Protein AF-A0A841G2S1-F1 (afdb_monomer)

pLDDT: mean 84.19, std 19.17, range [29.38, 98.88]

Secondary structure (DSSP, 8-state):
--------------------------------------------BTTBEEEE--S-SBHHHHHHHHHHHHHT-BTTB--EEEEE-SEEEEE-S-SB---TTS-SSEEE--EEEESSTTTEEEEE--SSS-EEEEESSSEEES-EEEEEEEEEE-TT-EEEEEEE-STT---B-EEEEEEEEEEEEEEEEEEEE-TT------EEEEEEEE-TT-EEEEEEEEESSSSS---GGG---SEEEEEEEEEEESBEEEEE-TT-EEEEEEEEEEEES-SSS--EEEEEE----TT--S-EEEEEEEEEEE--STTEEEEEE--SSSEEEEES-B-GGGGGSGGGGG-EEEEEE-B-GGG---EEEEEEEES-EE-SEEEEESSPPSEEEEEEES-EE---SS---S-SSSSTT-SEEESSSPPPEEEES-BSS--EE---

Nearest PDB structures (foldseek):
  6k0v-assembly4_D  TM=4.096E-01  e=1.827E-03  Paenibacillus glycanilyticus
  1ib4-assembly2_B  TM=4.209E-01  e=2.391E-01  Aspergillus aculeatus
  1ee6-assembly1_A  TM=3.176E-01  e=1.547E+00  Bacillus sp. KSM-P15
  7xyc-assembly1_A  TM=3.461E-01  e=3.849E+00  Klebsiella phage Kp7

Sequence (436 aa):
MPTADSGRDGRLSRRSLALGALGAAGAATTATVVASTPAVAAETLAGETWEVVTEGFNDAAVAAAMARVLATRSGNAVRAKLILPPGNYALTKPLLAHDANFPTNSLEGLSIQGMGIRSTTINWNDTGTAPFITASRPRLRFLHMSGFTAASTNAANEFAYLVSDTSGGYNQGWLIQDVEFNGSWLRVFGLDGGATANLNSEFVLERVFTTTNSVFADAFFRCGGVRLGDHNQQNQFLNYWIKDCCLTLSKGTVFTFPRGGSIRVQNGSWSAANATDGPITWFHMPAANSNNHAAMQLTVRDVKFEPKAANHKIIDCAWSGGSVLFDNCNDHGSIQNTASKGYNLHRYVGANPWGFGGCMPSVRYQQCQLTGFHQYEGAAVKRGGVVYDGSYFYRGDNGNMANATTGTDAALRWTSGAPRYRFRECYNVVDETNWA

Organism: NCBI:txid714109

Structure (mmCIF, N/CA/C/O backbone):
data_AF-A0A841G2S1-F1
#
_entry.id   AF-A0A841G2S1-F1
#
loop_
_atom_site.group_PDB
_atom_site.id
_atom_site.type_symbol
_atom_site.label_atom_id
_atom_site.label_alt_id
_atom_site.label_comp_id
_atom_site.label_asym_id
_atom_site.label_entity_id
_atom_site.label_seq_id
_atom_site.pdbx_PDB_ins_code
_atom_site.Cartn_x
_atom_site.Cartn_y
_atom_site.Cartn_z
_atom_site.occupancy
_atom_site.B_iso_or_equiv
_atom_site.auth_seq_id
_atom_site.auth_comp_id
_atom_site.auth_asym_id
_atom_site.auth_atom_id
_atom_site.pdbx_PDB_model_num
ATOM 1 N N . MET A 1 1 ? 36.122 -15.995 50.095 1.00 31.62 1 MET A N 1
ATOM 2 C CA . MET A 1 1 ? 35.349 -14.886 50.690 1.00 31.62 1 MET A CA 1
ATOM 3 C C . MET A 1 1 ? 34.312 -14.435 49.672 1.00 31.62 1 MET A C 1
ATOM 5 O O . MET A 1 1 ? 34.726 -14.086 48.574 1.00 31.62 1 MET A O 1
ATOM 9 N N . PRO A 1 2 ? 33.012 -14.528 49.990 1.00 36.69 2 PRO A N 1
ATOM 10 C CA . PRO A 1 2 ? 31.908 -14.105 49.128 1.00 36.69 2 PRO A CA 1
ATOM 11 C C . PRO A 1 2 ? 31.325 -12.747 49.560 1.00 36.69 2 PRO A C 1
ATOM 13 O O . PRO A 1 2 ? 31.380 -12.427 50.741 1.00 36.69 2 PRO A O 1
ATOM 16 N N . THR A 1 3 ? 30.702 -12.027 48.624 1.00 31.59 3 THR A N 1
ATOM 17 C CA . THR A 1 3 ? 29.495 -11.175 48.766 1.00 31.59 3 THR A CA 1
ATOM 18 C C . THR A 1 3 ? 29.079 -10.735 47.353 1.00 31.59 3 THR A C 1
ATOM 20 O O . THR A 1 3 ? 29.937 -10.523 46.507 1.00 31.59 3 THR A O 1
ATOM 23 N N . ALA A 1 4 ? 27.822 -10.544 46.975 1.00 33.16 4 ALA A N 1
ATOM 24 C CA . ALA A 1 4 ? 26.534 -11.022 47.450 1.00 33.16 4 ALA A CA 1
ATOM 25 C C . ALA A 1 4 ? 25.585 -10.834 46.253 1.00 33.16 4 ALA A C 1
ATOM 27 O O . ALA A 1 4 ? 25.574 -9.778 45.620 1.00 33.16 4 ALA A O 1
ATOM 28 N N . ASP A 1 5 ? 24.838 -11.885 45.945 1.00 35.44 5 ASP A N 1
ATOM 29 C CA . ASP A 1 5 ? 23.751 -11.923 44.976 1.00 35.44 5 ASP A CA 1
ATOM 30 C C . ASP A 1 5 ? 22.497 -11.319 45.636 1.00 35.44 5 ASP A C 1
ATOM 32 O O . ASP A 1 5 ? 22.211 -11.616 46.799 1.00 35.44 5 ASP A O 1
ATOM 36 N N . SER A 1 6 ? 21.761 -10.453 44.935 1.00 35.91 6 SER A N 1
ATOM 37 C CA . SER A 1 6 ? 20.431 -10.010 45.379 1.00 35.91 6 SER A CA 1
ATOM 38 C C . SER A 1 6 ? 19.428 -10.242 44.260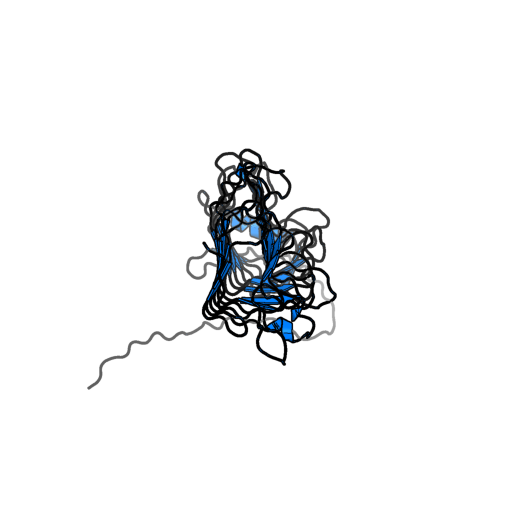 1.00 35.91 6 SER A C 1
ATOM 40 O O . SER A 1 6 ? 19.372 -9.526 43.261 1.00 35.91 6 SER A O 1
ATOM 42 N N . GLY A 1 7 ? 18.657 -11.310 44.453 1.00 31.33 7 GLY A N 1
ATOM 43 C CA . GLY A 1 7 ? 17.675 -11.800 43.513 1.00 31.33 7 GLY A CA 1
ATOM 44 C C . GLY A 1 7 ? 16.472 -10.878 43.341 1.00 31.33 7 GLY A C 1
ATOM 45 O O . GLY A 1 7 ? 16.053 -10.142 44.238 1.00 31.33 7 GLY A O 1
ATOM 46 N N . ARG A 1 8 ? 15.859 -11.001 42.167 1.00 32.41 8 ARG A N 1
ATOM 47 C CA . ARG A 1 8 ? 14.441 -10.717 41.954 1.00 32.41 8 ARG A CA 1
ATOM 48 C C . ARG A 1 8 ? 13.825 -11.933 41.280 1.00 32.41 8 ARG A C 1
ATOM 50 O O . ARG A 1 8 ? 13.878 -12.083 40.064 1.00 32.41 8 ARG A O 1
ATOM 57 N N . ASP A 1 9 ? 13.266 -12.797 42.117 1.00 34.38 9 ASP A N 1
ATOM 58 C CA . ASP A 1 9 ? 12.435 -13.924 41.720 1.00 34.38 9 ASP A CA 1
ATOM 59 C C . ASP A 1 9 ? 11.183 -13.427 40.986 1.00 34.38 9 ASP A C 1
ATOM 61 O O . ASP A 1 9 ? 10.278 -12.827 41.572 1.00 34.38 9 ASP A O 1
ATOM 65 N N . GLY A 1 10 ? 11.112 -13.727 39.690 1.00 35.81 10 GLY A N 1
ATOM 66 C CA . GLY A 1 10 ? 9.889 -13.656 38.903 1.00 35.81 10 GLY A CA 1
ATOM 67 C C . GLY A 1 10 ? 8.955 -14.802 39.282 1.00 35.81 10 GLY A C 1
ATOM 68 O O . GLY A 1 10 ? 9.029 -15.891 38.716 1.00 35.81 10 GLY A O 1
ATOM 69 N N . ARG A 1 11 ? 8.049 -14.563 40.234 1.00 30.92 11 ARG A N 1
ATOM 70 C CA . ARG A 1 11 ? 6.900 -15.442 40.484 1.00 30.92 11 ARG A CA 1
ATOM 71 C C . ARG A 1 11 ? 5.657 -14.868 39.810 1.00 30.92 11 ARG A C 1
ATOM 73 O O . ARG A 1 11 ? 5.035 -13.941 40.317 1.00 30.92 11 ARG A O 1
ATOM 80 N N . LEU A 1 12 ? 5.285 -15.462 38.678 1.00 31.38 12 LEU A N 1
ATOM 81 C CA . LEU A 1 12 ? 3.959 -15.316 38.080 1.00 31.38 12 LEU A CA 1
ATOM 82 C C . LEU A 1 12 ? 2.917 -15.920 39.035 1.00 31.38 12 LEU A C 1
ATOM 84 O O . LEU A 1 12 ? 2.965 -17.108 39.364 1.00 31.38 12 LEU A O 1
ATOM 88 N N . SER A 1 13 ? 1.988 -15.085 39.499 1.00 32.81 13 SER A N 1
ATOM 89 C CA . SER A 1 13 ? 0.869 -15.485 40.352 1.00 32.81 13 SER A CA 1
ATOM 90 C C . SER A 1 13 ? -0.106 -16.368 39.566 1.00 32.81 13 SER A C 1
ATOM 92 O O . SER A 1 13 ? -0.783 -15.915 38.647 1.00 32.81 13 SER A O 1
ATOM 94 N N . ARG A 1 14 ? -0.167 -17.650 39.940 1.00 40.69 14 ARG A N 1
ATOM 95 C CA . ARG A 1 14 ? -1.204 -18.609 39.540 1.00 40.69 14 ARG A CA 1
ATOM 96 C C . ARG A 1 14 ? -2.413 -18.448 40.463 1.00 40.69 14 ARG A C 1
ATOM 98 O O . ARG A 1 14 ? -2.337 -18.881 41.608 1.00 40.69 14 ARG A O 1
ATOM 105 N N . ARG A 1 15 ? -3.502 -17.861 39.962 1.00 35.97 15 ARG A N 1
ATOM 106 C CA . ARG A 1 15 ? -4.900 -17.867 40.465 1.00 35.97 15 ARG A CA 1
ATOM 107 C C . ARG A 1 15 ? -5.684 -17.082 39.397 1.00 35.97 15 ARG A C 1
ATOM 109 O O . ARG A 1 15 ? -5.293 -15.963 39.126 1.00 35.97 15 ARG A O 1
ATOM 116 N N . SER A 1 16 ? -6.698 -17.554 38.682 1.00 34.53 16 SER A N 1
ATOM 117 C CA . SER A 1 16 ? -7.640 -18.660 38.845 1.00 34.53 16 SER A CA 1
ATOM 118 C C . SER A 1 16 ? -8.192 -19.029 37.457 1.00 34.53 16 SER A C 1
ATOM 120 O O . SER A 1 16 ? -8.886 -18.230 36.838 1.00 34.53 16 SER A O 1
ATOM 122 N N . LEU A 1 17 ? -7.893 -20.237 36.980 1.00 35.66 17 LEU A N 1
ATOM 123 C CA . LEU A 1 17 ? -8.568 -20.881 35.851 1.00 35.66 17 LEU A CA 1
ATOM 124 C C . LEU A 1 17 ? -9.392 -22.012 36.464 1.00 35.66 17 LEU A C 1
ATOM 126 O O . LEU A 1 17 ? -8.846 -23.043 36.854 1.00 35.66 17 LEU A O 1
ATOM 130 N N . ALA A 1 18 ? -10.684 -21.769 36.649 1.00 31.89 18 ALA A N 1
ATOM 131 C CA . ALA A 1 18 ? -11.640 -22.770 37.092 1.00 31.89 18 ALA A CA 1
ATOM 132 C C . ALA A 1 18 ? -13.009 -22.471 36.474 1.00 31.89 18 ALA A C 1
ATOM 134 O O . ALA A 1 18 ? -13.395 -21.309 36.390 1.00 31.89 18 ALA A O 1
ATOM 135 N N . LEU A 1 19 ? -13.710 -23.560 36.137 1.00 35.50 19 LEU A N 1
ATOM 136 C CA . LEU A 1 19 ? -15.016 -23.703 35.474 1.00 35.50 19 LEU A CA 1
ATOM 137 C C . LEU A 1 19 ? -14.937 -23.701 33.938 1.00 35.50 19 LEU A C 1
ATOM 139 O O . LEU A 1 19 ? -14.584 -22.710 33.322 1.00 35.50 19 LEU A O 1
ATOM 143 N N . GLY A 1 20 ? -15.267 -24.783 33.236 1.00 31.69 20 GLY A N 1
ATOM 144 C CA . GLY A 1 20 ? -15.819 -26.067 33.661 1.00 31.69 20 GLY A CA 1
ATOM 145 C C . GLY A 1 20 ? -16.429 -26.749 32.440 1.00 31.69 20 GLY A C 1
ATOM 146 O O . GLY A 1 20 ? -17.390 -26.246 31.871 1.00 31.69 20 GLY A O 1
ATOM 147 N N . ALA A 1 21 ? -15.864 -27.881 32.032 1.00 32.50 21 ALA A N 1
ATOM 148 C CA . ALA A 1 21 ? -16.457 -28.773 31.049 1.00 32.50 21 ALA A CA 1
ATOM 149 C C . ALA A 1 21 ? -16.522 -30.158 31.687 1.00 32.50 21 ALA A C 1
ATOM 151 O O . ALA A 1 21 ? -15.472 -30.716 31.992 1.00 32.50 21 ALA A O 1
ATOM 152 N N . LEU A 1 22 ? -17.738 -30.656 31.932 1.00 34.06 22 LEU A N 1
ATOM 153 C CA . LEU A 1 22 ? -18.129 -32.071 31.914 1.00 34.06 22 LEU A CA 1
ATOM 154 C C . LEU A 1 22 ? -19.591 -32.218 32.364 1.00 34.06 22 LEU A C 1
ATOM 156 O O . LEU A 1 22 ? -19.986 -31.673 33.390 1.00 34.06 22 LEU A O 1
ATOM 160 N N . GLY A 1 23 ? -20.344 -33.041 31.629 1.00 29.83 23 GLY A N 1
ATOM 161 C CA . GLY A 1 23 ? -21.452 -33.816 32.191 1.00 29.83 23 GLY A CA 1
ATOM 162 C C . GLY A 1 23 ? -22.861 -33.359 31.830 1.00 29.83 23 GLY A C 1
ATOM 163 O O . GLY A 1 23 ? -23.541 -32.727 32.628 1.00 29.83 23 GLY A O 1
ATOM 164 N N . ALA A 1 24 ? -23.340 -33.777 30.659 1.00 36.03 24 ALA A N 1
ATOM 165 C CA . ALA A 1 24 ? -24.767 -33.898 30.398 1.00 36.03 24 ALA A CA 1
ATOM 166 C C . ALA A 1 24 ? -25.323 -35.129 31.138 1.00 36.03 24 ALA A C 1
ATOM 168 O O . ALA A 1 24 ? -24.899 -36.241 30.836 1.00 36.03 24 ALA A O 1
ATOM 169 N N . ALA A 1 25 ? -26.260 -34.929 32.071 1.00 32.38 25 ALA A N 1
ATOM 170 C CA . ALA A 1 25 ? -27.360 -35.850 32.386 1.00 32.38 25 ALA A CA 1
ATOM 171 C C . ALA A 1 25 ? -28.275 -35.262 33.481 1.00 32.38 25 ALA A C 1
ATOM 173 O O . ALA A 1 25 ? -27.888 -35.200 34.640 1.00 32.38 25 ALA A O 1
ATOM 174 N N . GLY A 1 26 ? -29.515 -34.936 33.105 1.00 29.89 26 GLY A N 1
ATOM 175 C CA . GLY A 1 26 ? -30.697 -35.215 33.927 1.00 29.89 26 GLY A CA 1
ATOM 176 C C . GLY A 1 26 ? -31.100 -34.243 35.048 1.00 29.89 26 GLY A C 1
ATOM 177 O O . GLY A 1 26 ? -30.344 -33.958 35.963 1.00 29.89 26 GLY A O 1
ATOM 178 N N . ALA A 1 27 ? -32.398 -33.928 35.018 1.00 31.80 27 ALA A N 1
ATOM 179 C CA . ALA A 1 27 ? -33.263 -33.415 36.085 1.00 31.80 27 ALA A CA 1
ATOM 180 C C . ALA A 1 27 ? -33.336 -31.890 36.290 1.00 31.80 27 ALA A C 1
ATOM 182 O O . ALA A 1 27 ? -32.396 -31.203 36.672 1.00 31.80 27 ALA A O 1
ATOM 183 N N . ALA A 1 28 ? -34.549 -31.398 36.038 1.00 38.75 28 ALA A N 1
ATOM 184 C CA . ALA A 1 28 ? -35.000 -30.032 36.187 1.00 38.75 28 ALA A CA 1
ATOM 185 C C . ALA A 1 28 ? -35.158 -29.632 37.658 1.00 38.75 28 ALA A C 1
ATOM 187 O O . ALA A 1 28 ? -35.824 -30.332 38.416 1.00 38.75 28 ALA A O 1
ATOM 188 N N . THR A 1 29 ? -34.678 -28.440 38.003 1.00 31.05 29 THR A N 1
ATOM 189 C CA . THR A 1 29 ? -35.233 -27.615 39.080 1.00 31.05 29 THR A CA 1
ATOM 190 C C . THR A 1 29 ? -35.088 -26.143 38.702 1.00 31.05 29 THR A C 1
ATOM 192 O O . THR A 1 29 ? -34.015 -25.641 38.379 1.00 31.05 29 THR A O 1
ATOM 195 N N . THR A 1 30 ? -36.223 -25.456 38.692 1.00 39.78 30 THR A N 1
ATOM 196 C CA . THR A 1 30 ? -36.375 -24.018 38.482 1.00 39.78 30 THR A CA 1
ATOM 197 C C . THR A 1 30 ? -35.713 -23.236 39.613 1.00 39.78 30 THR A C 1
ATOM 199 O O . THR A 1 30 ? -36.216 -23.237 40.735 1.00 39.78 30 THR A O 1
ATOM 202 N N . ALA A 1 31 ? -34.626 -22.527 39.308 1.00 32.06 31 ALA A N 1
ATOM 203 C CA . ALA A 1 31 ? -34.072 -21.480 40.157 1.00 32.06 31 ALA A CA 1
ATOM 204 C C . ALA A 1 31 ? -34.091 -20.159 39.380 1.00 32.06 31 ALA A C 1
ATOM 206 O O . ALA A 1 31 ? -33.374 -19.978 38.397 1.00 32.06 31 ALA A O 1
ATOM 207 N N . THR A 1 32 ? -34.947 -19.238 39.815 1.00 33.16 32 THR A N 1
ATOM 208 C CA . THR A 1 32 ? -34.914 -17.821 39.446 1.00 33.16 32 THR A CA 1
ATOM 209 C C . THR A 1 32 ? -33.564 -17.233 39.849 1.00 33.16 32 THR A C 1
ATOM 211 O O . THR A 1 32 ? -33.356 -16.863 41.003 1.00 33.16 32 THR A O 1
ATOM 214 N N . VAL A 1 33 ? -32.637 -17.158 38.895 1.00 29.38 33 VAL A N 1
ATOM 215 C CA . VAL A 1 33 ? -31.406 -16.380 39.034 1.00 29.38 33 VAL A CA 1
ATOM 216 C C . VAL A 1 33 ? -31.773 -14.927 38.771 1.00 29.38 33 VAL A C 1
ATOM 218 O O . VAL A 1 33 ? -32.031 -14.529 37.636 1.00 29.38 33 VAL A O 1
ATOM 221 N N . VAL A 1 34 ? -31.827 -14.134 39.838 1.00 31.56 34 VAL A N 1
ATOM 222 C CA . VAL A 1 34 ? -31.773 -12.676 39.733 1.00 31.56 34 VAL A CA 1
ATOM 223 C C . VAL A 1 34 ? -30.422 -12.359 39.101 1.00 31.56 34 VAL A C 1
ATOM 225 O O . VAL A 1 34 ? -29.384 -12.516 39.740 1.00 31.56 34 VAL A O 1
ATOM 228 N N . ALA A 1 35 ? -30.430 -12.006 37.816 1.00 29.38 35 ALA A N 1
ATOM 229 C CA . ALA A 1 35 ? -29.238 -11.606 37.089 1.00 29.38 35 ALA A CA 1
ATOM 230 C C . ALA A 1 35 ? -28.727 -10.287 37.679 1.00 29.38 35 ALA A C 1
ATOM 232 O O . ALA A 1 35 ? -29.144 -9.201 37.284 1.00 29.38 35 ALA A O 1
ATOM 233 N N . SER A 1 36 ? -27.838 -10.382 38.664 1.00 30.28 36 SER A N 1
ATOM 234 C CA . SER A 1 36 ? -26.983 -9.269 39.040 1.00 30.28 36 SER A CA 1
ATOM 235 C C . SER A 1 36 ? -26.059 -8.997 37.857 1.00 30.28 36 SER A C 1
ATOM 237 O O . SER A 1 36 ? -25.194 -9.816 37.544 1.00 30.28 36 SER A O 1
ATOM 239 N N . THR A 1 37 ? -26.256 -7.863 37.190 1.00 33.00 37 THR A N 1
ATOM 240 C CA . THR A 1 37 ? -25.270 -7.260 36.286 1.00 33.00 37 THR A CA 1
ATOM 241 C C . THR A 1 37 ? -23.897 -7.287 36.957 1.00 33.00 37 THR A C 1
ATOM 243 O O . THR A 1 37 ? -23.755 -6.669 38.018 1.00 33.00 37 THR A O 1
ATOM 246 N N . PRO A 1 38 ? -22.881 -7.973 36.403 1.00 34.06 38 PRO A N 1
ATOM 247 C CA . PRO A 1 38 ? -21.533 -7.800 36.901 1.00 34.06 38 PRO A CA 1
ATOM 248 C C . PRO A 1 38 ? -21.089 -6.393 36.501 1.00 34.06 38 PRO A C 1
ATOM 250 O O . PRO A 1 38 ? -20.955 -6.077 35.320 1.00 34.06 38 PRO A O 1
ATOM 253 N N . ALA A 1 39 ? -20.902 -5.525 37.492 1.00 34.06 39 ALA A N 1
ATOM 254 C CA . ALA A 1 39 ? -20.166 -4.288 37.302 1.00 34.06 39 ALA A CA 1
ATOM 255 C C . ALA A 1 39 ? -18.735 -4.667 36.899 1.00 34.06 39 ALA A C 1
ATOM 257 O O . ALA A 1 39 ? -17.998 -5.255 37.690 1.00 34.06 39 ALA A O 1
ATOM 258 N N . VAL A 1 40 ? -18.365 -4.397 35.649 1.00 40.12 40 VAL A N 1
ATOM 259 C CA . VAL A 1 40 ? -17.017 -4.670 35.148 1.00 40.12 40 VAL A CA 1
ATOM 260 C C . VAL A 1 40 ? -16.118 -3.540 35.632 1.00 40.12 40 VAL A C 1
ATOM 262 O O . VAL A 1 40 ? -16.296 -2.385 35.250 1.00 40.12 40 VAL A O 1
ATOM 265 N N . ALA A 1 41 ? -15.194 -3.874 36.527 1.00 39.50 41 ALA A N 1
ATOM 266 C CA . ALA A 1 41 ? -14.151 -2.966 36.967 1.00 39.50 41 ALA A CA 1
ATOM 267 C C . ALA A 1 41 ? -13.138 -2.785 35.831 1.00 39.50 41 ALA A C 1
ATOM 269 O O . ALA A 1 41 ? -12.661 -3.769 35.267 1.00 39.50 41 ALA A O 1
ATOM 270 N N . ALA A 1 42 ? -12.786 -1.536 35.525 1.00 47.19 42 ALA A N 1
ATOM 271 C CA . ALA A 1 42 ? -11.558 -1.241 34.805 1.00 47.19 42 ALA A CA 1
ATOM 272 C C . ALA A 1 42 ? -10.395 -1.876 35.586 1.00 47.19 42 ALA A C 1
ATOM 274 O O . ALA A 1 42 ? -10.118 -1.492 36.725 1.00 47.19 42 ALA A O 1
ATOM 275 N N . GLU A 1 43 ? -9.754 -2.894 35.019 1.00 50.41 43 GLU A N 1
ATOM 276 C CA . GLU A 1 43 ? -8.600 -3.524 35.653 1.00 50.41 43 GLU A CA 1
ATOM 277 C C . GLU A 1 43 ? -7.364 -2.684 35.348 1.00 50.41 43 GLU A C 1
ATOM 279 O O . GLU A 1 43 ? -6.956 -2.558 34.200 1.00 50.41 43 GLU A O 1
ATOM 284 N N . THR A 1 44 ? -6.755 -2.088 36.370 1.00 43.69 44 THR A N 1
ATOM 285 C CA . THR A 1 44 ? -5.489 -1.365 36.221 1.00 43.69 44 THR A CA 1
ATOM 286 C C . THR A 1 44 ? -4.335 -2.360 36.306 1.00 43.69 44 THR A C 1
ATOM 288 O O . THR A 1 44 ? -3.884 -2.699 37.400 1.00 43.69 44 THR A O 1
ATOM 291 N N . LEU A 1 45 ? -3.812 -2.816 35.168 1.00 42.97 45 LEU A N 1
ATOM 292 C CA . LEU A 1 45 ? -2.501 -3.469 35.121 1.00 42.97 45 LEU A CA 1
ATOM 293 C C . LEU A 1 45 ? -1.448 -2.451 34.672 1.00 42.97 45 LEU A C 1
ATOM 295 O O . LEU A 1 45 ? -1.594 -1.799 33.642 1.00 42.97 45 LEU A O 1
ATOM 299 N N . ALA A 1 46 ? -0.382 -2.317 35.465 1.00 50.44 46 ALA A N 1
ATOM 300 C CA . ALA A 1 46 ? 0.804 -1.506 35.160 1.00 50.44 46 ALA A CA 1
ATOM 301 C C . ALA A 1 46 ? 0.570 0.009 34.939 1.00 50.44 46 ALA A C 1
ATOM 303 O O . ALA A 1 46 ? 1.361 0.662 34.265 1.00 50.44 46 ALA A O 1
ATOM 304 N N . GLY A 1 47 ? -0.480 0.587 35.534 1.00 56.75 47 GLY A N 1
ATOM 305 C CA . GLY A 1 47 ? -0.774 2.025 35.421 1.00 56.75 47 GLY A CA 1
ATOM 306 C C . GLY A 1 47 ? -1.481 2.427 34.122 1.00 56.75 47 GLY A C 1
ATOM 307 O O . GLY A 1 47 ? -1.751 3.609 33.921 1.00 56.75 47 GLY A O 1
ATOM 308 N N . GLU A 1 48 ? -1.825 1.459 33.273 1.00 65.44 48 GLU A N 1
ATOM 309 C CA . GLU A 1 48 ? -2.697 1.655 32.118 1.00 65.44 48 GLU A CA 1
ATOM 310 C C . GLU A 1 48 ? -4.130 1.242 32.483 1.00 65.44 48 GLU A C 1
ATOM 312 O O . GLU A 1 48 ? -4.344 0.261 33.197 1.00 65.44 48 GLU A O 1
ATOM 317 N N . THR A 1 49 ? -5.116 2.028 32.041 1.00 81.75 49 THR A N 1
ATOM 318 C CA . THR A 1 49 ? -6.542 1.715 32.228 1.00 81.75 49 THR A CA 1
ATOM 319 C C . THR A 1 49 ? -7.041 0.937 31.014 1.00 81.75 49 THR A C 1
ATOM 321 O O . THR A 1 49 ? -6.729 1.292 29.876 1.00 81.75 49 THR A O 1
ATOM 324 N N . TRP A 1 50 ? -7.822 -0.115 31.239 1.00 84.19 50 TRP A N 1
ATOM 325 C CA . TRP A 1 50 ? -8.314 -0.989 30.176 1.00 84.19 50 TRP A CA 1
ATOM 326 C C . TRP A 1 50 ? -9.818 -1.192 30.310 1.00 84.19 50 TRP A C 1
ATOM 328 O O . TRP A 1 50 ? -10.333 -1.365 31.412 1.00 84.19 50 TRP A O 1
ATOM 338 N N . GLU A 1 51 ? -10.500 -1.219 29.172 1.00 88.81 51 GLU A N 1
ATOM 339 C CA . GLU A 1 51 ? -11.902 -1.606 29.057 1.00 88.81 51 GLU A CA 1
ATOM 340 C C . GLU A 1 51 ? -11.978 -2.867 28.208 1.00 88.81 51 GLU A C 1
ATOM 342 O O . GLU A 1 51 ? -11.655 -2.860 27.019 1.00 88.81 51 GLU A O 1
ATOM 347 N N . VAL A 1 52 ? -12.390 -3.967 28.829 1.00 88.75 52 VAL A N 1
ATOM 348 C CA . VAL A 1 52 ? -12.495 -5.269 28.170 1.00 88.75 52 VAL A CA 1
ATOM 349 C C . VAL A 1 52 ? -13.923 -5.469 27.675 1.00 88.75 52 VAL A C 1
ATOM 351 O O . VAL A 1 52 ? -14.885 -5.236 28.411 1.00 88.75 52 VAL A O 1
ATOM 354 N N . VAL A 1 53 ? -14.084 -5.936 26.436 1.00 88.00 53 VAL A N 1
ATOM 355 C CA . VAL A 1 53 ? -15.394 -6.386 25.948 1.00 88.00 53 VAL A CA 1
ATOM 356 C C . VAL A 1 53 ? -15.744 -7.720 26.607 1.00 88.00 53 VAL A C 1
ATOM 358 O O . VAL A 1 53 ? -15.158 -8.749 26.282 1.00 88.00 53 VAL A O 1
ATOM 361 N N . THR A 1 54 ? -16.705 -7.711 27.529 1.00 83.81 54 THR A N 1
ATOM 362 C CA . THR A 1 54 ? -17.120 -8.891 28.315 1.00 83.81 54 THR A CA 1
ATOM 363 C C . THR A 1 54 ? -18.550 -9.354 28.022 1.00 83.81 54 THR A C 1
ATOM 365 O O . THR A 1 54 ? -18.920 -10.472 28.366 1.00 83.81 54 THR A O 1
ATOM 368 N N . GLU A 1 55 ? -19.351 -8.527 27.350 1.00 80.19 55 GLU A N 1
ATOM 369 C CA . GLU A 1 55 ? -20.797 -8.723 27.150 1.00 80.19 55 GLU A CA 1
ATOM 370 C C . GLU A 1 55 ? -21.136 -9.445 25.823 1.00 80.19 55 GLU A C 1
ATOM 372 O O . GLU A 1 55 ? -22.257 -9.378 25.319 1.00 80.19 55 GLU A O 1
ATOM 377 N N . GLY A 1 56 ? -20.158 -10.150 25.244 1.00 84.38 56 GLY A N 1
ATOM 378 C CA . GLY A 1 56 ? -20.295 -10.926 24.008 1.00 84.38 56 GLY A CA 1
ATOM 379 C C . GLY A 1 56 ? -19.551 -10.344 22.800 1.00 84.38 56 GLY A C 1
ATOM 380 O O . GLY A 1 56 ? -18.841 -9.347 22.891 1.00 84.38 56 GLY A O 1
ATOM 381 N N . PHE A 1 57 ? -19.712 -10.997 21.646 1.00 91.06 57 PHE A N 1
ATOM 382 C CA . PHE A 1 57 ? -18.962 -10.727 20.408 1.00 91.06 57 PHE A CA 1
ATOM 383 C C . PHE A 1 57 ? -19.787 -9.963 19.350 1.00 91.06 57 PHE A C 1
ATOM 385 O O . PHE A 1 57 ? -19.712 -10.252 18.156 1.00 91.06 57 PHE A O 1
ATOM 392 N N . ASN A 1 58 ? -20.631 -9.026 19.788 1.00 92.81 58 ASN A N 1
ATOM 393 C CA . ASN A 1 58 ? -21.603 -8.323 18.942 1.00 92.81 58 ASN A CA 1
ATOM 394 C C . ASN A 1 58 ? -21.453 -6.792 19.023 1.00 92.81 58 ASN A C 1
ATOM 396 O O . ASN A 1 58 ? -20.743 -6.269 19.883 1.00 92.81 58 ASN A O 1
ATOM 400 N N . ASP A 1 59 ? -22.166 -6.083 18.141 1.00 92.31 59 ASP A N 1
ATOM 401 C CA . ASP A 1 59 ? -22.138 -4.617 18.051 1.00 92.31 59 ASP A CA 1
ATOM 402 C C . ASP A 1 59 ? -22.444 -3.916 19.383 1.00 92.31 59 ASP A C 1
ATOM 404 O O . ASP A 1 59 ? -21.789 -2.934 19.719 1.00 92.31 59 ASP A O 1
ATOM 408 N N . ALA A 1 60 ? -23.426 -4.400 20.153 1.00 92.81 60 ALA A N 1
ATOM 409 C CA . ALA A 1 60 ? -23.853 -3.739 21.386 1.00 92.81 60 ALA A CA 1
ATOM 410 C C . ALA A 1 60 ? -22.767 -3.800 22.469 1.00 92.81 60 ALA A C 1
ATOM 412 O O . ALA A 1 60 ? -22.455 -2.779 23.080 1.00 92.81 60 ALA A O 1
ATOM 413 N N . ALA A 1 61 ? -22.150 -4.970 22.650 1.00 93.56 61 ALA A N 1
ATOM 414 C CA . ALA A 1 61 ? -21.076 -5.168 23.619 1.00 93.56 61 ALA A CA 1
ATOM 415 C C . ALA A 1 61 ? -19.836 -4.326 23.276 1.00 93.56 61 ALA A C 1
ATOM 417 O O . ALA A 1 61 ? -19.256 -3.669 24.144 1.00 93.56 61 ALA A O 1
ATOM 418 N N . VAL A 1 62 ? -19.452 -4.304 21.994 1.00 94.06 62 VAL A N 1
ATOM 419 C CA . VAL A 1 62 ? -18.312 -3.511 21.516 1.00 94.06 62 VAL A CA 1
ATOM 420 C C . VAL A 1 62 ? -18.592 -2.012 21.645 1.00 94.06 62 VAL A C 1
ATOM 422 O O . VAL A 1 62 ? -17.738 -1.274 22.136 1.00 94.06 62 VAL A O 1
ATOM 425 N N . ALA A 1 63 ? -19.792 -1.555 21.275 1.00 92.25 63 ALA A N 1
ATOM 426 C CA . ALA A 1 63 ? -20.181 -0.153 21.403 1.00 92.25 63 ALA A CA 1
ATOM 427 C C . ALA A 1 63 ? -20.230 0.307 22.869 1.00 92.25 63 ALA A C 1
ATOM 429 O O . ALA A 1 63 ? -19.752 1.397 23.180 1.00 92.25 63 ALA A O 1
ATOM 430 N N . ALA A 1 64 ? -20.753 -0.522 23.779 1.00 91.88 64 ALA A N 1
ATOM 431 C CA . ALA A 1 64 ? -20.798 -0.212 25.207 1.00 91.88 64 ALA A CA 1
ATOM 432 C C . ALA A 1 64 ? -19.389 -0.068 25.805 1.00 91.88 64 ALA A C 1
ATOM 434 O O . ALA A 1 64 ? -19.113 0.904 26.511 1.00 91.88 64 ALA A O 1
ATOM 435 N N . ALA A 1 65 ? -18.473 -0.984 25.477 1.00 93.69 65 ALA A N 1
ATOM 436 C CA . ALA A 1 65 ? -17.082 -0.895 25.915 1.00 93.69 65 ALA A CA 1
ATOM 437 C C . ALA A 1 65 ? -16.364 0.324 25.313 1.00 93.69 65 ALA A C 1
ATOM 439 O O . ALA A 1 65 ? -15.686 1.055 26.034 1.00 93.69 65 ALA A O 1
ATOM 440 N N . MET A 1 66 ? -16.559 0.605 24.019 1.00 92.94 66 MET A N 1
ATOM 441 C CA . MET A 1 66 ? -15.995 1.799 23.382 1.00 92.94 66 MET A CA 1
ATOM 442 C C . MET A 1 66 ? -16.521 3.088 24.029 1.00 92.94 66 MET A C 1
ATOM 444 O O . MET A 1 66 ? -15.746 4.004 24.289 1.00 92.94 66 MET A O 1
ATOM 448 N N . ALA A 1 67 ? -17.811 3.162 24.368 1.00 91.44 67 ALA A N 1
ATOM 449 C CA . ALA A 1 67 ? -18.370 4.316 25.069 1.00 91.44 67 ALA A CA 1
ATOM 450 C C . ALA A 1 67 ? -17.689 4.552 26.430 1.00 91.44 67 ALA A C 1
ATOM 452 O O . ALA A 1 67 ? -17.371 5.696 26.762 1.00 91.44 67 ALA A O 1
ATOM 453 N N . ARG A 1 68 ? -17.391 3.484 27.185 1.00 92.56 68 ARG A N 1
ATOM 454 C CA . ARG A 1 68 ? -16.628 3.577 28.442 1.00 92.56 68 ARG A CA 1
ATOM 455 C C . ARG A 1 68 ? -15.195 4.054 28.210 1.00 92.56 68 ARG A C 1
ATOM 457 O O . ARG A 1 68 ? -14.749 4.963 28.906 1.00 92.56 68 ARG A O 1
ATOM 464 N N . VAL A 1 69 ? -14.514 3.549 27.177 1.00 92.62 69 VAL A N 1
ATOM 465 C CA . VAL A 1 69 ? -13.179 4.034 26.777 1.00 92.62 69 VAL A CA 1
ATOM 466 C C . VAL A 1 69 ? -13.205 5.533 26.497 1.00 92.62 69 VAL A C 1
ATOM 468 O O . VAL A 1 69 ? -12.402 6.282 27.053 1.00 92.62 69 VAL A O 1
ATOM 471 N N . LEU A 1 70 ? -14.151 5.993 25.679 1.00 90.44 70 LEU A N 1
ATOM 472 C CA . LEU A 1 70 ? -14.276 7.404 25.316 1.00 90.44 70 LEU A CA 1
ATOM 473 C C . LEU A 1 70 ? -14.625 8.291 26.521 1.00 90.44 70 LEU A C 1
ATOM 475 O O . LEU A 1 70 ? -14.180 9.438 26.575 1.00 90.44 70 LEU A O 1
ATOM 479 N N . ALA A 1 71 ? -15.352 7.768 27.511 1.00 90.62 71 ALA A N 1
ATOM 480 C CA . ALA A 1 71 ? -15.662 8.480 28.750 1.00 90.62 71 ALA A CA 1
ATOM 481 C C . ALA A 1 71 ? -14.430 8.712 29.649 1.00 90.62 71 ALA A C 1
ATOM 483 O O . ALA A 1 71 ? -14.441 9.628 30.467 1.00 90.62 71 ALA A O 1
ATOM 484 N N . THR A 1 72 ? -13.339 7.955 29.470 1.00 91.12 72 THR A N 1
ATOM 485 C CA . THR A 1 72 ? -12.079 8.149 30.228 1.00 91.12 72 THR A CA 1
ATOM 486 C C . THR A 1 72 ? -11.259 9.360 29.781 1.00 91.12 72 THR A C 1
ATOM 488 O O . THR A 1 72 ? -10.175 9.633 30.302 1.00 91.12 72 THR A O 1
ATOM 491 N N . ARG A 1 73 ? -11.739 10.075 28.765 1.00 89.94 73 ARG A N 1
ATOM 492 C CA . ARG A 1 73 ? -11.022 11.168 28.128 1.00 89.94 73 ARG A CA 1
ATOM 493 C C . ARG A 1 73 ? -10.734 12.316 29.102 1.00 89.94 73 ARG A C 1
ATOM 495 O O . ARG A 1 73 ? -11.603 12.787 29.826 1.00 89.94 73 ARG A O 1
ATOM 502 N N . SER A 1 74 ? -9.507 12.831 29.043 1.00 89.31 74 SER A N 1
ATOM 503 C CA . SER A 1 74 ? -9.068 14.040 29.746 1.00 89.31 74 SER A CA 1
ATOM 504 C C . SER A 1 74 ? -8.519 15.037 28.725 1.00 89.31 74 SER A C 1
ATOM 506 O O . SER A 1 74 ? -7.495 14.790 28.084 1.00 89.31 74 SER A O 1
ATOM 508 N N . GLY A 1 75 ? -9.227 16.152 28.517 1.00 88.94 75 GLY A N 1
ATOM 509 C CA . GLY A 1 75 ? -8.939 17.055 27.401 1.00 88.94 75 GLY A CA 1
ATOM 510 C C . GLY A 1 75 ? -9.222 16.359 26.071 1.00 88.94 75 GLY A C 1
ATOM 511 O O . GLY A 1 75 ? -10.362 15.990 25.824 1.00 88.94 75 GLY A O 1
ATOM 512 N N . ASN A 1 76 ? -8.208 16.151 25.226 1.00 89.06 76 ASN A N 1
ATOM 513 C CA . ASN A 1 76 ? -8.320 15.394 23.967 1.00 89.06 76 ASN A CA 1
ATOM 514 C C . ASN A 1 76 ? -7.854 13.938 24.072 1.00 89.06 76 ASN A C 1
ATOM 516 O O . ASN A 1 76 ? -8.184 13.133 23.206 1.00 89.06 76 ASN A O 1
ATOM 520 N N . ALA A 1 77 ? -7.131 13.600 25.137 1.00 91.25 77 ALA A N 1
ATOM 521 C CA . ALA A 1 77 ? -6.476 12.311 25.285 1.00 91.25 77 ALA A CA 1
ATOM 522 C C . ALA A 1 77 ? -7.411 11.273 25.912 1.00 91.25 77 ALA A C 1
ATOM 524 O O . ALA A 1 77 ? -7.934 11.486 27.010 1.00 91.25 77 ALA A O 1
ATOM 525 N N . VAL A 1 78 ? -7.579 10.139 25.238 1.00 91.88 78 VAL A N 1
ATOM 526 C CA . VAL A 1 78 ? -8.194 8.930 25.795 1.00 91.88 78 VAL A CA 1
ATOM 527 C C . VAL A 1 78 ? -7.216 8.299 26.789 1.00 91.88 78 VAL A C 1
ATOM 529 O O . VAL A 1 78 ? -6.014 8.246 26.527 1.00 91.88 78 VAL A O 1
ATOM 532 N N . ARG A 1 79 ? -7.705 7.869 27.958 1.00 90.31 79 ARG A N 1
ATOM 533 C CA . ARG A 1 79 ? -6.860 7.302 29.027 1.00 90.31 79 ARG A CA 1
ATOM 534 C C . ARG A 1 79 ? -6.966 5.786 29.144 1.00 90.31 79 ARG A C 1
ATOM 536 O O . ARG A 1 79 ? -6.056 5.174 29.696 1.00 90.31 79 ARG A O 1
ATOM 543 N N . ALA A 1 80 ? -8.038 5.201 28.617 1.00 91.12 80 ALA A N 1
ATOM 544 C CA . ALA A 1 80 ? -8.223 3.761 28.558 1.00 91.12 80 ALA A CA 1
ATOM 545 C C . ALA A 1 80 ? -7.992 3.177 27.160 1.00 91.12 80 ALA A C 1
ATOM 547 O O . ALA A 1 80 ? -8.155 3.849 26.141 1.00 91.12 80 ALA A O 1
ATOM 548 N N . LYS A 1 81 ? -7.646 1.893 27.12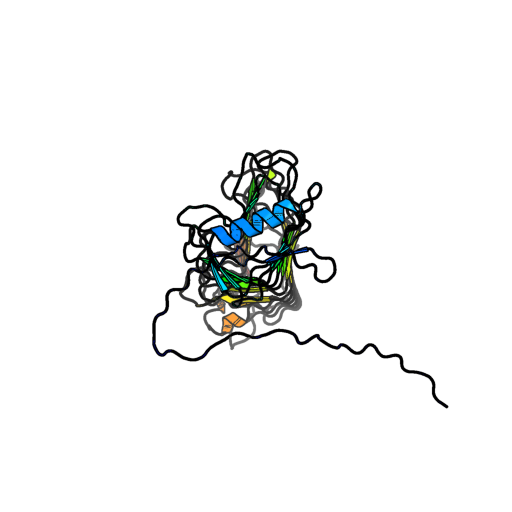1 1.00 94.56 81 LYS A N 1
ATOM 549 C CA . LYS A 1 81 ? -7.528 1.101 25.893 1.00 94.56 81 LYS A CA 1
ATOM 550 C C . LYS A 1 81 ? -8.710 0.140 25.782 1.00 94.56 81 LYS A C 1
ATOM 552 O O . LYS A 1 81 ? -9.130 -0.427 26.790 1.00 94.56 81 LYS A O 1
ATOM 557 N N . LEU A 1 82 ? -9.219 -0.072 24.571 1.00 96.12 82 LEU A N 1
ATOM 558 C CA . LEU A 1 82 ? -10.218 -1.106 24.306 1.00 96.12 82 LEU A CA 1
ATOM 559 C C . LEU A 1 82 ? -9.519 -2.454 24.110 1.00 96.12 82 LEU A C 1
ATOM 561 O O . LEU A 1 82 ? -8.694 -2.585 23.207 1.00 96.12 82 LEU A O 1
ATOM 565 N N . ILE A 1 83 ? -9.888 -3.456 24.905 1.00 97.19 83 ILE A N 1
ATOM 566 C CA . ILE A 1 83 ? -9.440 -4.840 24.741 1.00 97.19 83 ILE A CA 1
ATOM 567 C C . ILE A 1 83 ? -10.557 -5.688 24.143 1.00 97.19 83 ILE A C 1
ATOM 569 O O . ILE A 1 83 ? -11.671 -5.744 24.670 1.00 97.19 83 ILE A O 1
ATOM 573 N N . LEU A 1 84 ? -10.220 -6.392 23.066 1.00 96.69 84 LEU A N 1
ATOM 574 C CA . LEU A 1 84 ? -11.043 -7.400 22.412 1.00 96.69 84 LEU A CA 1
ATOM 575 C C . LEU A 1 84 ? -10.482 -8.795 22.748 1.00 96.69 84 LEU A C 1
ATOM 577 O O . LEU A 1 8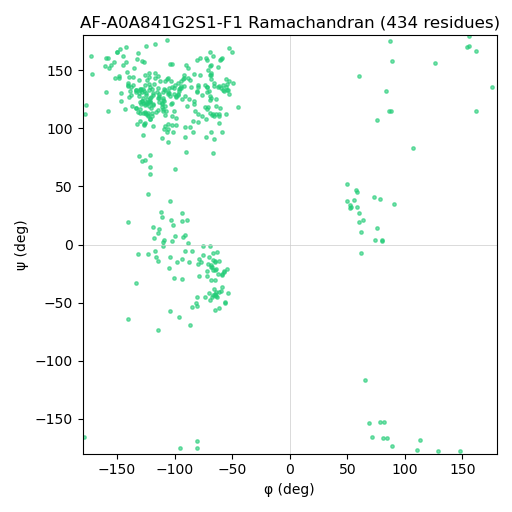4 ? -9.492 -9.212 22.139 1.00 96.69 84 LEU A O 1
ATOM 581 N N . PRO A 1 85 ? -11.067 -9.527 23.718 1.00 96.81 85 PRO A N 1
ATOM 582 C CA . PRO A 1 85 ? -10.677 -10.905 24.015 1.00 96.81 85 PRO A CA 1
ATOM 583 C C . PRO A 1 85 ? -10.682 -11.841 22.792 1.00 96.81 85 PRO A C 1
ATOM 585 O O . PRO A 1 85 ? -11.188 -11.485 21.723 1.00 96.81 85 PRO A O 1
ATOM 588 N N . PRO A 1 86 ? -10.132 -13.064 22.919 1.00 97.50 86 PRO A N 1
ATOM 589 C CA . PRO A 1 86 ? -10.189 -14.041 21.842 1.00 97.50 86 PRO A CA 1
ATOM 590 C C . PRO A 1 86 ? -11.644 -14.355 21.488 1.00 97.50 86 PRO A C 1
ATOM 592 O O . PRO A 1 86 ? -12.475 -14.573 22.371 1.00 97.50 86 PRO A O 1
ATOM 595 N N . GLY A 1 87 ? -11.947 -14.387 20.196 1.00 96.69 87 GLY A N 1
ATOM 596 C CA . GLY A 1 87 ? -13.306 -14.590 19.717 1.00 96.69 87 GLY A CA 1
ATOM 597 C C . GLY A 1 87 ? -13.549 -14.040 18.321 1.00 96.69 87 GLY A C 1
ATOM 598 O O . GLY A 1 87 ? -12.717 -13.339 17.741 1.00 96.69 87 GLY A O 1
ATOM 599 N N . ASN A 1 88 ? -14.723 -14.377 17.790 1.00 96.69 88 ASN A N 1
ATOM 600 C CA . ASN A 1 88 ? -15.173 -13.977 16.463 1.00 96.69 88 ASN A CA 1
ATOM 601 C C . ASN A 1 88 ? -16.282 -12.936 16.601 1.00 96.69 88 ASN A C 1
ATOM 603 O O . ASN A 1 88 ? -17.431 -13.275 16.877 1.00 96.69 88 ASN A O 1
ATOM 607 N N . TYR A 1 89 ? -15.926 -11.674 16.401 1.00 96.62 89 TYR A N 1
ATOM 608 C CA . TYR A 1 89 ? -16.828 -10.536 16.453 1.00 96.62 89 TYR A CA 1
ATOM 609 C C . TYR A 1 89 ? -17.538 -10.397 15.113 1.00 96.62 89 TYR A C 1
ATOM 611 O O . TYR A 1 89 ? -16.882 -10.247 14.086 1.00 96.62 89 TYR A O 1
ATOM 619 N N . ALA A 1 90 ? -18.865 -10.467 15.106 1.00 93.88 90 ALA A N 1
ATOM 620 C CA . ALA A 1 90 ? -19.672 -10.201 13.919 1.00 93.88 90 ALA A CA 1
ATOM 621 C C . ALA A 1 90 ? -20.239 -8.789 14.047 1.00 93.88 90 ALA A C 1
ATOM 623 O O . ALA A 1 90 ? -21.219 -8.580 14.763 1.00 93.88 90 ALA A O 1
ATOM 624 N N . LEU A 1 91 ? -19.567 -7.824 13.417 1.00 93.75 91 LEU A N 1
ATOM 625 C CA . LEU A 1 91 ? -19.889 -6.408 13.557 1.00 93.75 91 LEU A CA 1
ATOM 626 C C . LEU A 1 91 ? -20.532 -5.884 12.277 1.00 93.75 91 LEU A C 1
ATOM 628 O O . LEU A 1 91 ? -20.051 -6.132 11.168 1.00 93.75 91 LEU A O 1
ATOM 632 N N . THR A 1 92 ? -21.625 -5.156 12.460 1.00 92.50 92 THR A N 1
ATOM 633 C CA . THR A 1 92 ? -22.404 -4.516 11.392 1.00 92.50 92 THR A CA 1
ATOM 634 C C . THR A 1 92 ? -22.523 -3.011 11.597 1.00 92.50 92 THR A C 1
ATOM 636 O O . THR A 1 92 ? -22.987 -2.302 10.710 1.00 92.50 92 THR A O 1
ATOM 639 N N . LYS A 1 93 ? -22.087 -2.496 12.754 1.00 90.75 93 LYS A N 1
ATOM 640 C CA . LYS A 1 93 ? -22.068 -1.065 13.058 1.00 90.75 93 LYS A CA 1
ATOM 641 C C . LYS A 1 93 ? -20.637 -0.545 13.169 1.00 90.75 93 LYS A C 1
ATOM 643 O O . LYS A 1 93 ? -19.792 -1.232 13.747 1.00 90.75 93 LYS A O 1
ATOM 648 N N . PRO A 1 94 ? -20.354 0.669 12.664 1.00 90.81 94 PRO A N 1
ATOM 649 C CA . PRO A 1 94 ? -19.037 1.268 12.815 1.00 90.81 94 PRO A CA 1
ATOM 650 C C . PRO A 1 94 ? -18.625 1.329 14.284 1.00 90.81 94 PRO A C 1
ATOM 652 O O . PRO A 1 94 ? -19.425 1.703 15.143 1.00 90.81 94 PRO A O 1
ATOM 655 N N . LEU A 1 95 ? -17.362 1.016 14.563 1.00 90.12 95 LEU A N 1
ATOM 656 C CA . LEU A 1 95 ? -16.772 1.220 15.882 1.00 90.12 95 LEU A CA 1
ATOM 657 C C . LEU A 1 95 ? -16.686 2.706 16.220 1.00 90.12 95 LEU A C 1
ATOM 659 O O . LEU A 1 95 ? -16.908 3.110 17.358 1.00 90.12 95 LEU A O 1
ATOM 663 N N . LEU A 1 96 ? -16.359 3.507 15.207 1.00 87.81 96 LEU A N 1
ATOM 664 C CA . LEU A 1 96 ? -16.395 4.959 15.254 1.00 87.81 96 LEU A CA 1
ATOM 665 C C . LEU A 1 96 ? -17.099 5.450 13.996 1.00 87.81 96 LEU A C 1
ATOM 667 O O . LEU A 1 96 ? -16.532 5.420 12.904 1.00 87.81 96 LEU A O 1
ATOM 671 N N . ALA A 1 97 ? -18.351 5.868 14.144 1.00 81.94 97 ALA A N 1
ATOM 672 C CA . ALA A 1 97 ? -19.114 6.459 13.056 1.00 81.94 97 ALA A CA 1
ATOM 673 C C . ALA A 1 97 ? -18.744 7.937 12.864 1.00 81.94 97 ALA A C 1
ATOM 675 O O . ALA A 1 97 ? -18.285 8.608 13.788 1.00 81.94 97 ALA A O 1
ATOM 676 N N . HIS A 1 98 ? -19.017 8.460 11.668 1.00 74.81 98 HIS A N 1
ATOM 677 C CA . HIS A 1 98 ? -19.083 9.901 11.455 1.00 74.81 98 HIS A CA 1
ATOM 678 C C . HIS A 1 98 ? -20.187 10.485 12.347 1.00 74.81 98 HIS A C 1
ATOM 680 O O . HIS A 1 98 ? -21.363 10.202 12.120 1.00 74.81 98 HIS A O 1
ATOM 686 N N . ASP A 1 99 ? -19.844 11.368 13.282 1.00 70.50 99 ASP A N 1
ATOM 687 C CA . ASP A 1 99 ? -20.828 12.105 14.074 1.00 70.50 99 ASP A CA 1
ATOM 688 C C . ASP A 1 99 ? -20.602 13.614 13.921 1.00 70.50 99 ASP A C 1
ATOM 690 O O . ASP A 1 99 ? -19.619 14.182 14.395 1.00 70.50 99 ASP A O 1
ATOM 694 N N . ALA A 1 100 ? -21.534 14.281 13.234 1.00 63.12 100 ALA A N 1
ATOM 695 C CA . ALA A 1 100 ? -21.476 15.727 13.019 1.00 63.12 100 ALA A CA 1
ATOM 696 C C . ALA A 1 100 ? -21.597 16.526 14.329 1.00 63.12 100 ALA A C 1
ATOM 698 O O . ALA A 1 100 ? -21.162 17.679 14.378 1.00 63.12 100 ALA A O 1
ATOM 699 N N . ASN A 1 101 ? -22.170 15.915 15.371 1.00 63.12 101 ASN A N 1
ATOM 700 C CA . ASN A 1 101 ? -22.329 16.502 16.697 1.00 63.12 101 ASN A CA 1
ATOM 701 C C . ASN A 1 101 ? -21.144 16.197 17.615 1.00 63.12 101 ASN A C 1
ATOM 703 O O . ASN A 1 101 ? -21.085 16.731 18.726 1.00 63.12 101 ASN A O 1
ATOM 707 N N . PHE A 1 102 ? -20.191 15.367 17.175 1.00 67.00 102 PHE A N 1
ATOM 708 C CA . PHE A 1 102 ? -18.995 15.121 17.958 1.00 67.00 102 PHE A CA 1
ATOM 709 C C . PHE A 1 102 ? -18.225 16.438 18.125 1.00 67.00 102 PHE A C 1
ATOM 711 O O . PHE A 1 102 ? -18.068 17.186 17.150 1.00 67.00 102 PHE A O 1
ATOM 718 N N . PRO A 1 103 ? -17.724 16.749 19.336 1.00 66.06 103 PRO A N 1
ATOM 719 C CA . PRO A 1 103 ? -16.944 17.954 19.560 1.00 66.06 103 PRO A CA 1
ATOM 720 C C . PRO A 1 103 ? -15.831 18.122 18.517 1.00 66.06 103 PRO A C 1
ATOM 722 O O . PRO A 1 103 ? -15.138 17.173 18.156 1.00 66.06 103 PRO A O 1
ATOM 725 N N . THR A 1 104 ? -15.627 19.353 18.045 1.00 68.56 104 THR A N 1
ATOM 726 C CA . THR A 1 104 ? -14.640 19.678 16.995 1.00 68.56 104 THR A CA 1
ATOM 727 C C . THR A 1 104 ? -13.186 19.478 17.435 1.00 68.56 104 THR A C 1
ATOM 729 O O . THR A 1 104 ? -12.252 19.595 16.631 1.00 68.56 104 THR A O 1
ATOM 732 N N . ASN A 1 105 ? -12.964 19.196 18.717 1.00 75.62 105 ASN A N 1
ATOM 733 C CA . ASN A 1 105 ? -11.656 18.886 19.263 1.00 75.62 105 ASN A CA 1
ATOM 734 C C . ASN A 1 105 ? -11.180 17.487 18.814 1.00 75.62 105 ASN A C 1
ATOM 736 O O . ASN A 1 105 ? -11.955 16.653 18.348 1.00 75.62 105 ASN A O 1
ATOM 740 N N . SER A 1 106 ? -9.870 17.254 18.857 1.00 85.56 106 SER A N 1
ATOM 741 C CA . SER A 1 106 ? -9.299 15.966 18.459 1.00 85.56 106 SER A CA 1
ATOM 742 C C . SER A 1 106 ? -9.634 14.872 19.475 1.00 85.56 106 SER A C 1
ATOM 744 O O . SER A 1 106 ? -9.778 15.142 20.667 1.00 85.56 106 SER A O 1
ATOM 746 N N . LEU A 1 107 ? -9.735 13.635 18.993 1.00 88.25 107 LEU A N 1
ATOM 747 C CA . LEU A 1 107 ? -9.682 12.426 19.806 1.00 88.25 107 LEU A CA 1
ATOM 748 C C . LEU A 1 107 ? -8.268 11.859 19.671 1.00 88.25 107 LEU A C 1
ATOM 750 O O . LEU A 1 107 ? -7.849 11.501 18.571 1.00 88.25 107 LEU A O 1
ATOM 754 N N . GLU A 1 108 ? -7.517 11.844 20.767 1.00 91.12 108 GLU A N 1
ATOM 755 C CA . GLU A 1 108 ? -6.087 11.536 20.763 1.00 91.12 108 GLU A CA 1
ATOM 756 C C . GLU A 1 108 ? -5.780 10.283 21.581 1.00 91.12 108 GLU A C 1
ATOM 758 O O . GLU A 1 108 ? -6.313 10.104 22.676 1.00 91.12 108 GLU A O 1
ATOM 763 N N . GLY A 1 109 ? -4.894 9.428 21.070 1.00 92.31 109 GLY A N 1
ATOM 764 C CA . GLY A 1 109 ? -4.352 8.296 21.829 1.00 92.31 109 GLY A CA 1
ATOM 765 C C . GLY A 1 109 ? -5.300 7.106 21.984 1.00 92.31 109 GLY A C 1
ATOM 766 O O . GLY A 1 109 ? -5.050 6.239 22.821 1.00 92.31 109 GLY A O 1
ATOM 767 N N . LEU A 1 110 ? -6.387 7.041 21.204 1.00 93.50 110 LEU A N 1
ATOM 768 C CA . LEU A 1 110 ? -7.263 5.870 21.211 1.00 93.50 110 LEU A CA 1
ATOM 769 C C . LEU A 1 110 ? -6.448 4.616 20.865 1.00 93.50 110 LEU A C 1
ATOM 771 O O . LEU A 1 110 ? -5.688 4.612 19.900 1.00 93.50 110 LEU A O 1
ATOM 775 N N . SER A 1 111 ? -6.616 3.553 21.648 1.00 96.12 111 SER A N 1
ATOM 776 C CA . SER A 1 111 ? -5.943 2.276 21.413 1.00 96.12 111 SER A CA 1
ATOM 777 C C . SER A 1 111 ? -6.943 1.128 21.441 1.00 96.12 111 SER A C 1
ATOM 779 O O . SER A 1 111 ? -7.767 1.054 22.354 1.00 96.12 111 SER A O 1
ATOM 781 N N . ILE A 1 112 ? -6.859 0.238 20.455 1.00 96.94 112 ILE A N 1
ATOM 782 C CA . ILE A 1 112 ? -7.711 -0.947 20.316 1.00 96.94 112 ILE A CA 1
ATOM 783 C C . ILE A 1 112 ? -6.806 -2.162 20.141 1.00 96.94 112 ILE A C 1
ATOM 785 O O . ILE A 1 112 ? -6.013 -2.212 19.204 1.00 96.94 112 ILE A O 1
ATOM 789 N N . GLN A 1 113 ? -6.926 -3.140 21.030 1.00 97.94 113 GLN A N 1
ATOM 790 C CA . GLN A 1 113 ? -6.031 -4.288 21.068 1.00 97.94 113 GLN A CA 1
ATOM 791 C C . GLN A 1 113 ? -6.815 -5.598 21.147 1.00 97.94 113 GLN A C 1
ATOM 793 O O . GLN A 1 113 ? -7.663 -5.778 22.018 1.00 97.94 113 GLN A O 1
ATOM 798 N N . GLY A 1 114 ? -6.512 -6.522 20.240 1.00 98.00 114 GLY A N 1
ATOM 799 C CA . GLY A 1 114 ? -6.917 -7.920 20.331 1.00 98.00 114 GLY A CA 1
ATOM 800 C C . GLY A 1 114 ? -5.835 -8.804 20.959 1.00 98.00 114 GLY A C 1
ATOM 801 O O . GLY A 1 114 ? -4.782 -8.333 21.392 1.00 98.00 114 GLY A O 1
ATOM 802 N N . MET A 1 115 ? -6.084 -10.113 20.984 1.00 97.38 115 MET A N 1
ATOM 803 C CA . MET A 1 115 ? -5.208 -11.115 21.610 1.00 97.38 115 MET A CA 1
ATOM 804 C C . MET A 1 115 ? -4.340 -11.898 20.612 1.00 97.38 115 MET A C 1
ATOM 806 O O . MET A 1 115 ? -3.809 -12.961 20.934 1.00 97.38 115 MET A O 1
ATOM 810 N N . GLY A 1 116 ? -4.197 -11.382 19.395 1.00 97.25 116 GLY A N 1
ATOM 811 C CA . GLY A 1 116 ? -3.372 -11.925 18.321 1.00 97.25 116 GLY A CA 1
ATOM 812 C C . GLY A 1 116 ? -4.148 -12.147 17.024 1.00 97.25 116 GLY A C 1
ATOM 813 O O . GLY A 1 116 ? -5.367 -12.345 17.021 1.00 97.25 116 GLY A O 1
ATOM 814 N N . ILE A 1 117 ? -3.409 -12.153 15.912 1.00 97.50 117 ILE A N 1
ATOM 815 C CA . ILE A 1 117 ? -3.913 -12.519 14.582 1.00 97.50 117 ILE A CA 1
ATOM 816 C C . ILE A 1 117 ? -4.601 -13.885 14.664 1.00 97.50 117 ILE A C 1
ATOM 818 O O . ILE A 1 117 ? -4.039 -14.832 15.215 1.00 97.50 117 ILE A O 1
ATOM 822 N N . ARG A 1 118 ? -5.826 -13.974 14.136 1.00 96.12 118 ARG A N 1
ATOM 823 C CA . ARG A 1 118 ? -6.719 -15.151 14.151 1.00 96.12 118 ARG A CA 1
ATOM 824 C C . ARG A 1 118 ? -7.165 -15.654 15.533 1.00 96.12 118 ARG A C 1
ATOM 826 O O . ARG A 1 118 ? -8.049 -16.504 15.586 1.00 96.12 118 ARG A O 1
ATOM 833 N N . SER A 1 119 ? -6.633 -15.123 16.635 1.00 97.62 119 SER A N 1
ATOM 834 C CA . SER A 1 119 ? -7.173 -15.334 17.989 1.00 97.62 119 SER A CA 1
ATOM 835 C C . SER A 1 119 ? -8.363 -14.413 18.252 1.00 97.62 119 SER A C 1
ATOM 837 O O . SER A 1 119 ? -9.399 -14.844 18.756 1.00 97.62 119 SER A O 1
ATOM 839 N N . THR A 1 120 ? -8.220 -13.142 17.876 1.00 98.44 120 THR A N 1
ATOM 840 C CA . THR A 1 120 ? -9.294 -12.148 17.866 1.00 98.44 120 THR A CA 1
ATOM 841 C C . THR A 1 120 ? -9.607 -11.821 16.413 1.00 98.44 120 THR A C 1
ATOM 843 O O . THR A 1 120 ? -8.742 -11.319 15.696 1.00 98.44 120 THR A O 1
ATOM 846 N N . THR A 1 121 ? -10.834 -12.091 15.970 1.00 98.06 121 THR A N 1
ATOM 847 C CA . THR A 1 121 ? -11.266 -11.834 14.591 1.00 98.06 121 THR A CA 1
ATOM 848 C C . THR A 1 121 ? -12.458 -10.892 14.575 1.00 98.06 121 THR A C 1
ATOM 850 O O . THR A 1 121 ? -13.499 -11.194 15.150 1.00 98.06 121 THR A O 1
ATOM 853 N N . ILE A 1 122 ? -12.325 -9.770 13.877 1.00 97.69 122 ILE A N 1
ATOM 854 C CA . ILE A 1 122 ? -13.395 -8.823 13.583 1.00 97.69 122 ILE A CA 1
ATOM 855 C C . ILE A 1 122 ? -13.900 -9.109 12.172 1.00 97.69 122 ILE A C 1
ATOM 857 O O . ILE A 1 122 ? -13.216 -8.823 11.194 1.00 97.69 122 ILE A O 1
ATOM 861 N N . ASN A 1 123 ? -15.101 -9.662 12.060 1.00 96.19 123 ASN A N 1
ATOM 862 C CA . ASN A 1 123 ? -15.801 -9.845 10.794 1.00 96.19 123 ASN A CA 1
ATOM 863 C C . ASN A 1 123 ? -16.673 -8.614 10.546 1.00 96.19 123 ASN A C 1
ATOM 865 O O . ASN A 1 123 ? -17.738 -8.466 11.150 1.00 96.19 123 ASN A O 1
ATOM 869 N N . TRP A 1 124 ? -16.189 -7.726 9.684 1.00 94.50 124 TRP A N 1
ATOM 870 C CA . TRP A 1 124 ? -16.877 -6.516 9.273 1.00 94.50 124 TRP A CA 1
ATOM 871 C C . TRP A 1 124 ? -17.806 -6.814 8.099 1.00 94.50 124 TRP A C 1
ATOM 873 O O . TRP A 1 124 ? -17.371 -6.921 6.951 1.00 94.50 124 TRP A O 1
ATOM 883 N N . ASN A 1 125 ? -19.092 -6.947 8.409 1.00 83.25 125 ASN A N 1
ATOM 884 C CA . ASN A 1 125 ? -20.140 -7.322 7.465 1.00 83.25 125 ASN A CA 1
ATOM 885 C C . ASN A 1 125 ? -21.242 -6.260 7.423 1.00 83.25 125 ASN A C 1
ATOM 887 O O . ASN A 1 125 ? -22.426 -6.596 7.432 1.00 83.25 125 ASN A O 1
ATOM 891 N N . ASP A 1 126 ? -20.868 -4.978 7.394 1.00 80.62 126 ASP A N 1
ATOM 892 C CA . ASP A 1 126 ? -21.853 -3.941 7.098 1.00 80.62 126 ASP A CA 1
ATOM 893 C C . ASP A 1 126 ? -22.489 -4.208 5.725 1.00 80.62 126 ASP A C 1
ATOM 895 O O . ASP A 1 126 ? -21.817 -4.552 4.745 1.00 80.62 126 ASP A O 1
ATOM 899 N N . THR A 1 127 ? -23.817 -4.120 5.690 1.00 73.44 127 THR A N 1
ATOM 900 C CA . THR A 1 127 ? -24.610 -4.149 4.457 1.00 73.44 127 THR A CA 1
ATOM 901 C C . THR A 1 127 ? -24.757 -2.749 3.861 1.00 73.44 127 THR A C 1
ATOM 903 O O . THR A 1 127 ? -25.180 -2.609 2.716 1.00 73.44 127 THR A O 1
ATOM 906 N N . GLY A 1 128 ? -24.445 -1.714 4.645 1.00 65.50 128 GLY A N 1
ATOM 907 C CA . GLY A 1 128 ? -24.243 -0.349 4.188 1.00 65.50 128 GLY A CA 1
ATOM 908 C C . GLY A 1 128 ? -22.853 -0.127 3.585 1.00 65.50 128 GLY A C 1
ATOM 909 O O . GLY A 1 128 ? -22.063 -1.044 3.385 1.00 65.50 128 GLY A O 1
ATOM 910 N N . THR A 1 129 ? -22.569 1.129 3.244 1.00 72.75 129 THR A N 1
ATOM 911 C CA . THR A 1 129 ? -21.263 1.569 2.723 1.00 72.75 129 THR A CA 1
ATOM 912 C C . THR A 1 129 ? -20.443 2.294 3.795 1.00 72.75 129 THR A C 1
ATOM 914 O O . THR A 1 129 ? -19.601 3.139 3.464 1.00 72.75 129 THR A O 1
ATOM 917 N N . ALA A 1 130 ? -20.748 2.071 5.078 1.00 84.50 130 ALA A N 1
ATOM 918 C CA . ALA A 1 130 ? -20.075 2.768 6.159 1.00 84.50 130 ALA A CA 1
ATOM 919 C C . ALA A 1 130 ? -18.706 2.113 6.431 1.00 84.50 130 ALA A C 1
ATOM 921 O O . ALA A 1 130 ? -18.584 0.889 6.447 1.00 84.50 130 ALA A O 1
ATOM 922 N N . PRO A 1 131 ? -17.646 2.902 6.648 1.00 91.06 131 PRO A N 1
ATOM 923 C CA . PRO A 1 131 ? -16.376 2.384 7.147 1.00 91.06 131 PRO A CA 1
ATOM 924 C C . PRO A 1 131 ? -16.509 1.906 8.598 1.00 91.06 131 PRO A C 1
ATOM 926 O O . PRO A 1 131 ? -17.224 2.533 9.382 1.00 91.06 131 PRO A O 1
ATOM 929 N N . PHE A 1 132 ? -15.760 0.871 8.993 1.00 92.50 132 PHE A N 1
ATOM 930 C CA . PHE A 1 132 ? -15.693 0.441 10.399 1.00 92.50 132 PHE A CA 1
ATOM 931 C C . PHE A 1 132 ? -15.194 1.569 11.324 1.00 92.50 132 PHE A C 1
ATOM 933 O O . PHE A 1 132 ? -15.699 1.743 12.434 1.00 92.50 132 PHE A O 1
ATOM 940 N N . ILE A 1 133 ? -14.247 2.381 10.848 1.00 91.62 133 ILE A N 1
ATOM 941 C CA . ILE A 1 133 ? -13.789 3.616 11.490 1.00 91.62 133 ILE A CA 1
ATOM 942 C C . ILE A 1 133 ? -13.915 4.771 10.499 1.00 91.62 133 ILE A C 1
ATOM 944 O O . ILE A 1 133 ? -13.291 4.767 9.440 1.00 91.62 133 ILE A O 1
ATOM 948 N N . THR A 1 134 ? -14.662 5.806 10.867 1.00 86.62 134 THR A N 1
ATOM 949 C CA . THR A 1 134 ? -14.691 7.080 10.145 1.00 86.62 134 THR A CA 1
ATOM 950 C C . THR A 1 134 ? -14.099 8.183 11.012 1.00 86.62 134 THR A C 1
ATOM 952 O O . THR A 1 134 ? -14.519 8.375 12.149 1.00 86.62 134 THR A O 1
ATOM 955 N N . ALA A 1 135 ? -13.135 8.927 10.471 1.00 74.44 135 ALA A N 1
ATOM 956 C CA . ALA A 1 135 ? -12.475 10.030 11.170 1.00 74.44 135 ALA A CA 1
ATOM 957 C C . ALA A 1 135 ? -12.640 11.347 10.397 1.00 74.44 135 ALA A C 1
ATOM 959 O O . ALA A 1 135 ? -11.719 11.785 9.705 1.00 74.44 135 ALA A O 1
ATOM 960 N N . SER A 1 136 ? -13.829 11.951 10.491 1.00 70.44 136 SER A N 1
ATOM 961 C CA . SER A 1 136 ? -14.120 13.319 10.023 1.00 70.44 136 SER A CA 1
ATOM 962 C C . SER A 1 136 ? -14.200 14.298 11.202 1.00 70.44 136 SER A C 1
ATOM 964 O O . SER A 1 136 ? -13.431 15.257 11.292 1.00 70.44 136 SER A O 1
ATOM 966 N N . ARG A 1 137 ? -15.093 14.005 12.157 1.00 69.62 137 ARG A N 1
ATOM 967 C CA . ARG A 1 137 ? -15.276 14.642 13.464 1.00 69.62 137 ARG A CA 1
ATOM 968 C C . ARG A 1 137 ? -15.642 13.530 14.467 1.00 69.62 137 ARG A C 1
ATOM 970 O O . ARG A 1 137 ? -16.658 12.873 14.257 1.00 69.62 137 ARG A O 1
ATOM 977 N N . PRO A 1 138 ? -14.813 13.262 15.498 1.00 59.72 138 PRO A N 1
ATOM 978 C CA . PRO A 1 138 ? -13.595 13.982 15.865 1.00 59.72 138 PRO A CA 1
ATOM 979 C C . PRO A 1 138 ? -12.440 13.712 14.895 1.00 59.72 138 PRO A C 1
ATOM 981 O O . PRO A 1 138 ? -12.397 12.700 14.198 1.00 59.72 138 PRO A O 1
ATOM 984 N N . ARG A 1 139 ? -11.449 14.609 14.913 1.00 80.81 139 ARG A N 1
ATOM 985 C CA . ARG A 1 139 ? -10.152 14.375 14.263 1.00 80.81 139 ARG A CA 1
ATOM 986 C C . ARG A 1 139 ? -9.398 13.318 15.055 1.00 80.81 139 ARG A C 1
ATOM 988 O O . ARG A 1 139 ? -9.093 13.559 16.224 1.00 80.81 139 ARG A O 1
ATOM 995 N N . LEU A 1 140 ? -9.095 12.184 14.440 1.00 87.25 140 LEU A N 1
ATOM 996 C CA . LEU A 1 140 ? -8.425 11.082 15.114 1.00 87.25 140 LEU A CA 1
ATOM 997 C C . LEU A 1 140 ? -6.910 11.231 14.993 1.00 87.25 140 LEU A C 1
ATOM 999 O O . LEU A 1 140 ? -6.351 11.246 13.888 1.00 87.25 140 LEU A O 1
ATOM 1003 N N . ARG A 1 141 ? -6.239 11.348 16.141 1.00 88.94 141 ARG A N 1
ATOM 1004 C CA . ARG A 1 141 ? -4.780 11.443 16.211 1.00 88.94 141 ARG A CA 1
ATOM 1005 C C . ARG A 1 141 ? -4.209 10.379 17.131 1.00 88.94 141 ARG A C 1
ATOM 1007 O O . ARG A 1 141 ? -4.811 10.041 18.145 1.00 88.94 141 ARG A O 1
ATOM 1014 N N . PHE A 1 142 ? -3.025 9.889 16.796 1.00 91.88 142 PHE A N 1
ATOM 1015 C CA . PHE A 1 142 ? -2.302 8.912 17.605 1.00 91.88 142 PHE A CA 1
ATOM 1016 C C . PHE A 1 142 ? -3.132 7.643 17.877 1.00 91.88 142 PHE A C 1
ATOM 1018 O O . PHE A 1 142 ? -3.119 7.126 18.991 1.00 91.88 142 PHE A O 1
ATOM 1025 N N . LEU A 1 143 ? -3.901 7.178 16.878 1.00 93.19 143 LEU A N 1
ATOM 1026 C CA . LEU A 1 143 ? -4.632 5.910 16.963 1.00 93.19 143 LEU A CA 1
ATOM 1027 C C . LEU A 1 143 ? -3.637 4.752 16.920 1.00 93.19 143 LEU A C 1
ATOM 1029 O O . LEU A 1 143 ? -2.814 4.689 16.007 1.00 93.19 143 LEU A O 1
ATOM 1033 N N . HIS A 1 144 ? -3.792 3.801 17.834 1.00 96.50 144 HIS A N 1
ATOM 1034 C CA . HIS A 1 144 ? -3.095 2.524 17.788 1.00 96.50 144 HIS A CA 1
ATOM 1035 C C . HIS A 1 144 ? -4.095 1.368 17.675 1.00 96.50 144 HIS A C 1
ATOM 1037 O O . HIS A 1 144 ? -5.037 1.268 18.461 1.00 96.50 144 HIS A O 1
ATOM 1043 N N . MET A 1 145 ? -3.895 0.477 16.707 1.00 97.69 145 MET A N 1
ATOM 1044 C CA . MET A 1 145 ? -4.657 -0.765 16.593 1.00 97.69 145 MET A CA 1
ATOM 1045 C C . MET A 1 145 ? -3.720 -1.958 16.473 1.00 97.69 145 MET A C 1
ATOM 1047 O O . MET A 1 145 ? -2.808 -1.921 15.643 1.00 97.69 145 MET A O 1
ATOM 1051 N N . SER A 1 146 ? -3.950 -3.011 17.260 1.00 98.50 146 SER A N 1
ATOM 1052 C CA . SER A 1 146 ? -3.083 -4.185 17.203 1.00 98.50 146 SER A CA 1
ATOM 1053 C C . SER A 1 146 ? -3.701 -5.522 17.584 1.00 98.50 146 SER A C 1
ATOM 1055 O O . SER A 1 146 ? -4.685 -5.591 18.316 1.00 98.50 146 SER A O 1
ATOM 1057 N N . GLY A 1 147 ? -3.090 -6.604 17.098 1.00 98.38 147 GLY A N 1
ATOM 1058 C CA . GLY A 1 147 ? -3.320 -7.958 17.600 1.00 98.38 147 GLY A CA 1
ATOM 1059 C C . GLY A 1 147 ? -4.664 -8.571 17.211 1.00 98.38 147 GLY A C 1
ATOM 1060 O O . GLY A 1 147 ? -5.287 -9.223 18.041 1.00 98.38 147 GLY A O 1
ATOM 1061 N N . PHE A 1 148 ? -5.140 -8.387 15.982 1.00 98.62 148 PHE A N 1
ATOM 1062 C CA . PHE A 1 148 ? -6.379 -9.025 15.517 1.00 98.62 148 PHE A CA 1
ATOM 1063 C C . PHE A 1 148 ? -6.366 -9.294 14.009 1.00 98.62 148 PHE A C 1
ATOM 1065 O O . PHE A 1 148 ? -5.562 -8.742 13.262 1.00 98.62 148 PHE A O 1
ATOM 1072 N N . THR A 1 149 ? -7.295 -10.128 13.551 1.00 98.62 149 THR A N 1
ATOM 1073 C CA . THR A 1 149 ? -7.659 -10.237 12.133 1.00 98.62 149 THR A CA 1
ATOM 1074 C C . THR A 1 149 ? -8.902 -9.389 11.870 1.00 98.62 149 THR A C 1
ATOM 1076 O O . THR A 1 149 ? -9.902 -9.540 12.563 1.00 98.62 149 THR A O 1
ATOM 1079 N N . ALA A 1 150 ? -8.871 -8.519 10.865 1.00 98.06 150 ALA A N 1
ATOM 1080 C CA . ALA A 1 150 ? -10.049 -7.869 10.303 1.00 98.06 150 ALA A CA 1
ATOM 1081 C C . ALA A 1 150 ? -10.420 -8.564 8.987 1.00 98.06 150 ALA A C 1
ATOM 1083 O O . ALA A 1 150 ? -9.617 -8.636 8.056 1.00 98.06 150 ALA A O 1
ATOM 1084 N N . ALA A 1 151 ? -11.639 -9.082 8.897 1.00 96.81 151 ALA A N 1
ATOM 1085 C CA . ALA A 1 151 ? -12.139 -9.808 7.739 1.00 96.81 151 ALA A CA 1
ATOM 1086 C C . ALA A 1 151 ? -13.401 -9.147 7.181 1.00 96.81 151 ALA A C 1
ATOM 1088 O O . ALA A 1 151 ? -14.233 -8.657 7.937 1.00 96.81 151 ALA A O 1
ATOM 1089 N N . SER A 1 152 ? -13.553 -9.168 5.861 1.00 95.81 152 SER A N 1
ATOM 1090 C CA . SER A 1 152 ? -14.777 -8.763 5.167 1.00 95.81 152 SER A CA 1
ATOM 1091 C C . SER A 1 152 ? -15.016 -9.696 3.984 1.00 95.81 152 SER A C 1
ATOM 1093 O O . SER A 1 152 ? -14.075 -10.195 3.364 1.00 95.81 152 SER A O 1
ATOM 1095 N N . THR A 1 153 ? -16.279 -9.936 3.647 1.00 93.44 153 THR A N 1
ATOM 1096 C CA . THR A 1 153 ? -16.675 -10.627 2.407 1.00 93.44 153 THR A CA 1
ATOM 1097 C C . THR A 1 153 ? -17.344 -9.689 1.404 1.00 93.44 153 THR A C 1
ATOM 1099 O O . THR A 1 153 ? -17.766 -10.135 0.340 1.00 93.44 153 THR A O 1
ATOM 1102 N N . ASN A 1 154 ? -17.451 -8.398 1.722 1.00 92.75 154 ASN A N 1
ATOM 1103 C CA . ASN A 1 154 ? -18.141 -7.405 0.910 1.00 92.75 154 ASN A CA 1
ATOM 1104 C C . ASN A 1 154 ? -17.137 -6.433 0.270 1.00 92.75 154 ASN A C 1
ATOM 1106 O O . ASN A 1 154 ? -16.464 -5.664 0.953 1.00 92.75 154 ASN A O 1
ATOM 1110 N N . ALA A 1 155 ? -17.074 -6.426 -1.063 1.00 93.19 155 ALA A N 1
ATOM 1111 C CA . ALA A 1 155 ? -16.196 -5.542 -1.832 1.00 93.19 155 ALA A CA 1
ATOM 1112 C C . ALA A 1 155 ? -16.595 -4.051 -1.783 1.00 93.19 155 ALA A C 1
ATOM 1114 O O . ALA A 1 155 ? -15.905 -3.232 -2.380 1.00 93.19 155 ALA A O 1
ATOM 1115 N N . ALA A 1 156 ? -17.688 -3.696 -1.098 1.00 92.81 156 ALA A N 1
ATOM 1116 C CA . ALA A 1 156 ? -18.058 -2.317 -0.783 1.00 92.81 156 ALA A CA 1
ATOM 1117 C C . ALA A 1 156 ? -17.553 -1.852 0.598 1.00 92.81 156 ALA A C 1
ATOM 1119 O O . ALA A 1 156 ? -17.583 -0.654 0.879 1.00 92.81 156 ALA A O 1
ATOM 1120 N N . ASN A 1 157 ? -17.078 -2.770 1.447 1.00 94.31 157 ASN A N 1
ATOM 1121 C CA . ASN A 1 157 ? -16.697 -2.449 2.819 1.00 94.31 157 ASN A CA 1
ATOM 1122 C C . ASN A 1 157 ? -15.335 -1.765 2.900 1.00 94.31 157 ASN A C 1
ATOM 1124 O O . ASN A 1 157 ? -14.399 -2.088 2.163 1.00 94.31 157 ASN A O 1
ATOM 1128 N N . GLU A 1 158 ? -15.221 -0.862 3.870 1.00 94.38 158 GLU A N 1
ATOM 1129 C CA . GLU A 1 158 ? -13.983 -0.179 4.220 1.00 94.38 158 GLU A CA 1
ATOM 1130 C C . GLU A 1 158 ? -13.655 -0.389 5.694 1.00 94.38 158 GLU A C 1
ATOM 1132 O O . GLU A 1 158 ? -14.551 -0.378 6.540 1.00 94.38 158 GLU A O 1
ATOM 1137 N N . PHE A 1 159 ? -12.374 -0.561 6.022 1.00 95.50 159 PHE A N 1
ATOM 1138 C CA . PHE A 1 159 ? -11.969 -0.654 7.423 1.00 95.50 159 PHE A CA 1
ATOM 1139 C C . PHE A 1 159 ? -11.860 0.735 8.054 1.00 95.50 159 PHE A C 1
ATOM 1141 O O . PHE A 1 159 ? -12.496 1.011 9.066 1.00 95.50 159 PHE A O 1
ATOM 1148 N N . ALA A 1 160 ? -11.108 1.644 7.442 1.00 93.75 160 ALA A N 1
ATOM 1149 C CA . ALA A 1 160 ? -10.974 3.004 7.931 1.00 93.75 160 ALA A CA 1
ATOM 1150 C C . ALA A 1 160 ? -11.007 4.030 6.798 1.00 93.75 160 ALA A C 1
ATOM 1152 O O . ALA A 1 160 ? -10.278 3.921 5.811 1.00 93.75 160 ALA A O 1
ATOM 1153 N N . TYR A 1 161 ? -11.814 5.070 6.991 1.00 90.94 161 TYR A N 1
ATOM 1154 C CA . TYR A 1 161 ? -11.899 6.215 6.097 1.00 90.94 161 TYR A CA 1
ATOM 1155 C C . TYR A 1 161 ? -11.714 7.514 6.876 1.00 90.94 161 TYR A C 1
ATOM 1157 O O . TYR A 1 161 ? -12.516 7.896 7.731 1.00 90.94 161 TYR A O 1
ATOM 1165 N N . LEU A 1 162 ? -10.614 8.191 6.591 1.00 87.44 162 LEU A N 1
ATOM 1166 C CA . LEU A 1 162 ? -10.200 9.416 7.241 1.00 87.44 162 LEU A CA 1
ATOM 1167 C C . LEU A 1 162 ? -10.514 10.574 6.310 1.00 87.44 162 LEU A C 1
ATOM 1169 O O . LEU A 1 162 ? -9.993 10.636 5.197 1.00 87.44 162 LEU A O 1
ATOM 1173 N N . VAL A 1 163 ? -11.338 11.503 6.780 1.00 84.12 163 VAL A N 1
ATOM 1174 C CA . VAL A 1 163 ? -11.772 12.644 5.980 1.00 84.12 163 VAL A CA 1
ATOM 1175 C C . VAL A 1 163 ? -11.354 13.937 6.659 1.00 84.12 163 VAL A C 1
ATOM 1177 O O . VAL A 1 163 ? -11.669 14.156 7.821 1.00 84.12 163 VAL A O 1
ATOM 1180 N N . SER A 1 164 ? -10.663 14.820 5.940 1.00 79.81 164 SER A N 1
ATOM 1181 C CA . SER A 1 164 ? -10.496 16.217 6.359 1.00 79.81 164 SER A CA 1
ATOM 1182 C C . SER A 1 164 ? -11.452 17.096 5.553 1.00 79.81 164 SER A C 1
ATOM 1184 O O . SER A 1 164 ? -11.228 17.378 4.377 1.00 79.81 164 SER A O 1
ATOM 1186 N N . ASP A 1 165 ? -12.550 17.510 6.179 1.00 74.56 165 ASP A N 1
ATOM 1187 C CA . ASP A 1 165 ? -13.578 18.387 5.595 1.00 74.56 165 ASP A CA 1
ATOM 1188 C C . ASP A 1 165 ? -13.598 19.793 6.226 1.00 74.56 165 ASP A C 1
ATOM 1190 O O . ASP A 1 165 ? -14.387 20.656 5.841 1.00 74.56 165 ASP A O 1
ATOM 1194 N N . THR A 1 166 ? -12.724 20.031 7.207 1.00 70.75 166 THR A N 1
ATOM 1195 C CA . THR A 1 166 ? -12.707 21.241 8.027 1.00 70.75 166 THR A CA 1
ATOM 1196 C C . THR A 1 166 ? -11.334 21.903 7.958 1.00 70.75 166 THR A C 1
ATOM 1198 O O . THR A 1 166 ? -10.309 21.268 8.213 1.00 70.75 166 THR A O 1
ATOM 1201 N N . SER A 1 167 ? -11.317 23.206 7.662 1.00 70.69 167 SER A N 1
ATOM 1202 C CA . SER A 1 167 ? -10.084 24.000 7.586 1.00 70.69 167 SER A CA 1
ATOM 1203 C C . SER A 1 167 ? -9.263 23.908 8.880 1.00 70.69 167 SER A C 1
ATOM 1205 O O . SER A 1 167 ? -9.808 23.984 9.983 1.00 70.69 167 SER A O 1
ATOM 1207 N N . GLY A 1 168 ? -7.944 23.732 8.751 1.00 66.06 168 GLY A N 1
ATOM 1208 C CA . GLY A 1 168 ? -7.009 23.649 9.882 1.00 66.06 168 GLY A CA 1
ATOM 1209 C C . GLY A 1 168 ? -7.051 22.332 10.675 1.00 66.06 168 GLY A C 1
ATOM 1210 O O . GLY A 1 168 ? -6.350 22.198 11.679 1.00 66.06 168 GLY A O 1
ATOM 1211 N N . GLY A 1 169 ? -7.855 21.353 10.249 1.00 68.38 169 GLY A N 1
ATOM 1212 C CA . GLY A 1 169 ? -7.972 20.039 10.873 1.00 68.38 169 GLY A CA 1
ATOM 1213 C C . GLY A 1 169 ? -7.228 18.932 10.129 1.00 68.38 169 GLY A C 1
ATOM 1214 O O . GLY A 1 169 ? -7.354 18.821 8.915 1.00 68.38 169 GLY A O 1
ATOM 1215 N N . TYR A 1 170 ? -6.499 18.081 10.856 1.00 78.88 170 TYR A N 1
ATOM 1216 C CA . TYR A 1 170 ? -5.802 16.925 10.287 1.00 78.88 170 TYR A CA 1
ATOM 1217 C C . TYR A 1 170 ? -5.922 15.693 11.196 1.00 78.88 170 TYR A C 1
ATOM 1219 O O . TYR A 1 170 ? -5.922 15.802 12.425 1.00 78.88 170 TYR A O 1
ATOM 1227 N N . ASN A 1 171 ? -6.028 14.521 10.570 1.00 84.62 171 ASN A N 1
ATOM 1228 C CA . ASN A 1 171 ? -5.837 13.221 11.213 1.00 84.62 171 ASN A CA 1
ATOM 1229 C C . ASN A 1 171 ? -4.336 12.886 11.172 1.00 84.62 171 ASN A C 1
ATOM 1231 O O . ASN A 1 171 ? -3.694 13.200 10.174 1.00 84.62 171 ASN A O 1
ATOM 1235 N N . GLN A 1 172 ? -3.742 12.287 12.209 1.00 87.31 172 GLN A N 1
ATOM 1236 C CA . GLN A 1 172 ? -2.281 12.063 12.232 1.00 87.31 172 GLN A CA 1
ATOM 1237 C C . GLN A 1 172 ? -1.852 10.924 13.157 1.00 87.31 172 GLN A C 1
ATOM 1239 O O . GLN A 1 172 ? -2.482 10.693 14.179 1.00 87.31 172 GLN A O 1
ATOM 1244 N N . GLY A 1 173 ? -0.729 10.270 12.854 1.00 88.31 173 GLY A N 1
ATOM 1245 C CA . GLY A 1 173 ? -0.005 9.433 13.811 1.00 88.31 173 GLY A CA 1
ATOM 1246 C C . GLY A 1 173 ? -0.647 8.068 14.010 1.00 88.31 173 GLY A C 1
ATOM 1247 O O . GLY A 1 173 ? -0.749 7.599 15.134 1.00 88.31 173 GLY A O 1
ATOM 1248 N N . TRP A 1 174 ? -1.139 7.458 12.938 1.00 93.12 174 TRP A N 1
ATOM 1249 C CA . TRP A 1 174 ? -1.784 6.153 13.009 1.00 93.12 174 TRP A CA 1
ATOM 1250 C C . TRP A 1 174 ? -0.737 5.046 13.052 1.00 93.12 174 TRP A C 1
ATOM 1252 O O . TRP A 1 174 ? 0.167 5.026 12.220 1.00 93.12 174 TRP A O 1
ATOM 1262 N N . LEU A 1 175 ? -0.886 4.115 13.991 1.00 96.62 175 LEU A N 1
ATOM 1263 C CA . LEU A 1 175 ? -0.086 2.900 14.100 1.00 96.62 175 LEU A CA 1
ATOM 1264 C C . LEU A 1 175 ? -1.004 1.681 14.010 1.00 96.62 175 LEU A C 1
ATOM 1266 O O . LEU A 1 175 ? -1.862 1.472 14.866 1.00 96.62 175 LEU A O 1
ATOM 1270 N N . ILE A 1 176 ? -0.798 0.867 12.981 1.00 98.12 176 ILE A N 1
ATOM 1271 C CA . ILE A 1 176 ? -1.459 -0.424 12.806 1.00 98.12 176 ILE A CA 1
ATOM 1272 C C . ILE A 1 176 ? -0.381 -1.494 12.902 1.00 98.12 176 ILE A C 1
ATOM 1274 O O . ILE A 1 176 ? 0.534 -1.520 12.075 1.00 98.12 176 ILE A O 1
ATOM 1278 N N . GLN A 1 177 ? -0.477 -2.346 13.920 1.00 98.56 177 GLN A N 1
ATOM 1279 C CA . GLN A 1 177 ? 0.590 -3.274 14.271 1.00 98.56 177 GLN A CA 1
ATOM 1280 C C . GLN A 1 177 ? 0.067 -4.687 14.529 1.00 98.56 177 GLN A C 1
ATOM 1282 O O . GLN A 1 177 ? -0.874 -4.847 15.292 1.00 98.56 177 GLN A O 1
ATOM 1287 N N . ASP A 1 178 ? 0.686 -5.728 13.972 1.00 98.62 178 ASP A N 1
ATOM 1288 C CA . ASP A 1 178 ? 0.266 -7.121 14.220 1.00 98.62 178 ASP A CA 1
ATOM 1289 C C . ASP A 1 178 ? -1.209 -7.368 13.843 1.00 98.62 178 ASP A C 1
ATOM 1291 O O . ASP A 1 178 ? -1.989 -7.932 14.617 1.00 98.62 178 ASP A O 1
ATOM 1295 N N . VAL A 1 179 ? -1.607 -6.898 12.656 1.00 98.75 179 VAL A N 1
ATOM 1296 C CA . VAL A 1 179 ? -2.982 -7.015 12.143 1.00 98.75 179 VAL A CA 1
ATOM 1297 C C . VAL A 1 179 ? -2.998 -7.760 10.815 1.00 98.75 179 VAL A C 1
ATOM 1299 O O . VAL A 1 179 ? -2.199 -7.477 9.924 1.00 98.75 179 VAL A O 1
ATOM 1302 N N . GLU A 1 180 ? -3.940 -8.686 10.655 1.00 98.69 180 GLU A N 1
ATOM 1303 C CA . GLU A 1 180 ? -4.215 -9.356 9.380 1.00 98.69 180 GLU A CA 1
ATOM 1304 C C . GLU A 1 180 ? -5.498 -8.806 8.747 1.00 98.69 180 GLU A C 1
ATOM 1306 O O . GLU A 1 180 ? -6.536 -8.764 9.400 1.00 98.69 180 GLU A O 1
ATOM 1311 N N . PHE A 1 181 ? -5.453 -8.432 7.467 1.00 98.19 181 PHE A N 1
ATOM 1312 C CA . PHE A 1 181 ? -6.622 -8.050 6.676 1.00 98.19 181 PHE A CA 1
ATOM 1313 C C . PHE A 1 181 ? -6.969 -9.144 5.666 1.00 98.19 181 PHE A C 1
ATOM 1315 O O . PHE A 1 181 ? -6.213 -9.430 4.733 1.00 98.19 181 PHE A O 1
ATOM 1322 N N . ASN A 1 182 ? -8.138 -9.750 5.847 1.00 96.00 182 ASN A N 1
ATOM 1323 C CA . ASN A 1 182 ? -8.565 -10.951 5.139 1.00 96.00 182 ASN A CA 1
ATOM 1324 C C . ASN A 1 182 ? -9.816 -10.697 4.280 1.00 96.00 182 ASN A C 1
ATOM 1326 O O . ASN A 1 182 ? -10.693 -9.921 4.669 1.00 96.00 182 ASN A O 1
ATOM 1330 N N . GLY A 1 183 ? -9.929 -11.386 3.143 1.00 95.88 183 GLY A N 1
ATOM 1331 C CA . GLY A 1 183 ? -11.121 -11.356 2.293 1.00 95.88 183 GLY A CA 1
ATOM 1332 C C . GLY A 1 183 ? -11.273 -10.115 1.403 1.00 95.88 183 GLY A C 1
ATOM 1333 O O . GLY A 1 183 ? -10.298 -9.506 0.968 1.00 95.88 183 GLY A O 1
ATOM 1334 N N . SER A 1 184 ? -12.517 -9.780 1.066 1.00 95.69 184 SER A N 1
ATOM 1335 C CA . SER A 1 184 ? -12.859 -8.752 0.076 1.00 95.69 184 SER A CA 1
ATOM 1336 C C . SER A 1 184 ? -13.169 -7.407 0.720 1.00 95.69 184 SER A C 1
ATOM 1338 O O . SER A 1 184 ? -14.025 -7.318 1.598 1.00 95.69 184 SER A O 1
ATOM 1340 N N . TRP A 1 185 ? -12.521 -6.359 0.218 1.00 96.50 185 TRP A N 1
ATOM 1341 C CA . TRP A 1 185 ? -12.698 -4.977 0.654 1.00 96.50 185 TRP A CA 1
ATOM 1342 C C . TRP A 1 185 ? -12.806 -4.050 -0.556 1.00 96.50 185 TRP A C 1
ATOM 1344 O O . TRP A 1 185 ? -12.199 -4.306 -1.600 1.00 96.50 185 TRP A O 1
ATOM 1354 N N . LEU A 1 186 ? -13.512 -2.930 -0.401 1.00 95.50 186 LEU A N 1
ATOM 1355 C CA . LEU A 1 186 ? -13.339 -1.801 -1.313 1.00 95.50 186 LEU A CA 1
ATOM 1356 C C . LEU A 1 186 ? -11.920 -1.262 -1.146 1.00 95.50 186 LEU A C 1
ATOM 1358 O O . LEU A 1 186 ? -11.129 -1.226 -2.089 1.00 95.50 186 LEU A O 1
ATOM 1362 N N . ARG A 1 187 ? -11.603 -0.913 0.100 1.00 95.06 187 ARG A N 1
ATOM 1363 C CA . ARG A 1 187 ? -10.289 -0.480 0.561 1.00 95.06 187 ARG A CA 1
ATOM 1364 C C . ARG A 1 187 ? -10.125 -0.751 2.047 1.00 95.06 187 ARG A C 1
ATOM 1366 O O . ARG A 1 187 ? -11.116 -0.783 2.767 1.00 95.06 187 ARG A O 1
ATOM 1373 N N . VAL A 1 188 ? -8.898 -0.923 2.529 1.00 96.94 188 VAL A N 1
ATOM 1374 C CA . VAL A 1 188 ? -8.670 -1.024 3.981 1.00 96.94 188 VAL A CA 1
ATOM 1375 C C . VAL A 1 188 ? -8.553 0.377 4.572 1.00 96.94 188 VAL A C 1
ATOM 1377 O O . VAL A 1 188 ? -9.330 0.736 5.449 1.00 96.94 188 VAL A O 1
ATOM 1380 N N . PHE A 1 189 ? -7.661 1.204 4.035 1.00 95.31 189 PHE A N 1
ATOM 1381 C CA . PHE A 1 189 ? -7.461 2.585 4.462 1.00 95.31 189 PHE A CA 1
ATOM 1382 C C . PHE A 1 189 ? -7.745 3.555 3.315 1.00 95.31 189 PHE A C 1
ATOM 1384 O O . PHE A 1 189 ? -7.216 3.413 2.211 1.00 95.31 189 PHE A O 1
ATOM 1391 N N . GLY A 1 190 ? -8.554 4.574 3.587 1.00 92.31 190 GLY A N 1
ATOM 1392 C CA . GLY A 1 190 ? -8.743 5.716 2.702 1.00 92.31 190 GLY A CA 1
ATOM 1393 C C . GLY A 1 190 ? -8.467 7.017 3.441 1.00 92.31 190 GLY A C 1
ATOM 1394 O O . GLY A 1 190 ? -9.010 7.233 4.519 1.00 92.31 190 GLY A O 1
ATOM 1395 N N . LEU A 1 191 ? -7.646 7.885 2.857 1.00 89.94 191 LEU A N 1
ATOM 1396 C CA . LEU A 1 191 ? -7.471 9.265 3.305 1.00 89.94 191 LEU A CA 1
ATOM 1397 C C . LEU A 1 191 ? -7.989 10.207 2.220 1.00 89.94 191 LEU A C 1
ATOM 1399 O O . LEU A 1 191 ? -7.561 10.103 1.072 1.00 89.94 191 LEU A O 1
ATOM 1403 N N . ASP A 1 192 ? -8.896 11.114 2.572 1.00 87.88 192 ASP A N 1
ATOM 1404 C CA . ASP A 1 192 ? -9.536 12.016 1.614 1.00 87.88 192 ASP A CA 1
ATOM 1405 C C . ASP A 1 192 ? -9.928 13.361 2.227 1.00 87.88 192 ASP A C 1
ATOM 1407 O O . ASP A 1 192 ? -9.973 13.516 3.445 1.00 87.88 192 ASP A O 1
ATOM 1411 N N . GLY A 1 193 ? -10.239 14.354 1.396 1.00 84.75 193 GLY A N 1
ATOM 1412 C CA . GLY A 1 193 ? -10.665 15.659 1.897 1.00 84.75 193 GLY A CA 1
ATOM 1413 C C . GLY A 1 193 ? -11.156 16.627 0.827 1.00 84.75 193 GLY A C 1
ATOM 1414 O O . GLY A 1 193 ? -10.885 16.455 -0.355 1.00 84.75 193 GLY A O 1
ATOM 1415 N N . GLY A 1 194 ? -11.887 17.661 1.238 1.00 84.12 194 GLY A N 1
ATOM 1416 C CA . GLY A 1 194 ? -12.412 18.686 0.328 1.00 84.12 194 GLY A CA 1
ATOM 1417 C C . GLY A 1 194 ? -11.394 19.765 -0.077 1.00 84.12 194 GLY A C 1
ATOM 1418 O O . GLY A 1 194 ? -10.206 19.699 0.236 1.00 84.12 194 GLY A O 1
ATOM 1419 N N . ALA A 1 195 ? -11.879 20.830 -0.722 1.00 84.56 195 ALA A N 1
ATOM 1420 C CA . ALA A 1 195 ? -11.078 21.977 -1.177 1.00 84.56 195 ALA A CA 1
ATOM 1421 C C . ALA A 1 195 ? -10.396 22.795 -0.056 1.00 84.56 195 ALA A C 1
ATOM 1423 O O . ALA A 1 195 ? -9.626 23.711 -0.335 1.00 84.56 195 ALA A O 1
ATOM 1424 N N . THR A 1 196 ? -10.680 22.492 1.209 1.00 80.06 196 THR A N 1
ATOM 1425 C CA . THR A 1 196 ? -10.096 23.128 2.402 1.00 80.06 196 THR A CA 1
ATOM 1426 C C . THR A 1 196 ? -9.320 22.138 3.271 1.00 80.06 196 THR A C 1
ATOM 1428 O O . THR A 1 196 ? -8.887 22.493 4.369 1.00 80.06 196 THR A O 1
ATOM 1431 N N . ALA A 1 197 ? -9.166 20.899 2.796 1.00 77.00 197 ALA A N 1
ATOM 1432 C CA . ALA A 1 197 ? -8.574 19.814 3.553 1.00 77.00 197 ALA A CA 1
ATOM 1433 C C . ALA A 1 197 ? -7.116 20.078 3.925 1.00 77.00 197 ALA A C 1
ATOM 1435 O O . ALA A 1 197 ? -6.364 20.742 3.215 1.00 77.00 197 ALA A O 1
ATOM 1436 N N . ASN A 1 198 ? -6.700 19.465 5.024 1.00 77.31 198 ASN A N 1
ATOM 1437 C CA . ASN A 1 198 ? -5.298 19.215 5.288 1.00 77.31 198 ASN A CA 1
ATOM 1438 C C . ASN A 1 198 ? -5.132 17.728 5.587 1.00 77.31 198 ASN A C 1
ATOM 1440 O O . ASN A 1 198 ? -5.482 17.249 6.666 1.00 77.31 198 ASN A O 1
ATOM 1444 N N . LEU A 1 199 ? -4.616 17.000 4.600 1.00 78.62 199 LEU A N 1
ATOM 1445 C CA . LEU A 1 199 ? -4.407 15.558 4.676 1.00 78.62 199 LEU A CA 1
ATOM 1446 C C . LEU A 1 199 ? -2.998 15.190 5.132 1.00 78.62 199 LEU A C 1
ATOM 1448 O O . LEU A 1 199 ? -2.507 14.126 4.781 1.00 78.62 199 LEU A O 1
ATOM 1452 N N . ASN A 1 200 ? -2.345 16.055 5.905 1.00 76.19 200 ASN A N 1
ATOM 1453 C CA . ASN A 1 200 ? -1.079 15.753 6.556 1.00 76.19 200 ASN A CA 1
ATOM 1454 C C . ASN A 1 200 ? -1.276 14.667 7.624 1.00 76.19 200 ASN A C 1
ATOM 1456 O O . ASN A 1 200 ? -1.340 14.945 8.822 1.00 76.19 200 ASN A O 1
ATOM 1460 N N . SER A 1 201 ? -1.354 13.420 7.168 1.00 80.25 201 SER A N 1
ATOM 1461 C CA . SER A 1 201 ? -1.500 12.234 7.996 1.00 80.25 201 SER A CA 1
ATOM 1462 C C . SER A 1 201 ? -0.259 11.365 7.895 1.00 80.25 201 SER A C 1
ATOM 1464 O O . SER A 1 201 ? 0.206 11.024 6.812 1.00 80.25 201 SER A O 1
ATOM 1466 N N . GLU A 1 202 ? 0.263 10.999 9.057 1.00 90.06 202 GLU A N 1
ATOM 1467 C CA . GLU A 1 202 ? 1.323 10.007 9.201 1.00 90.06 202 GLU A CA 1
ATOM 1468 C C . GLU A 1 202 ? 0.713 8.647 9.513 1.00 90.06 202 GLU A C 1
ATOM 1470 O O . GLU A 1 202 ? -0.156 8.547 10.386 1.00 90.06 202 GLU A O 1
ATOM 1475 N N . PHE A 1 203 ? 1.192 7.620 8.818 1.00 92.75 203 PHE A N 1
ATOM 1476 C CA . PHE A 1 203 ? 0.758 6.237 8.988 1.00 92.75 203 PHE A CA 1
ATOM 1477 C C . PHE A 1 203 ? 1.958 5.316 9.152 1.00 92.75 203 PHE A C 1
ATOM 1479 O O . PHE A 1 203 ? 2.910 5.375 8.373 1.00 92.75 203 PHE A O 1
ATOM 1486 N N . VAL A 1 204 ? 1.872 4.427 10.132 1.00 97.25 204 VAL A N 1
ATOM 1487 C CA . VAL A 1 204 ? 2.796 3.324 10.357 1.00 97.25 204 VAL A CA 1
ATOM 1488 C C . VAL A 1 204 ? 2.012 2.021 10.247 1.00 97.25 204 VAL A C 1
ATOM 1490 O O . VAL A 1 204 ? 1.055 1.797 10.985 1.00 97.25 204 VAL A O 1
ATOM 1493 N N . LEU A 1 205 ? 2.428 1.171 9.316 1.00 98.38 205 LEU A N 1
ATOM 1494 C CA . LEU A 1 205 ? 1.986 -0.208 9.172 1.00 98.38 205 LEU A CA 1
ATOM 1495 C C . LEU A 1 205 ? 3.168 -1.098 9.549 1.00 98.38 205 LEU A C 1
ATOM 1497 O O . LEU A 1 205 ? 4.197 -1.062 8.876 1.00 98.38 205 LEU A O 1
ATOM 1501 N N . GLU A 1 206 ? 3.049 -1.869 10.621 1.00 98.56 206 GLU A N 1
ATOM 1502 C CA . GLU A 1 206 ? 4.134 -2.709 11.126 1.00 98.56 206 GLU A CA 1
ATOM 1503 C C . GLU A 1 206 ? 3.636 -4.134 11.353 1.00 98.56 206 GLU A C 1
ATOM 1505 O O . GLU A 1 206 ? 2.670 -4.347 12.078 1.00 98.56 206 GLU A O 1
ATOM 1510 N N . ARG A 1 207 ? 4.271 -5.125 10.716 1.00 98.62 207 ARG A N 1
ATOM 1511 C CA . ARG A 1 207 ? 3.796 -6.521 10.759 1.00 98.62 207 ARG A CA 1
ATOM 1512 C C . ARG A 1 207 ? 2.303 -6.606 10.416 1.00 98.62 207 ARG A C 1
ATOM 1514 O O . ARG A 1 207 ? 1.486 -7.132 11.169 1.00 98.62 207 ARG A O 1
ATOM 1521 N N . VAL A 1 208 ? 1.943 -6.013 9.279 1.00 98.75 208 VAL A N 1
ATOM 1522 C CA . VAL A 1 208 ? 0.602 -6.125 8.699 1.00 98.75 208 VAL A CA 1
ATOM 1523 C C . VAL A 1 208 ? 0.593 -7.250 7.673 1.00 98.75 208 VAL A C 1
ATOM 1525 O O . VAL A 1 208 ? 1.523 -7.388 6.871 1.00 98.75 208 VAL A O 1
ATOM 1528 N N . PHE A 1 209 ? -0.465 -8.053 7.712 1.00 98.56 209 PHE A N 1
ATOM 1529 C CA . PHE A 1 209 ? -0.603 -9.270 6.925 1.00 98.56 209 PHE A CA 1
ATOM 1530 C C . PHE A 1 209 ? -1.846 -9.225 6.038 1.00 98.56 209 PHE A C 1
ATOM 1532 O O . PHE A 1 209 ? -2.876 -8.674 6.418 1.00 98.56 209 PHE A O 1
ATOM 1539 N N . THR A 1 210 ? -1.773 -9.855 4.872 1.00 98.38 210 THR A N 1
ATOM 1540 C CA . THR A 1 210 ? -2.944 -10.213 4.055 1.00 98.38 210 THR A CA 1
ATOM 1541 C C . THR A 1 210 ? -2.831 -11.672 3.619 1.00 98.38 210 THR A C 1
ATOM 1543 O O . THR A 1 210 ? -1.760 -12.275 3.729 1.00 98.38 210 THR A O 1
ATOM 1546 N N . THR A 1 211 ? -3.922 -12.271 3.141 1.00 95.50 211 THR A N 1
ATOM 1547 C CA . THR A 1 211 ? -3.975 -13.706 2.830 1.00 95.50 211 THR A CA 1
ATOM 1548 C C . THR A 1 211 ? -4.226 -13.962 1.342 1.00 95.50 211 THR A C 1
ATOM 1550 O O . THR A 1 211 ? -4.520 -13.061 0.560 1.00 95.50 211 THR A O 1
ATOM 1553 N N . THR A 1 212 ? -4.141 -15.224 0.924 1.00 96.00 212 THR A N 1
ATOM 1554 C CA . THR A 1 212 ? -4.351 -15.630 -0.474 1.00 96.00 212 THR A CA 1
ATOM 1555 C C . THR A 1 212 ? -5.740 -15.326 -1.028 1.00 96.00 212 THR A C 1
ATOM 1557 O O . THR A 1 212 ? -5.902 -15.368 -2.241 1.00 96.00 212 THR A O 1
ATOM 1560 N N . ASN A 1 213 ? -6.732 -15.008 -0.193 1.00 95.38 213 ASN A N 1
ATOM 1561 C CA . ASN A 1 213 ? -8.066 -14.615 -0.648 1.00 95.38 213 ASN A CA 1
ATOM 1562 C C . ASN A 1 213 ? -8.308 -13.095 -0.569 1.00 95.38 213 ASN A C 1
ATOM 1564 O O . ASN A 1 213 ? -9.427 -12.654 -0.834 1.00 95.38 213 ASN A O 1
ATOM 1568 N N . SER A 1 214 ? -7.301 -12.303 -0.177 1.00 97.38 214 SER A N 1
ATOM 1569 C CA . SER A 1 214 ? -7.461 -10.861 -0.018 1.00 97.38 214 SER A CA 1
ATOM 1570 C C . SER A 1 214 ? -7.665 -10.194 -1.380 1.00 97.38 214 SER A C 1
ATOM 1572 O O . SER A 1 214 ? -6.872 -10.378 -2.309 1.00 97.38 214 SER A O 1
ATOM 1574 N N . VAL A 1 215 ? -8.745 -9.421 -1.494 1.00 97.25 215 VAL A N 1
ATOM 1575 C CA . VAL A 1 215 ? -9.176 -8.732 -2.716 1.00 97.25 215 VAL A CA 1
ATOM 1576 C C . VAL A 1 215 ? -9.465 -7.271 -2.397 1.00 97.25 215 VAL A C 1
ATOM 1578 O O . VAL A 1 215 ? -10.243 -6.986 -1.486 1.00 97.25 215 VAL A O 1
ATOM 1581 N N . PHE A 1 216 ? -8.904 -6.357 -3.190 1.00 97.62 216 PHE A N 1
ATOM 1582 C CA . PHE A 1 216 ? -9.141 -4.915 -3.055 1.00 97.62 216 PHE A CA 1
ATOM 1583 C C . PHE A 1 216 ? -9.765 -4.350 -4.329 1.00 97.62 216 PHE A C 1
ATOM 1585 O O . PHE A 1 216 ? -9.121 -4.339 -5.378 1.00 97.62 216 PHE A O 1
ATOM 1592 N N . ALA A 1 217 ? -11.020 -3.897 -4.250 1.00 96.50 217 ALA A N 1
ATOM 1593 C CA . ALA A 1 217 ? -11.722 -3.341 -5.409 1.00 96.50 217 ALA A CA 1
ATOM 1594 C C . ALA A 1 217 ? -11.185 -1.958 -5.828 1.00 96.50 21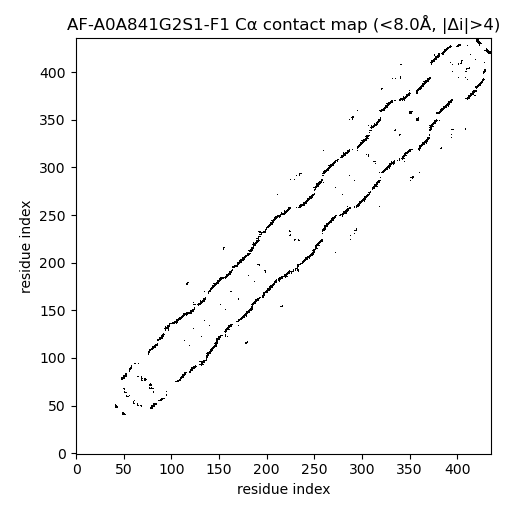7 ALA A C 1
ATOM 1596 O O . ALA A 1 217 ? -11.245 -1.619 -7.006 1.00 96.50 217 ALA A O 1
ATOM 1597 N N . ASP A 1 218 ? -10.626 -1.190 -4.888 1.00 96.44 218 ASP A N 1
ATOM 1598 C CA . ASP A 1 218 ? -9.857 0.032 -5.147 1.00 96.44 218 ASP A CA 1
ATOM 1599 C C . ASP A 1 218 ? -8.390 -0.146 -4.728 1.00 96.44 218 ASP A C 1
ATOM 1601 O O . ASP A 1 218 ? -7.525 -0.317 -5.588 1.00 96.44 218 ASP A O 1
ATOM 1605 N N . ALA A 1 219 ? -8.095 -0.152 -3.422 1.00 97.56 219 ALA A N 1
ATOM 1606 C CA . ALA A 1 219 ? -6.732 -0.340 -2.919 1.00 97.56 219 ALA A CA 1
ATOM 1607 C C . ALA A 1 219 ? -6.700 -0.787 -1.450 1.00 97.56 219 ALA A C 1
ATOM 1609 O O . ALA A 1 219 ? -7.574 -0.402 -0.686 1.00 97.56 219 ALA A O 1
ATOM 1610 N N . PHE A 1 220 ? -5.664 -1.498 -0.998 1.00 98.12 220 PHE A N 1
ATOM 1611 C CA . PHE A 1 220 ? -5.433 -1.686 0.442 1.00 98.12 220 PHE A CA 1
ATOM 1612 C C . PHE A 1 220 ? -5.336 -0.328 1.153 1.00 98.12 220 PHE A C 1
ATOM 1614 O O . PHE A 1 220 ? -6.048 -0.083 2.120 1.00 98.12 220 PHE A O 1
ATOM 1621 N N . PHE A 1 221 ? -4.519 0.586 0.635 1.00 97.00 221 PHE A N 1
ATOM 1622 C CA . PHE A 1 221 ? -4.407 1.953 1.123 1.00 97.00 221 PHE A CA 1
ATOM 1623 C C . PHE A 1 221 ? -4.425 2.928 -0.054 1.00 97.00 221 PHE A C 1
ATOM 1625 O O . PHE A 1 221 ? -3.522 2.932 -0.894 1.00 97.00 221 PHE A O 1
ATOM 1632 N N . ARG A 1 222 ? -5.447 3.786 -0.089 1.00 93.88 222 ARG A N 1
ATOM 1633 C CA . ARG A 1 222 ? -5.525 4.944 -0.974 1.00 93.88 222 ARG A CA 1
ATOM 1634 C C . ARG A 1 222 ? -5.379 6.264 -0.221 1.00 93.88 222 ARG A C 1
ATOM 1636 O O . ARG A 1 222 ? -6.069 6.502 0.769 1.00 93.88 222 ARG A O 1
ATOM 1643 N N . CYS A 1 223 ? -4.547 7.153 -0.752 1.00 89.94 223 CYS A N 1
ATOM 1644 C CA . CYS A 1 223 ? -4.389 8.509 -0.248 1.00 89.94 223 CYS A CA 1
ATOM 1645 C C . CYS A 1 223 ? -4.713 9.560 -1.323 1.00 89.94 223 CYS A C 1
ATOM 1647 O O . CYS A 1 223 ? -3.950 9.766 -2.272 1.00 89.94 223 CYS A O 1
ATOM 1649 N N . GLY A 1 224 ? -5.850 10.233 -1.148 1.00 85.88 224 GLY A N 1
ATOM 1650 C CA . GLY A 1 224 ? -6.382 11.264 -2.032 1.00 85.88 224 GLY A CA 1
ATOM 1651 C C . GLY A 1 224 ? -7.273 10.741 -3.166 1.00 85.88 224 GLY A C 1
ATOM 1652 O O . GLY A 1 224 ? -7.208 9.579 -3.582 1.00 85.88 224 GLY A O 1
ATOM 1653 N N . GLY A 1 225 ? -8.112 11.642 -3.680 1.00 78.50 225 GLY A N 1
ATOM 1654 C CA . GLY A 1 225 ? -9.005 11.456 -4.819 1.00 78.50 225 GLY A CA 1
ATOM 1655 C C . GLY A 1 225 ? -9.975 10.308 -4.596 1.00 78.50 225 GLY A C 1
ATOM 1656 O O . GLY A 1 225 ? -10.069 9.436 -5.461 1.00 78.50 225 GLY A O 1
ATOM 1657 N N . VAL A 1 226 ? -10.581 10.227 -3.405 1.00 80.69 226 VAL A N 1
ATOM 1658 C CA . VAL A 1 226 ? -11.373 9.058 -2.996 1.00 80.69 226 VAL A CA 1
ATOM 1659 C C . VAL A 1 226 ? -12.868 9.262 -3.249 1.00 80.69 226 VAL A C 1
ATOM 1661 O O . VAL A 1 226 ? -13.451 8.522 -4.038 1.00 80.69 226 VAL A O 1
ATOM 1664 N N . ARG A 1 227 ? -13.500 10.247 -2.599 1.00 81.06 227 ARG A N 1
ATOM 1665 C CA . ARG A 1 227 ? -14.933 10.582 -2.741 1.00 81.06 227 ARG A CA 1
ATOM 1666 C C . ARG A 1 227 ? -15.182 12.080 -2.913 1.00 81.06 227 ARG A C 1
ATOM 1668 O O . ARG A 1 227 ? -16.118 12.454 -3.608 1.00 81.06 227 ARG A O 1
ATOM 1675 N N . LEU A 1 228 ? -14.367 12.939 -2.302 1.00 74.69 228 LEU A N 1
ATOM 1676 C CA . LEU A 1 228 ? -14.573 14.391 -2.259 1.00 74.69 228 LEU A CA 1
ATOM 1677 C C . LEU A 1 228 ? -13.939 15.139 -3.439 1.00 74.69 228 LEU A C 1
ATOM 1679 O O . LEU A 1 228 ? -13.731 16.343 -3.363 1.00 74.69 228 LEU A O 1
ATOM 1683 N N . GLY A 1 229 ? -13.669 14.438 -4.540 1.00 75.50 229 GLY A N 1
ATOM 1684 C CA . GLY A 1 229 ? -13.147 15.020 -5.771 1.00 75.50 229 GLY A CA 1
ATOM 1685 C C . GLY A 1 229 ? -11.639 15.260 -5.757 1.00 75.50 229 GLY A C 1
ATOM 1686 O O . GLY A 1 229 ? -10.898 14.737 -4.923 1.00 75.50 229 GLY A O 1
ATOM 1687 N N . ASP A 1 230 ? -11.191 16.039 -6.737 1.00 78.56 230 ASP A N 1
ATOM 1688 C CA . ASP A 1 230 ? -9.783 16.259 -7.041 1.00 78.56 230 ASP A CA 1
ATOM 1689 C C . ASP A 1 230 ? -9.332 17.657 -6.612 1.00 78.56 230 ASP A C 1
ATOM 1691 O O . ASP A 1 230 ? -9.492 18.644 -7.333 1.00 78.56 230 ASP A O 1
ATOM 1695 N N . HIS A 1 231 ? -8.727 17.738 -5.424 1.00 83.06 231 HIS A N 1
ATOM 1696 C CA . HIS A 1 231 ? -8.286 18.999 -4.829 1.00 83.06 231 HIS A CA 1
ATOM 1697 C C . HIS A 1 231 ? -6.784 19.006 -4.525 1.00 83.06 231 HIS A C 1
ATOM 1699 O O . HIS A 1 231 ? -6.237 18.045 -3.989 1.00 83.06 231 HIS A O 1
ATOM 1705 N N . ASN A 1 232 ? -6.111 20.128 -4.808 1.00 81.06 232 ASN A N 1
ATOM 1706 C CA . ASN A 1 232 ? -4.688 20.320 -4.483 1.00 81.06 232 ASN A CA 1
ATOM 1707 C C . ASN A 1 232 ? -4.407 20.259 -2.977 1.00 81.06 232 ASN A C 1
ATOM 1709 O O . ASN A 1 232 ? -3.304 19.925 -2.563 1.00 81.06 232 ASN A O 1
ATOM 1713 N N . GLN A 1 233 ? -5.404 20.564 -2.154 1.00 82.50 233 GLN A N 1
ATOM 1714 C CA . GLN A 1 233 ? -5.352 20.493 -0.696 1.00 82.50 233 GLN A CA 1
ATOM 1715 C C . GLN A 1 233 ? -5.163 19.065 -0.169 1.00 82.50 233 GLN A C 1
ATOM 1717 O O . GLN A 1 233 ? -4.780 18.866 0.980 1.00 82.50 233 GLN A O 1
ATOM 1722 N N . GLN A 1 234 ? -5.380 18.065 -1.023 1.00 83.31 234 GLN A N 1
ATOM 1723 C CA . GLN A 1 234 ? -5.105 16.669 -0.711 1.00 83.31 234 GLN A CA 1
ATOM 1724 C C . GLN A 1 234 ? -3.644 16.264 -0.966 1.00 83.31 234 GLN A C 1
ATOM 1726 O O . GLN A 1 234 ? -3.281 15.125 -0.665 1.00 83.31 234 GLN A O 1
ATOM 1731 N N . ASN A 1 235 ? -2.816 17.155 -1.536 1.00 82.19 235 ASN A N 1
ATOM 1732 C CA . ASN A 1 235 ? -1.394 16.903 -1.775 1.00 82.19 235 ASN A CA 1
ATOM 1733 C C . ASN A 1 235 ? -0.694 16.492 -0.477 1.00 82.19 235 ASN A C 1
ATOM 1735 O O . ASN A 1 235 ? -0.855 17.125 0.565 1.00 82.19 235 ASN A O 1
ATOM 1739 N N . GLN A 1 236 ? 0.095 15.428 -0.564 1.00 82.69 236 GLN A N 1
ATOM 1740 C CA . GLN A 1 236 ? 0.722 14.792 0.581 1.00 82.69 236 GLN A CA 1
ATOM 1741 C C . GLN A 1 236 ? 2.163 15.233 0.753 1.00 82.69 236 GLN A C 1
ATOM 1743 O O . GLN A 1 236 ? 2.986 15.101 -0.150 1.00 82.69 236 GLN A O 1
ATOM 1748 N N . PHE A 1 237 ? 2.487 15.688 1.956 1.00 77.44 237 PHE A N 1
ATOM 1749 C CA . PHE A 1 237 ? 3.840 16.117 2.309 1.00 77.44 237 PHE A CA 1
ATOM 1750 C C . PHE A 1 237 ? 4.468 15.259 3.410 1.00 77.44 237 PHE A C 1
ATOM 1752 O O . PHE A 1 237 ? 5.636 15.454 3.739 1.00 77.44 237 PHE A O 1
ATOM 1759 N N . LEU A 1 238 ? 3.702 14.324 3.981 1.00 85.69 238 LEU A N 1
ATOM 1760 C CA . LEU A 1 238 ? 4.100 13.552 5.154 1.00 85.69 238 LEU A CA 1
ATOM 1761 C C . LEU A 1 238 ? 4.465 12.099 4.838 1.00 85.69 238 LEU A C 1
ATOM 1763 O O . LEU A 1 238 ? 4.435 11.639 3.691 1.00 85.69 238 LEU A O 1
ATOM 1767 N N . ASN A 1 239 ? 4.901 11.417 5.896 1.00 89.44 239 ASN A N 1
ATOM 1768 C CA . ASN A 1 239 ? 5.535 10.115 5.849 1.00 89.44 239 ASN A CA 1
ATOM 1769 C C . ASN A 1 239 ? 4.546 8.964 6.057 1.00 89.44 239 ASN A C 1
ATOM 1771 O O . ASN A 1 239 ? 3.689 8.996 6.940 1.00 89.44 239 ASN A O 1
ATOM 1775 N N . TYR A 1 240 ? 4.767 7.907 5.285 1.00 95.75 240 TYR A N 1
ATOM 1776 C CA . TYR A 1 240 ? 4.107 6.616 5.393 1.00 95.75 240 TYR A CA 1
ATOM 1777 C C . TYR A 1 240 ? 5.192 5.564 5.606 1.00 95.75 240 TYR A C 1
ATOM 1779 O O . TYR A 1 240 ? 6.076 5.415 4.761 1.00 95.75 240 TYR A O 1
ATOM 1787 N N . TRP A 1 241 ? 5.151 4.850 6.727 1.00 98.00 241 TRP A N 1
ATOM 1788 C CA . TRP A 1 241 ? 6.115 3.804 7.059 1.00 98.00 241 TRP A CA 1
ATOM 1789 C C . TRP A 1 241 ? 5.448 2.439 7.002 1.00 98.00 241 TRP A C 1
ATOM 1791 O O . TRP A 1 241 ? 4.465 2.199 7.692 1.00 98.00 241 TRP A O 1
ATOM 1801 N N . ILE A 1 242 ? 6.002 1.541 6.200 1.00 98.56 242 ILE A N 1
ATOM 1802 C CA . ILE A 1 242 ? 5.523 0.173 6.029 1.00 98.56 242 ILE A CA 1
ATOM 1803 C C . ILE A 1 242 ? 6.689 -0.751 6.367 1.00 98.56 242 ILE A C 1
ATOM 1805 O O . ILE A 1 242 ? 7.712 -0.723 5.686 1.00 98.56 242 ILE A O 1
ATOM 1809 N N . LYS A 1 243 ? 6.568 -1.516 7.450 1.00 98.56 243 LYS A N 1
ATOM 1810 C CA . LYS A 1 243 ? 7.666 -2.294 8.030 1.00 98.56 243 LYS A CA 1
ATOM 1811 C C . LYS A 1 243 ? 7.261 -3.737 8.257 1.00 98.56 243 LYS A C 1
ATOM 1813 O O . LYS A 1 243 ? 6.185 -3.996 8.795 1.00 98.56 243 LYS A O 1
ATOM 1818 N N . ASP A 1 244 ? 8.123 -4.665 7.859 1.00 98.56 244 ASP A N 1
ATOM 1819 C CA . ASP A 1 244 ? 7.990 -6.095 8.167 1.00 98.56 244 ASP A CA 1
ATOM 1820 C C . ASP A 1 244 ? 6.620 -6.681 7.763 1.00 98.56 244 ASP A C 1
ATOM 1822 O O . ASP A 1 244 ? 6.071 -7.560 8.425 1.00 98.56 244 ASP A O 1
ATOM 1826 N N . CYS A 1 245 ? 6.027 -6.158 6.686 1.00 98.69 245 CYS A N 1
ATOM 1827 C CA . CYS A 1 245 ? 4.692 -6.552 6.235 1.00 98.69 245 CYS A CA 1
ATOM 1828 C C . CYS A 1 245 ? 4.754 -7.753 5.281 1.00 98.69 245 CYS A C 1
ATOM 1830 O O . CYS A 1 245 ? 5.639 -7.841 4.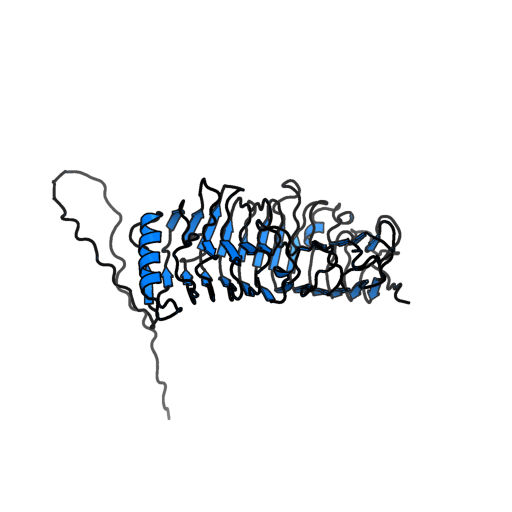423 1.00 98.69 245 CYS A O 1
ATOM 1832 N N . CYS A 1 246 ? 3.767 -8.645 5.373 1.00 98.44 246 CYS A N 1
ATOM 1833 C CA . CYS A 1 246 ? 3.616 -9.794 4.479 1.00 98.44 246 CYS A CA 1
ATOM 1834 C C . CYS A 1 246 ? 2.288 -9.695 3.729 1.00 98.44 246 CYS A C 1
ATOM 1836 O O . CYS A 1 246 ? 1.220 -9.957 4.282 1.00 98.44 246 CYS A O 1
ATOM 1838 N N . LEU A 1 247 ? 2.352 -9.280 2.466 1.00 98.12 247 LEU A N 1
ATOM 1839 C CA . LEU A 1 247 ? 1.172 -8.910 1.694 1.00 98.12 247 LEU A CA 1
ATOM 1840 C C . LEU A 1 247 ? 0.927 -9.931 0.586 1.00 98.12 247 LEU A C 1
ATOM 1842 O O . LEU A 1 247 ? 1.479 -9.816 -0.510 1.00 98.12 247 LEU A O 1
ATOM 1846 N N . THR A 1 248 ? 0.113 -10.943 0.888 1.00 96.88 248 THR A N 1
ATOM 1847 C CA . THR A 1 248 ? -0.376 -11.911 -0.103 1.00 96.88 248 THR A CA 1
ATOM 1848 C C . THR A 1 248 ? -1.752 -11.499 -0.626 1.00 96.88 248 THR A C 1
ATOM 1850 O O . THR A 1 248 ? -2.592 -11.073 0.160 1.00 96.88 248 THR A O 1
ATOM 1853 N N . LEU A 1 249 ? -1.979 -11.549 -1.940 1.00 95.62 249 LEU A N 1
ATOM 1854 C CA . LEU A 1 249 ? -3.149 -10.927 -2.579 1.00 95.62 249 LEU A CA 1
ATOM 1855 C C . LEU A 1 249 ? -3.695 -11.820 -3.691 1.00 95.62 249 LEU A C 1
ATOM 1857 O O . LEU A 1 249 ? -2.914 -12.337 -4.485 1.00 95.62 249 LEU A O 1
ATOM 1861 N N . SER A 1 250 ? -5.014 -11.934 -3.811 1.00 97.25 250 SER A N 1
ATOM 1862 C CA . SER A 1 250 ? -5.653 -12.576 -4.966 1.00 97.25 250 SER A CA 1
ATOM 1863 C C . SER A 1 250 ? -5.741 -11.610 -6.153 1.00 97.25 250 SER A C 1
ATOM 1865 O O . SER A 1 250 ? -5.287 -11.932 -7.247 1.00 97.25 250 SER A O 1
ATOM 1867 N N . LYS A 1 251 ? -6.250 -10.388 -5.938 1.00 97.62 251 LYS A N 1
ATOM 1868 C CA . LYS A 1 251 ? -6.303 -9.322 -6.958 1.00 97.62 251 LYS A CA 1
ATOM 1869 C C . LYS A 1 251 ? -6.449 -7.932 -6.338 1.00 97.62 251 LYS A C 1
ATOM 1871 O O . LYS A 1 251 ? -6.948 -7.797 -5.218 1.00 97.62 251 LYS A O 1
ATOM 1876 N N . GLY A 1 252 ? -6.104 -6.902 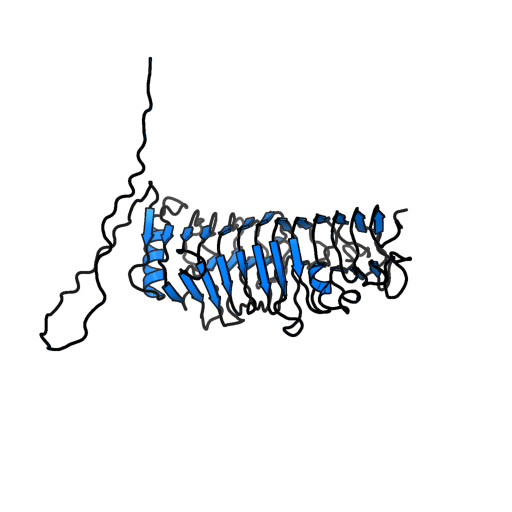-7.106 1.00 97.94 252 GLY A N 1
ATOM 1877 C CA . GLY A 1 252 ? -6.309 -5.498 -6.744 1.00 97.94 252 GLY A CA 1
ATOM 1878 C C . GLY A 1 252 ? -5.014 -4.724 -6.518 1.00 97.94 252 GLY A C 1
ATOM 1879 O O . GLY A 1 252 ? -3.917 -5.184 -6.839 1.00 97.94 252 GLY A O 1
ATOM 1880 N N . THR A 1 253 ? -5.146 -3.523 -5.963 1.00 98.44 253 THR A N 1
ATOM 1881 C CA . THR A 1 253 ? -4.007 -2.635 -5.703 1.00 98.44 253 THR A CA 1
ATOM 1882 C C . THR A 1 253 ? -3.678 -2.608 -4.217 1.00 98.44 253 THR A C 1
ATOM 1884 O O . THR A 1 253 ? -4.582 -2.625 -3.386 1.00 98.44 253 THR A O 1
ATOM 1887 N N . VAL A 1 254 ? -2.400 -2.539 -3.845 1.00 98.31 254 VAL A N 1
ATOM 1888 C CA . VAL A 1 254 ? -2.027 -2.339 -2.438 1.00 98.31 254 VAL A CA 1
ATOM 1889 C C . VAL A 1 254 ? -1.989 -0.850 -2.121 1.00 98.31 254 VAL A C 1
ATOM 1891 O O . VAL A 1 254 ? -2.867 -0.349 -1.429 1.00 98.31 254 VAL A O 1
ATOM 1894 N N . PHE A 1 255 ? -1.027 -0.115 -2.666 1.00 98.19 255 PHE A N 1
ATOM 1895 C CA . PHE A 1 255 ? -0.830 1.298 -2.355 1.00 98.19 255 PHE A CA 1
ATOM 1896 C C . PHE A 1 255 ? -1.201 2.180 -3.543 1.00 98.19 255 PHE A C 1
ATOM 1898 O O . PHE A 1 255 ? -0.665 1.991 -4.632 1.00 98.19 255 PHE A O 1
ATOM 1905 N N . THR A 1 256 ? -2.081 3.161 -3.329 1.00 96.44 256 THR A N 1
ATOM 1906 C CA . THR A 1 256 ? -2.470 4.157 -4.338 1.00 96.44 256 THR A CA 1
ATOM 1907 C C . THR A 1 256 ? -2.249 5.580 -3.828 1.00 96.44 256 THR A C 1
ATOM 1909 O O . THR A 1 256 ? -2.960 6.030 -2.929 1.00 96.44 256 THR A O 1
ATOM 1912 N N . PHE A 1 257 ? -1.296 6.307 -4.425 1.00 94.06 257 PHE A N 1
ATOM 1913 C CA . PHE A 1 257 ? -0.932 7.680 -4.025 1.00 94.06 257 PHE A CA 1
ATOM 1914 C C . PHE A 1 257 ? -0.986 8.677 -5.205 1.00 94.06 257 PHE A C 1
ATOM 1916 O O . PHE A 1 257 ? 0.050 9.152 -5.685 1.00 94.06 257 PHE A O 1
ATOM 1923 N N . PRO A 1 258 ? -2.196 9.045 -5.679 1.00 89.88 258 PRO A N 1
ATOM 1924 C CA . PRO A 1 258 ? -2.408 10.062 -6.720 1.00 89.88 258 PRO A CA 1
ATOM 1925 C C . PRO A 1 258 ? -1.857 11.445 -6.369 1.00 89.88 258 PRO A C 1
ATOM 1927 O O . PRO A 1 258 ? -1.567 12.263 -7.246 1.00 89.88 258 PRO A O 1
ATOM 1930 N N . ARG A 1 259 ? -1.762 11.720 -5.067 1.00 87.06 259 ARG A N 1
ATOM 1931 C CA . ARG A 1 259 ? -1.437 13.025 -4.493 1.00 87.06 259 ARG A CA 1
ATOM 1932 C C . ARG A 1 259 ? -0.062 13.040 -3.831 1.00 87.06 259 ARG A C 1
ATOM 1934 O O . ARG A 1 259 ? 0.185 13.892 -2.990 1.00 87.06 259 ARG A O 1
ATOM 1941 N N . GLY A 1 260 ? 0.827 12.136 -4.245 1.00 89.62 260 GLY A N 1
ATOM 1942 C CA . GLY A 1 260 ? 2.176 12.011 -3.696 1.00 89.62 260 GLY A CA 1
ATOM 1943 C C . GLY A 1 260 ? 2.202 11.440 -2.274 1.00 89.62 260 GLY A C 1
ATOM 1944 O O . GLY A 1 260 ? 1.218 10.888 -1.792 1.00 89.62 260 GLY A O 1
ATOM 1945 N N . GLY A 1 261 ? 3.345 11.575 -1.616 1.00 91.31 261 GLY A N 1
ATOM 1946 C CA . GLY A 1 261 ? 3.663 11.162 -0.256 1.00 91.31 261 GLY A CA 1
ATOM 1947 C C . GLY A 1 261 ? 5.165 10.898 -0.105 1.00 91.31 261 GLY A C 1
ATOM 1948 O O . GLY A 1 261 ? 5.907 10.847 -1.090 1.00 91.31 261 GLY A O 1
ATOM 1949 N N . SER A 1 262 ? 5.617 10.715 1.136 1.00 94.56 262 SER A N 1
ATOM 1950 C CA . SER A 1 262 ? 6.934 10.154 1.463 1.00 94.56 262 SER A CA 1
ATOM 1951 C C . SER A 1 262 ? 6.743 8.725 1.967 1.00 94.56 262 SER A C 1
ATOM 1953 O O . SER A 1 262 ? 6.542 8.486 3.155 1.00 94.56 262 SER A O 1
ATOM 1955 N N . ILE A 1 263 ? 6.738 7.764 1.046 1.00 97.69 263 ILE A N 1
ATOM 1956 C CA . ILE A 1 263 ? 6.485 6.352 1.332 1.00 97.69 263 ILE A CA 1
ATOM 1957 C C . ILE A 1 263 ? 7.810 5.628 1.559 1.00 97.69 263 ILE A C 1
ATOM 1959 O O . ILE A 1 263 ? 8.711 5.658 0.717 1.00 97.69 263 ILE A O 1
ATOM 1963 N N . ARG A 1 264 ? 7.931 4.964 2.709 1.00 98.38 264 ARG A N 1
ATOM 1964 C CA . ARG A 1 264 ? 9.106 4.191 3.111 1.00 98.38 264 ARG A CA 1
ATOM 1965 C C . ARG A 1 264 ? 8.688 2.780 3.479 1.00 98.38 264 ARG A C 1
ATOM 1967 O O . ARG A 1 264 ? 8.009 2.573 4.481 1.00 98.38 264 ARG A O 1
ATOM 1974 N N . VAL A 1 265 ? 9.132 1.829 2.676 1.00 98.75 265 VAL A N 1
ATOM 1975 C CA . VAL A 1 265 ? 8.909 0.401 2.862 1.00 98.75 265 VAL A CA 1
ATOM 1976 C C . VAL A 1 265 ? 10.229 -0.253 3.245 1.00 98.75 265 VAL A C 1
ATOM 1978 O O . VAL A 1 265 ? 11.245 -0.012 2.591 1.00 98.75 265 VAL A O 1
ATOM 1981 N N . GLN A 1 266 ? 10.216 -1.061 4.298 1.00 98.50 266 GLN A N 1
ATOM 1982 C CA . GLN A 1 266 ? 11.383 -1.788 4.776 1.00 98.50 266 GLN A CA 1
ATOM 1983 C C . GLN A 1 266 ? 10.988 -3.199 5.195 1.00 98.50 266 GLN A C 1
ATOM 1985 O O . GLN A 1 266 ? 10.116 -3.355 6.049 1.00 98.50 266 GLN A O 1
ATOM 1990 N N . ASN A 1 267 ? 11.691 -4.188 4.644 1.00 97.94 267 ASN A N 1
ATOM 1991 C CA . ASN A 1 267 ? 11.461 -5.615 4.833 1.00 97.94 267 ASN A CA 1
ATOM 1992 C C . ASN A 1 267 ? 10.065 -6.069 4.370 1.00 97.94 267 ASN A C 1
ATOM 1994 O O . ASN A 1 267 ? 9.050 -5.387 4.533 1.00 97.94 267 ASN A O 1
ATOM 1998 N N . GLY A 1 268 ? 9.978 -7.279 3.828 1.00 97.00 268 GLY A N 1
ATOM 1999 C CA . GLY A 1 268 ? 8.680 -7.895 3.574 1.00 97.00 268 GLY A CA 1
ATOM 2000 C C . GLY A 1 268 ? 8.705 -9.041 2.579 1.00 97.00 268 GLY A C 1
ATOM 2001 O O . GLY A 1 268 ? 9.668 -9.240 1.840 1.00 97.00 268 GLY A O 1
ATOM 2002 N N . SER A 1 269 ? 7.601 -9.784 2.549 1.00 97.12 269 SER A N 1
ATOM 2003 C CA . SER A 1 269 ? 7.351 -10.856 1.579 1.00 97.12 269 SER A CA 1
ATOM 2004 C C . SER A 1 269 ? 5.977 -10.663 0.961 1.00 97.12 269 SER A C 1
ATOM 2006 O O . SER A 1 269 ? 4.958 -10.826 1.630 1.00 97.12 269 SER A O 1
ATOM 2008 N N . TRP A 1 270 ? 5.940 -10.230 -0.290 1.00 98.06 270 TRP A N 1
ATOM 2009 C CA . TRP A 1 270 ? 4.735 -9.763 -0.957 1.00 98.06 270 TRP A CA 1
ATOM 2010 C C . TRP A 1 270 ? 4.456 -10.650 -2.166 1.00 98.06 270 TRP A C 1
ATOM 2012 O O . TRP A 1 270 ? 5.293 -10.780 -3.054 1.00 98.06 270 TRP A O 1
ATOM 2022 N N . SER A 1 271 ? 3.298 -11.301 -2.193 1.00 97.12 271 SER A N 1
ATOM 2023 C CA . SER A 1 271 ? 3.068 -12.434 -3.089 1.00 97.12 271 SER A CA 1
ATOM 2024 C C . SER A 1 271 ? 1.711 -12.362 -3.763 1.00 97.12 271 SER A C 1
ATOM 2026 O O . SER A 1 271 ? 0.696 -12.052 -3.141 1.00 97.12 271 SER A O 1
ATOM 2028 N N . ALA A 1 272 ? 1.673 -12.665 -5.055 1.00 97.25 272 ALA A N 1
ATOM 2029 C CA . ALA A 1 272 ? 0.408 -12.981 -5.688 1.00 97.25 272 ALA A CA 1
ATOM 2030 C C . ALA A 1 272 ? -0.046 -14.374 -5.235 1.00 97.25 272 ALA A C 1
ATOM 2032 O O . ALA A 1 272 ? 0.749 -15.314 -5.206 1.00 97.25 272 ALA A O 1
ATOM 2033 N N . ALA A 1 273 ? -1.327 -14.542 -4.925 1.00 95.81 273 ALA A N 1
ATOM 2034 C CA . ALA A 1 273 ? -1.883 -15.835 -4.554 1.00 95.81 273 ALA A CA 1
ATOM 2035 C C . ALA A 1 273 ? -1.730 -16.821 -5.717 1.00 95.81 273 ALA A C 1
ATOM 2037 O O . ALA A 1 273 ? -1.063 -17.844 -5.568 1.00 95.81 273 ALA A O 1
ATOM 2038 N N . ASN A 1 274 ? -2.230 -16.449 -6.899 1.00 93.44 274 ASN A N 1
ATOM 2039 C CA . ASN A 1 274 ? -2.193 -17.256 -8.118 1.00 93.44 274 ASN A CA 1
ATOM 2040 C C . ASN A 1 274 ? -1.951 -16.385 -9.359 1.00 93.44 274 ASN A C 1
ATOM 2042 O O . ASN A 1 274 ? -2.008 -15.162 -9.296 1.00 93.44 274 ASN A O 1
ATOM 2046 N N . ALA A 1 275 ? -1.688 -17.023 -10.502 1.00 91.88 275 ALA A N 1
ATOM 2047 C CA . ALA A 1 275 ? -1.527 -16.344 -11.791 1.00 91.88 275 ALA A CA 1
ATOM 2048 C C . ALA A 1 275 ? -2.866 -15.971 -12.469 1.00 91.88 275 ALA A C 1
ATOM 2050 O O . ALA A 1 275 ? -2.885 -15.187 -13.411 1.00 91.88 275 ALA A O 1
ATOM 2051 N N . THR A 1 276 ? -3.980 -16.566 -12.031 1.00 92.31 276 THR A N 1
ATOM 2052 C CA . THR A 1 276 ? -5.290 -16.499 -12.709 1.00 92.31 276 THR A CA 1
ATOM 2053 C C . THR A 1 276 ? -6.292 -15.554 -12.052 1.00 92.31 276 THR A C 1
ATOM 2055 O O . THR A 1 276 ? -7.341 -15.288 -12.630 1.00 92.31 276 THR A O 1
ATOM 2058 N N . ASP A 1 277 ? -5.993 -15.056 -10.853 1.00 88.50 277 ASP A N 1
ATOM 2059 C CA . ASP A 1 277 ? -6.981 -14.402 -9.985 1.00 88.50 277 ASP A CA 1
ATOM 2060 C C . ASP A 1 277 ? -7.295 -12.947 -10.381 1.00 88.50 277 ASP A C 1
ATOM 2062 O O . ASP A 1 277 ? -8.291 -12.371 -9.938 1.00 88.50 277 ASP A O 1
ATOM 2066 N N . GLY A 1 278 ? -6.493 -12.363 -11.272 1.00 92.75 278 GLY A N 1
ATOM 2067 C CA . GLY A 1 278 ? -6.681 -11.018 -11.808 1.00 92.75 278 GLY A CA 1
ATOM 2068 C C . GLY A 1 278 ? -5.416 -10.168 -11.700 1.00 92.75 278 GLY A C 1
ATOM 2069 O O . GLY A 1 278 ? -4.373 -10.661 -11.285 1.00 92.75 278 GLY A O 1
ATOM 2070 N N . PRO A 1 279 ? -5.472 -8.892 -12.112 1.00 97.12 279 PRO A N 1
ATOM 2071 C CA . PRO A 1 279 ? -4.324 -8.003 -12.009 1.00 97.12 279 PRO A CA 1
ATOM 2072 C C . PRO A 1 279 ? -4.009 -7.666 -10.546 1.00 97.12 279 PRO A C 1
ATOM 2074 O O . PRO A 1 279 ? -4.911 -7.494 -9.720 1.00 97.12 279 PRO A O 1
ATOM 2077 N N . ILE A 1 280 ? -2.717 -7.514 -10.254 1.00 98.25 280 ILE A N 1
ATOM 2078 C CA . ILE A 1 280 ? -2.197 -7.053 -8.963 1.00 98.25 280 ILE A CA 1
ATOM 2079 C C . ILE A 1 280 ? -1.245 -5.893 -9.212 1.00 98.25 280 ILE A C 1
ATOM 2081 O O . ILE A 1 280 ? -0.359 -6.015 -10.053 1.00 98.25 280 ILE A O 1
ATOM 2085 N N . THR A 1 281 ? -1.376 -4.812 -8.445 1.00 98.56 281 THR A N 1
ATOM 2086 C CA . THR A 1 281 ? -0.402 -3.712 -8.443 1.00 98.56 281 THR A CA 1
ATOM 2087 C C . THR A 1 281 ? 0.000 -3.374 -7.012 1.00 98.56 281 THR A C 1
ATOM 2089 O O . THR A 1 281 ? -0.831 -2.924 -6.226 1.00 98.56 281 THR A O 1
ATOM 2092 N N . TRP A 1 282 ? 1.268 -3.555 -6.638 1.00 98.56 282 TRP A N 1
ATOM 2093 C CA . TRP A 1 282 ? 1.708 -3.203 -5.279 1.00 98.56 282 TRP A CA 1
ATOM 2094 C C . TRP A 1 282 ? 1.813 -1.691 -5.080 1.00 98.56 282 TRP A C 1
ATOM 2096 O O . TRP A 1 282 ? 1.290 -1.163 -4.100 1.00 98.56 282 TRP A O 1
ATOM 2106 N N . PHE A 1 283 ? 2.413 -0.979 -6.031 1.00 98.69 283 PHE A N 1
ATOM 2107 C CA . PHE A 1 283 ? 2.532 0.476 -5.997 1.00 98.69 283 PHE A CA 1
ATOM 2108 C C . PHE A 1 283 ? 1.887 1.103 -7.230 1.00 98.69 283 PHE A C 1
ATOM 2110 O O . PHE A 1 283 ? 2.428 1.031 -8.329 1.00 98.69 283 PHE A O 1
ATOM 2117 N N . HIS A 1 284 ? 0.745 1.755 -7.051 1.00 97.94 284 HIS A N 1
ATOM 2118 C CA . HIS A 1 284 ? 0.085 2.538 -8.086 1.00 97.94 284 HIS A CA 1
ATOM 2119 C C . HIS A 1 284 ? 0.217 4.030 -7.764 1.00 97.94 284 HIS A C 1
ATOM 2121 O O . HIS A 1 284 ? -0.356 4.547 -6.805 1.00 97.94 284 HIS A O 1
ATOM 2127 N N . MET A 1 285 ? 0.998 4.742 -8.569 1.00 95.75 285 MET A N 1
ATOM 2128 C CA . MET A 1 285 ? 1.406 6.123 -8.309 1.00 95.75 285 MET A CA 1
ATOM 2129 C C . MET A 1 285 ? 0.953 7.036 -9.459 1.00 95.75 285 MET A C 1
ATOM 2131 O O . MET A 1 285 ? 1.789 7.517 -10.228 1.00 95.75 285 MET A O 1
ATOM 2135 N N . PRO A 1 286 ? -0.364 7.247 -9.651 1.00 92.06 286 PRO A N 1
ATOM 2136 C CA . PRO A 1 286 ? -0.862 8.044 -10.767 1.00 92.06 286 PRO A CA 1
ATOM 2137 C C . PRO A 1 286 ? -0.519 9.534 -10.595 1.00 92.06 286 PRO A C 1
ATOM 2139 O O . PRO A 1 286 ? -0.382 10.031 -9.477 1.00 92.06 286 PRO A O 1
ATOM 2142 N N . ALA A 1 287 ? -0.417 10.282 -11.697 1.00 81.81 287 ALA A N 1
ATOM 2143 C CA . ALA A 1 287 ? -0.347 11.744 -11.661 1.00 81.81 287 ALA A CA 1
ATOM 2144 C C . ALA A 1 287 ? -1.755 12.331 -11.750 1.00 81.81 287 ALA A C 1
ATOM 2146 O O . ALA A 1 287 ? -2.274 12.556 -12.840 1.00 81.81 287 ALA A O 1
ATOM 2147 N N . ALA A 1 288 ? -2.379 12.587 -10.599 1.00 69.38 288 ALA A N 1
ATOM 2148 C CA . ALA A 1 288 ? -3.749 13.096 -10.577 1.00 69.38 288 ALA A CA 1
ATOM 2149 C C . ALA A 1 288 ? -3.889 14.557 -11.042 1.00 69.38 288 ALA A C 1
ATOM 2151 O O . ALA A 1 288 ? -4.994 14.982 -11.361 1.00 69.38 288 ALA A O 1
ATOM 2152 N N . ASN A 1 289 ? -2.805 15.343 -11.104 1.00 68.44 289 ASN A N 1
ATOM 2153 C CA . ASN A 1 289 ? -2.789 16.605 -11.848 1.00 68.44 289 ASN A CA 1
ATOM 2154 C C . ASN A 1 289 ? -1.372 17.060 -12.240 1.00 68.44 289 ASN A C 1
ATOM 2156 O O . ASN A 1 289 ? -0.372 16.655 -11.650 1.00 68.44 289 ASN A O 1
ATOM 2160 N N . SER A 1 290 ? -1.303 17.944 -13.239 1.00 62.22 290 SER A N 1
ATOM 2161 C CA . SER A 1 290 ? -0.062 18.546 -13.750 1.00 62.22 290 SER A CA 1
ATOM 2162 C C . SER A 1 290 ? 0.625 19.494 -12.761 1.00 62.22 290 SER A C 1
ATOM 2164 O O . SER A 1 290 ? 1.810 19.777 -12.919 1.00 62.22 290 SER A O 1
ATOM 2166 N N . ASN A 1 291 ? -0.114 19.978 -11.757 1.00 63.97 291 ASN A N 1
ATOM 2167 C CA . ASN A 1 291 ? 0.325 20.993 -10.794 1.00 63.97 291 ASN A CA 1
ATOM 2168 C C . ASN A 1 291 ? 0.487 20.392 -9.387 1.00 63.97 291 ASN A C 1
ATOM 2170 O O . ASN A 1 291 ? 0.280 21.073 -8.382 1.00 63.97 291 ASN A O 1
ATOM 2174 N N . ASN A 1 292 ? 0.795 19.097 -9.305 1.00 71.44 292 ASN A N 1
ATOM 2175 C CA . ASN A 1 292 ? 0.970 18.426 -8.028 1.00 71.44 292 ASN A CA 1
ATOM 2176 C C . ASN A 1 292 ? 2.281 18.905 -7.384 1.00 71.44 292 ASN A C 1
ATOM 2178 O O . ASN A 1 292 ? 3.363 18.675 -7.925 1.00 71.44 292 ASN A O 1
ATOM 2182 N N . HIS A 1 293 ? 2.177 19.565 -6.230 1.00 74.62 293 HIS A N 1
ATOM 2183 C CA . HIS A 1 293 ? 3.321 20.044 -5.447 1.00 74.62 293 HIS A CA 1
ATOM 2184 C C . HIS A 1 293 ? 3.669 19.119 -4.275 1.00 74.62 293 HIS A C 1
ATOM 2186 O O . HIS A 1 293 ? 4.495 19.489 -3.448 1.00 74.62 293 HIS A O 1
ATOM 2192 N N . ALA A 1 294 ? 3.037 17.950 -4.178 1.00 83.44 294 ALA A N 1
ATOM 2193 C CA . ALA A 1 294 ? 3.275 16.985 -3.116 1.00 83.44 294 ALA A CA 1
ATOM 2194 C C . ALA A 1 294 ? 4.731 16.508 -3.047 1.00 83.44 294 ALA A C 1
ATOM 2196 O O . ALA A 1 294 ? 5.477 16.541 -4.032 1.00 83.44 294 ALA A O 1
ATOM 2197 N N . ALA A 1 295 ? 5.106 15.967 -1.888 1.00 88.25 295 ALA A N 1
ATOM 2198 C CA . ALA A 1 295 ? 6.257 15.082 -1.820 1.00 88.25 295 ALA A CA 1
ATOM 2199 C C . ALA A 1 295 ? 6.015 13.903 -2.774 1.00 88.25 295 ALA A C 1
ATOM 2201 O O . ALA A 1 295 ? 4.913 13.377 -2.851 1.00 88.25 295 ALA A O 1
ATOM 2202 N N . MET A 1 296 ? 7.022 13.496 -3.533 1.00 92.50 296 MET A N 1
ATOM 2203 C CA . MET A 1 296 ? 6.939 12.338 -4.426 1.00 92.50 296 MET A CA 1
ATOM 2204 C C . MET A 1 296 ? 8.157 11.477 -4.149 1.00 92.50 296 MET A C 1
ATOM 2206 O O . MET A 1 296 ? 9.156 11.543 -4.859 1.00 92.50 296 MET A O 1
ATOM 2210 N N . GLN A 1 297 ? 8.119 10.749 -3.040 1.00 96.12 297 GLN A N 1
ATOM 2211 C CA . GLN A 1 297 ? 9.217 9.891 -2.626 1.00 96.12 297 GLN A CA 1
ATOM 2212 C C . GLN A 1 297 ? 8.684 8.496 -2.328 1.00 96.12 297 GLN A C 1
ATOM 2214 O O . GLN A 1 297 ? 7.825 8.326 -1.469 1.00 96.12 297 GLN A O 1
ATOM 2219 N N . LEU A 1 298 ? 9.239 7.499 -3.007 1.00 98.50 298 LEU A N 1
ATOM 2220 C CA . LEU A 1 298 ? 9.058 6.091 -2.682 1.00 98.50 298 LEU A CA 1
ATOM 2221 C C . LEU A 1 298 ? 10.432 5.471 -2.437 1.00 98.50 298 LEU A C 1
ATOM 2223 O O . LEU A 1 298 ? 11.289 5.506 -3.312 1.00 98.50 298 LEU A O 1
ATOM 2227 N N . THR A 1 299 ? 10.630 4.888 -1.261 1.00 98.69 299 THR A N 1
ATOM 2228 C CA . THR A 1 299 ? 11.795 4.056 -0.953 1.00 98.69 299 THR A CA 1
ATOM 2229 C C . THR A 1 299 ? 11.308 2.678 -0.543 1.00 98.69 299 THR A C 1
ATOM 2231 O O . THR A 1 299 ? 10.509 2.576 0.384 1.00 98.69 299 THR A O 1
ATOM 2234 N N . VAL A 1 300 ? 11.813 1.636 -1.191 1.00 98.88 300 VAL A N 1
ATOM 2235 C CA . VAL A 1 300 ? 11.515 0.234 -0.902 1.00 98.88 300 VAL A CA 1
ATOM 2236 C C . VAL A 1 300 ? 12.829 -0.489 -0.657 1.00 98.88 300 VAL A C 1
ATOM 2238 O O . VAL A 1 300 ? 13.705 -0.472 -1.520 1.00 98.88 300 VAL A O 1
ATOM 2241 N N . ARG A 1 301 ? 12.976 -1.086 0.528 1.00 98.81 301 ARG A N 1
ATOM 2242 C CA . ARG A 1 301 ? 14.177 -1.821 0.927 1.00 98.81 301 ARG A CA 1
ATOM 2243 C C . ARG A 1 301 ? 13.858 -3.232 1.377 1.00 98.81 301 ARG A C 1
ATOM 2245 O O . ARG A 1 301 ? 12.910 -3.414 2.141 1.00 98.81 301 ARG A O 1
ATOM 2252 N N . ASP A 1 302 ? 14.673 -4.191 0.950 1.00 98.56 302 ASP A N 1
ATOM 2253 C CA . ASP A 1 302 ? 14.659 -5.565 1.470 1.00 98.56 302 ASP A CA 1
ATOM 2254 C C . ASP A 1 302 ? 13.295 -6.272 1.315 1.00 98.56 302 ASP A C 1
ATOM 2256 O O . ASP A 1 302 ? 12.888 -7.089 2.144 1.00 98.56 302 ASP A O 1
ATOM 2260 N N . VAL A 1 303 ? 12.548 -5.940 0.255 1.00 98.56 303 VAL A N 1
ATOM 2261 C CA . VAL A 1 303 ? 11.251 -6.565 -0.045 1.00 98.56 303 VAL A CA 1
ATOM 2262 C C . VAL A 1 303 ? 11.413 -7.621 -1.132 1.00 98.56 303 VAL A C 1
ATOM 2264 O O . VAL A 1 303 ? 11.942 -7.351 -2.215 1.00 98.56 303 VAL A O 1
ATOM 2267 N N . LYS A 1 304 ? 10.889 -8.819 -0.858 1.00 97.94 304 LYS A N 1
ATOM 2268 C CA . LYS A 1 304 ? 10.678 -9.861 -1.864 1.00 97.94 304 LYS A CA 1
ATOM 2269 C C . LYS A 1 304 ? 9.276 -9.734 -2.464 1.00 97.94 304 LYS A C 1
ATOM 2271 O O . LYS A 1 304 ? 8.294 -9.760 -1.726 1.00 97.94 304 LYS A O 1
ATOM 2276 N N . PHE A 1 305 ? 9.189 -9.685 -3.785 1.00 98.12 305 PHE A N 1
ATOM 2277 C CA . PHE A 1 305 ? 7.973 -9.729 -4.585 1.00 98.12 305 PHE A CA 1
ATOM 2278 C C . PHE A 1 305 ? 7.856 -11.075 -5.310 1.00 98.12 305 PHE A C 1
ATOM 2280 O O . PHE A 1 305 ? 8.829 -11.607 -5.839 1.00 98.12 305 PHE A O 1
ATOM 2287 N N . GLU A 1 306 ? 6.647 -11.621 -5.384 1.00 97.00 306 GLU A N 1
ATOM 2288 C CA . GLU A 1 306 ? 6.359 -12.856 -6.120 1.00 97.00 306 GLU A CA 1
ATOM 2289 C C . GLU A 1 306 ? 5.174 -12.639 -7.076 1.00 97.00 306 GLU A C 1
ATOM 2291 O O . GLU A 1 306 ? 4.061 -13.121 -6.827 1.00 97.00 306 GLU A O 1
ATOM 2296 N N . PRO A 1 307 ? 5.363 -11.876 -8.172 1.00 96.38 307 PRO A N 1
ATOM 2297 C CA . PRO A 1 307 ? 4.371 -11.811 -9.233 1.00 96.38 307 PRO A CA 1
ATOM 2298 C C . PRO A 1 307 ? 4.293 -13.160 -9.956 1.00 96.38 307 PRO A C 1
ATOM 2300 O O . PRO A 1 307 ? 5.303 -13.820 -10.185 1.00 96.38 307 PRO A O 1
ATOM 2303 N N . LYS A 1 308 ? 3.080 -13.568 -10.339 1.00 95.75 308 LYS A N 1
ATOM 2304 C CA . LYS A 1 308 ? 2.813 -14.878 -10.956 1.00 95.75 308 LYS A CA 1
ATOM 2305 C C . LYS A 1 308 ? 2.287 -14.786 -12.393 1.00 95.75 308 LYS A C 1
ATOM 2307 O O . LYS A 1 308 ? 2.268 -15.800 -13.087 1.00 95.75 308 LYS A O 1
ATOM 2312 N N . ALA A 1 309 ? 1.919 -13.592 -12.864 1.00 95.88 309 ALA A N 1
ATOM 2313 C CA . ALA A 1 309 ? 1.369 -13.366 -14.201 1.00 95.88 309 ALA A CA 1
ATOM 2314 C C . ALA A 1 309 ? 1.810 -12.027 -14.815 1.00 95.88 309 ALA A C 1
ATOM 2316 O O . ALA A 1 309 ? 2.242 -11.110 -14.116 1.00 95.88 309 ALA A O 1
ATOM 2317 N N . ALA A 1 310 ? 1.658 -11.910 -16.139 1.00 95.75 310 ALA A N 1
ATOM 2318 C CA . ALA A 1 310 ? 2.082 -10.747 -16.927 1.00 95.75 310 ALA A CA 1
ATOM 2319 C C . ALA A 1 310 ? 1.304 -9.452 -16.626 1.00 95.75 310 ALA A C 1
ATOM 2321 O O . ALA A 1 310 ? 1.789 -8.359 -16.911 1.00 95.75 310 ALA A O 1
ATOM 2322 N N . ASN A 1 311 ? 0.098 -9.568 -16.070 1.00 96.12 311 ASN A N 1
ATOM 2323 C CA . ASN A 1 311 ? -0.745 -8.451 -15.643 1.00 96.12 311 ASN A CA 1
ATOM 2324 C C . ASN A 1 311 ? -0.507 -8.050 -14.174 1.00 96.12 311 ASN A C 1
ATOM 2326 O O . ASN A 1 311 ? -1.270 -7.244 -13.641 1.00 96.12 311 ASN A O 1
ATOM 2330 N N . HIS A 1 312 ? 0.514 -8.603 -13.511 1.00 97.69 312 HIS A N 1
ATOM 2331 C CA . HIS A 1 312 ? 0.944 -8.154 -12.189 1.00 97.69 312 HIS A CA 1
ATOM 2332 C C . HIS A 1 312 ? 2.041 -7.094 -12.326 1.00 97.69 312 HIS A C 1
ATOM 2334 O O . HIS A 1 312 ? 2.905 -7.185 -13.199 1.00 97.69 312 HIS A O 1
ATOM 2340 N N . LYS A 1 313 ? 2.023 -6.101 -11.440 1.00 98.06 313 LYS A N 1
ATOM 2341 C CA . LYS A 1 313 ? 2.973 -4.992 -11.400 1.00 98.06 313 LYS A CA 1
ATOM 2342 C C . LYS A 1 313 ? 3.469 -4.766 -9.986 1.00 98.06 313 LYS A C 1
ATOM 2344 O O . LYS A 1 313 ? 2.685 -4.615 -9.054 1.00 98.06 313 LYS A O 1
ATOM 2349 N N . ILE A 1 314 ? 4.780 -4.666 -9.837 1.00 98.50 314 ILE A N 1
ATOM 2350 C CA . ILE A 1 314 ? 5.397 -4.134 -8.624 1.00 98.50 314 ILE A CA 1
ATOM 2351 C C . ILE A 1 314 ? 5.096 -2.648 -8.542 1.00 98.50 314 ILE A C 1
ATOM 2353 O O . ILE A 1 314 ? 4.596 -2.182 -7.522 1.00 98.50 314 ILE A O 1
ATOM 2357 N N . ILE A 1 315 ? 5.297 -1.926 -9.643 1.00 98.81 315 ILE A N 1
ATOM 2358 C CA . ILE A 1 315 ? 5.010 -0.499 -9.716 1.00 98.81 315 ILE A CA 1
ATOM 2359 C C . ILE A 1 315 ? 4.391 -0.102 -11.058 1.00 98.81 315 ILE A C 1
ATOM 2361 O O . ILE A 1 315 ? 4.831 -0.539 -12.123 1.00 98.81 315 ILE A O 1
ATOM 2365 N N . ASP A 1 316 ? 3.376 0.756 -10.987 1.00 98.38 316 ASP A N 1
ATOM 2366 C CA . ASP A 1 316 ? 2.848 1.550 -12.094 1.00 98.38 316 ASP A CA 1
ATOM 2367 C C . ASP A 1 316 ? 2.851 3.022 -11.669 1.00 98.38 316 ASP A C 1
ATOM 2369 O O . ASP A 1 316 ? 2.059 3.438 -10.818 1.00 98.38 316 ASP A O 1
ATOM 2373 N N . CYS A 1 317 ? 3.804 3.797 -12.185 1.00 97.31 317 CYS A N 1
ATOM 2374 C CA . CYS A 1 317 ? 4.079 5.150 -11.718 1.00 97.31 317 CYS A CA 1
ATOM 2375 C C . CYS A 1 317 ? 3.992 6.177 -12.843 1.00 97.31 317 CYS A C 1
ATOM 2377 O O . CYS A 1 317 ? 4.746 6.128 -13.810 1.00 97.31 317 CYS A O 1
ATOM 2379 N N . ALA A 1 318 ? 3.113 7.157 -12.668 1.00 94.50 318 ALA A N 1
ATOM 2380 C CA . ALA A 1 318 ? 2.948 8.299 -13.558 1.00 94.50 318 ALA A CA 1
ATOM 2381 C C . ALA A 1 318 ? 3.320 9.629 -12.887 1.00 94.50 318 ALA A C 1
ATOM 2383 O O . ALA A 1 318 ? 3.048 10.686 -13.451 1.00 94.50 318 ALA A O 1
ATOM 2384 N N . TRP A 1 319 ? 3.925 9.610 -11.692 1.00 92.94 319 TRP A N 1
ATOM 2385 C CA . TRP A 1 319 ? 4.434 10.824 -11.053 1.00 92.94 319 TRP A CA 1
ATOM 2386 C C . TRP A 1 319 ? 5.358 11.600 -11.995 1.00 92.94 319 TRP A C 1
ATOM 2388 O O . TRP A 1 319 ? 6.179 11.040 -12.714 1.00 92.94 319 TRP A O 1
ATOM 2398 N N . SER A 1 320 ? 5.250 12.925 -11.973 1.00 90.38 320 SER A N 1
ATOM 2399 C CA . SER A 1 320 ? 5.992 13.796 -12.885 1.00 90.38 320 SER A CA 1
ATOM 2400 C C . SER A 1 320 ? 7.375 14.203 -12.366 1.00 90.38 320 SER A C 1
ATOM 2402 O O . SER A 1 320 ? 8.066 15.006 -12.992 1.00 90.38 320 SER A O 1
ATOM 2404 N N . GLY A 1 321 ? 7.776 13.722 -11.192 1.00 90.81 321 GLY A N 1
ATOM 2405 C CA . GLY A 1 321 ? 9.024 14.095 -10.541 1.00 90.81 321 GLY A CA 1
ATOM 2406 C C . GLY A 1 321 ? 9.224 13.355 -9.224 1.00 90.81 321 GLY A C 1
ATOM 2407 O O . GLY A 1 321 ? 8.547 12.369 -8.949 1.00 90.81 321 GLY A O 1
ATOM 2408 N N . GLY A 1 322 ? 10.175 13.839 -8.425 1.00 93.25 322 GLY A N 1
ATOM 2409 C CA . GLY A 1 322 ? 10.546 13.200 -7.165 1.00 93.25 322 GLY A CA 1
ATOM 2410 C C . GLY A 1 322 ? 11.514 12.031 -7.348 1.00 93.25 322 GLY A C 1
ATOM 2411 O O . GLY A 1 322 ? 12.308 12.025 -8.294 1.00 93.25 322 GLY A O 1
ATOM 2412 N N . SER A 1 323 ? 11.476 11.066 -6.431 1.00 96.81 323 SER A N 1
ATOM 2413 C CA . SER A 1 323 ? 12.378 9.914 -6.413 1.00 96.81 323 SER A CA 1
ATOM 2414 C C . SER A 1 323 ? 11.668 8.596 -6.116 1.00 96.81 323 SER A C 1
ATOM 2416 O O . SER A 1 323 ? 10.738 8.521 -5.313 1.00 96.81 323 SER A O 1
ATOM 2418 N N . VAL A 1 324 ? 12.150 7.540 -6.767 1.00 98.69 324 VAL A N 1
ATOM 2419 C CA . VAL A 1 324 ? 11.771 6.149 -6.515 1.00 98.69 324 VAL A CA 1
ATOM 2420 C C . VAL A 1 324 ? 13.058 5.353 -6.314 1.00 98.69 324 VAL A C 1
ATOM 2422 O O . VAL A 1 324 ? 13.932 5.370 -7.177 1.00 98.69 324 VAL A O 1
ATOM 2425 N N . LEU A 1 325 ? 13.193 4.672 -5.181 1.00 98.88 325 LEU A N 1
ATOM 2426 C CA . LEU A 1 325 ? 14.327 3.812 -4.863 1.00 98.88 325 LEU A CA 1
ATOM 2427 C C . LEU A 1 325 ? 13.831 2.407 -4.535 1.00 98.88 325 LEU A C 1
ATOM 2429 O O . LEU A 1 325 ? 13.039 2.242 -3.611 1.00 98.88 325 LEU A O 1
ATOM 2433 N N . PHE A 1 326 ? 14.363 1.420 -5.242 1.00 98.88 326 PHE A N 1
ATOM 2434 C CA . PHE A 1 326 ? 14.352 0.017 -4.850 1.00 98.88 326 PHE A CA 1
ATOM 2435 C C . PHE A 1 326 ? 15.781 -0.370 -4.470 1.00 98.88 326 PHE A C 1
ATOM 2437 O O . PHE A 1 326 ? 16.706 -0.184 -5.259 1.00 98.88 326 PHE A O 1
ATOM 2444 N N . ASP A 1 327 ? 15.968 -0.859 -3.252 1.00 98.81 327 ASP A N 1
ATOM 2445 C CA . ASP A 1 327 ? 17.272 -1.168 -2.663 1.00 98.81 327 ASP A CA 1
ATOM 2446 C C . ASP A 1 327 ? 17.225 -2.591 -2.105 1.00 98.81 327 ASP A C 1
ATOM 2448 O O . ASP A 1 327 ? 16.344 -2.910 -1.305 1.00 98.81 327 ASP A O 1
ATOM 2452 N N . ASN A 1 328 ? 18.103 -3.467 -2.590 1.00 98.44 328 ASN A N 1
ATOM 2453 C CA . ASN A 1 328 ? 18.135 -4.886 -2.226 1.00 98.44 328 ASN A CA 1
ATOM 2454 C C . ASN A 1 328 ? 16.756 -5.587 -2.332 1.00 98.44 328 ASN A C 1
ATOM 2456 O O . ASN A 1 328 ? 16.367 -6.400 -1.495 1.00 98.44 328 ASN A O 1
ATOM 2460 N N . CYS A 1 329 ? 15.966 -5.227 -3.348 1.00 98.50 329 CYS A N 1
ATOM 2461 C CA . CYS A 1 329 ? 14.660 -5.835 -3.607 1.00 98.50 329 CYS A CA 1
ATOM 2462 C C . CYS A 1 329 ? 14.788 -7.042 -4.540 1.00 98.50 329 CYS A C 1
ATOM 2464 O O . CYS A 1 329 ? 15.712 -7.128 -5.350 1.00 98.50 329 CYS A O 1
ATOM 2466 N N . ASN A 1 330 ? 13.838 -7.968 -4.453 1.00 97.06 330 ASN A N 1
ATOM 2467 C CA . ASN A 1 330 ? 13.895 -9.227 -5.188 1.00 97.06 330 ASN A CA 1
ATOM 2468 C C . ASN A 1 330 ? 12.530 -9.575 -5.787 1.00 97.06 330 ASN A C 1
ATOM 2470 O O . ASN A 1 330 ? 11.596 -9.787 -5.029 1.00 97.06 330 ASN A O 1
ATOM 2474 N N . ASP A 1 331 ? 12.406 -9.685 -7.109 1.00 95.31 331 ASP A N 1
ATOM 2475 C CA . ASP A 1 331 ? 11.204 -10.208 -7.785 1.00 95.31 331 ASP A CA 1
ATOM 2476 C C . ASP A 1 331 ? 11.435 -11.550 -8.513 1.00 95.31 331 ASP A C 1
ATOM 2478 O O . ASP A 1 331 ? 10.592 -12.051 -9.270 1.00 95.31 331 ASP A O 1
ATOM 2482 N N . HIS A 1 332 ? 12.572 -12.177 -8.212 1.00 88.19 332 HIS A N 1
ATOM 2483 C CA . HIS A 1 332 ? 13.050 -13.443 -8.753 1.00 88.19 332 HIS A CA 1
ATOM 2484 C C . HIS A 1 332 ? 12.154 -14.630 -8.375 1.00 88.19 332 HIS A C 1
ATOM 2486 O O . HIS A 1 332 ? 12.209 -15.672 -9.015 1.00 88.19 332 HIS A O 1
ATOM 2492 N N . GLY A 1 333 ? 11.251 -14.486 -7.399 1.00 83.88 333 GLY A N 1
ATOM 2493 C CA . GLY A 1 333 ? 10.218 -15.497 -7.145 1.00 83.88 333 GLY A CA 1
ATOM 2494 C C . GLY A 1 333 ? 9.330 -15.780 -8.368 1.00 83.88 333 GLY A C 1
ATOM 2495 O O . GLY A 1 333 ? 8.777 -16.872 -8.492 1.00 83.88 333 GLY A O 1
ATOM 2496 N N . SER A 1 334 ? 9.241 -14.838 -9.313 1.00 85.94 334 SER A N 1
ATOM 2497 C CA . SER A 1 334 ? 8.477 -15.000 -10.554 1.00 85.94 334 SER A CA 1
ATOM 2498 C C . SER A 1 334 ? 9.058 -16.022 -11.541 1.00 85.94 334 SER A C 1
ATOM 2500 O O . SER A 1 334 ? 8.319 -16.519 -12.395 1.00 85.94 334 SER A O 1
ATOM 2502 N N . ILE A 1 335 ? 10.332 -16.416 -11.402 1.00 86.38 335 ILE A N 1
ATOM 2503 C CA . ILE A 1 335 ? 11.001 -17.365 -12.317 1.00 86.38 335 ILE A CA 1
ATOM 2504 C C . ILE A 1 335 ? 10.437 -18.778 -12.271 1.00 86.38 335 ILE A C 1
ATOM 2506 O O . ILE A 1 335 ? 10.701 -19.574 -13.168 1.00 86.38 335 ILE A O 1
ATOM 2510 N N . GLN A 1 336 ? 9.625 -19.085 -11.257 1.00 85.94 336 GLN A N 1
ATOM 2511 C CA . GLN A 1 336 ? 8.831 -20.313 -11.221 1.00 85.94 336 GLN A CA 1
ATOM 2512 C C . GLN A 1 336 ? 7.963 -20.459 -12.483 1.00 85.94 336 GLN A C 1
ATOM 2514 O O . GLN A 1 336 ? 7.567 -21.564 -12.842 1.00 85.94 336 GLN A O 1
ATOM 2519 N N . ASN A 1 337 ? 7.694 -19.349 -13.178 1.00 87.94 337 ASN A N 1
ATOM 2520 C CA . ASN A 1 337 ? 7.144 -19.328 -14.519 1.00 87.94 337 ASN A CA 1
ATOM 2521 C C . ASN A 1 337 ? 8.218 -18.890 -15.532 1.00 87.94 3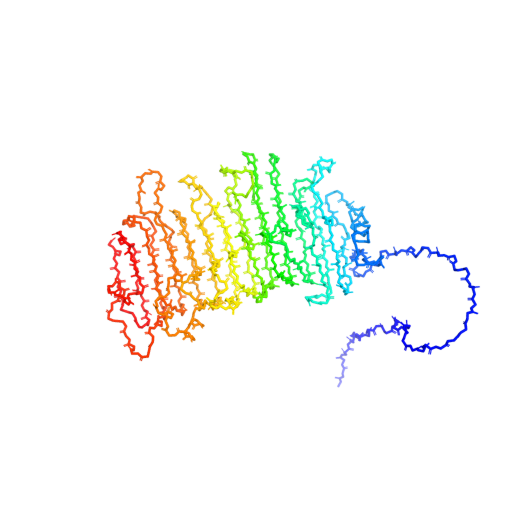37 ASN A C 1
ATOM 2523 O O . ASN A 1 337 ? 8.695 -17.756 -15.491 1.00 87.94 337 ASN A O 1
ATOM 2527 N N . THR A 1 338 ? 8.552 -19.748 -16.498 1.00 84.94 338 THR A N 1
ATOM 2528 C CA . THR A 1 338 ? 9.551 -19.454 -17.546 1.00 84.94 338 THR A CA 1
ATOM 2529 C C . THR A 1 338 ? 9.143 -18.300 -18.469 1.00 84.94 338 THR A C 1
ATOM 2531 O O . THR A 1 338 ? 10.002 -17.653 -19.072 1.00 84.94 338 THR A O 1
ATOM 2534 N N . ALA A 1 339 ? 7.846 -17.980 -18.553 1.00 88.62 339 ALA A N 1
ATOM 2535 C CA . ALA A 1 339 ? 7.341 -16.821 -19.284 1.00 88.62 339 ALA A CA 1
ATOM 2536 C C . ALA A 1 339 ? 7.571 -15.486 -18.547 1.00 88.62 339 ALA A C 1
ATOM 2538 O O . ALA A 1 339 ? 7.383 -14.428 -19.151 1.00 88.62 339 ALA A O 1
ATOM 2539 N N . SER A 1 340 ? 8.020 -15.505 -17.283 1.00 91.06 340 SER A N 1
ATOM 2540 C CA . SER A 1 340 ? 8.224 -14.303 -16.455 1.00 91.06 340 SER A CA 1
ATOM 2541 C C . SER A 1 340 ? 9.201 -13.289 -17.046 1.00 91.06 340 SER A C 1
ATOM 2543 O O . SER A 1 340 ? 9.044 -12.089 -16.832 1.00 91.06 340 SER A O 1
ATOM 2545 N N . LYS A 1 341 ? 10.139 -13.726 -17.897 1.00 87.88 341 LYS A N 1
ATOM 2546 C CA . LYS A 1 341 ? 11.012 -12.834 -18.682 1.00 87.88 341 LYS A CA 1
ATOM 2547 C C . LYS A 1 341 ? 10.241 -11.846 -19.573 1.00 87.88 341 LYS A C 1
ATOM 2549 O O . LYS A 1 341 ? 10.766 -10.793 -19.930 1.00 87.88 341 LYS A O 1
ATOM 2554 N N . GLY A 1 342 ? 9.002 -12.172 -19.936 1.00 90.62 342 GLY A N 1
ATOM 2555 C CA . GLY A 1 342 ? 8.109 -11.324 -20.720 1.00 90.62 342 GLY A CA 1
ATOM 2556 C C . GLY A 1 342 ? 7.182 -10.439 -19.885 1.00 90.62 342 GLY A C 1
ATOM 2557 O O . GLY A 1 342 ? 6.290 -9.820 -20.457 1.00 90.62 342 GLY A O 1
ATOM 2558 N N . TYR A 1 343 ? 7.322 -10.389 -18.558 1.00 94.62 343 TYR A N 1
ATOM 2559 C CA . TYR A 1 343 ? 6.413 -9.618 -17.707 1.00 94.62 343 TYR A CA 1
ATOM 2560 C C . TYR A 1 343 ? 6.857 -8.158 -17.592 1.00 94.62 343 TYR A C 1
ATOM 2562 O O . TYR A 1 343 ? 8.030 -7.874 -17.363 1.00 94.62 343 TYR A O 1
ATOM 2570 N N . ASN A 1 344 ? 5.907 -7.228 -17.711 1.00 96.12 344 ASN A N 1
ATOM 2571 C CA . ASN A 1 344 ? 6.123 -5.806 -17.441 1.00 96.12 344 ASN A CA 1
ATOM 2572 C C . ASN A 1 344 ? 5.814 -5.514 -15.967 1.00 96.12 344 ASN A C 1
ATOM 2574 O O . ASN A 1 344 ? 4.717 -5.038 -15.640 1.00 96.12 344 ASN A O 1
ATOM 2578 N N . LEU A 1 345 ? 6.772 -5.836 -15.097 1.00 96.56 345 LEU A N 1
ATOM 2579 C CA . LEU A 1 345 ? 6.610 -5.723 -13.647 1.00 96.56 345 LEU A CA 1
ATOM 2580 C C . LEU A 1 345 ? 6.769 -4.285 -13.142 1.00 96.56 345 LEU A C 1
ATOM 2582 O O . LEU A 1 345 ? 6.170 -3.926 -12.129 1.00 96.56 345 LEU A O 1
ATOM 2586 N N . HIS A 1 346 ? 7.532 -3.454 -13.855 1.00 98.25 346 HIS A N 1
ATOM 2587 C CA . HIS A 1 346 ? 7.821 -2.078 -13.455 1.00 98.25 346 HIS A CA 1
ATOM 2588 C C . HIS A 1 346 ? 7.541 -1.127 -14.612 1.00 98.25 346 HIS A C 1
ATOM 2590 O O . HIS A 1 346 ? 8.233 -1.146 -15.632 1.00 98.25 346 HIS A O 1
ATOM 2596 N N . ARG A 1 347 ? 6.528 -0.278 -14.447 1.00 97.81 347 ARG A N 1
ATOM 2597 C CA . ARG A 1 347 ? 6.072 0.662 -15.471 1.00 97.81 347 ARG A CA 1
ATOM 2598 C C . ARG A 1 347 ? 6.185 2.100 -14.984 1.00 97.81 347 ARG A C 1
ATOM 2600 O O . ARG A 1 347 ? 5.736 2.433 -13.889 1.00 97.81 347 ARG A O 1
ATOM 2607 N N . TYR A 1 348 ? 6.729 2.946 -15.851 1.00 96.81 348 TYR A N 1
ATOM 2608 C CA . TYR A 1 348 ? 6.849 4.382 -15.651 1.00 96.81 348 TYR A CA 1
ATOM 2609 C C . TYR A 1 348 ? 6.238 5.129 -16.829 1.00 96.81 348 TYR A C 1
ATOM 2611 O O . TYR A 1 348 ? 6.538 4.831 -17.984 1.00 96.81 348 TYR A O 1
ATOM 2619 N N . VAL A 1 349 ? 5.407 6.123 -16.542 1.00 93.75 349 VAL A N 1
ATOM 2620 C CA . VAL A 1 349 ? 4.730 6.935 -17.552 1.00 93.75 349 VAL A CA 1
ATOM 2621 C C . VAL A 1 349 ? 5.252 8.366 -17.480 1.00 93.75 349 VAL A C 1
ATOM 2623 O O . VAL A 1 349 ? 5.250 8.999 -16.426 1.00 93.75 349 VAL A O 1
ATOM 2626 N N . GLY A 1 350 ? 5.710 8.879 -18.617 1.00 89.25 350 GLY A N 1
ATOM 2627 C CA . GLY A 1 350 ? 6.112 10.261 -18.802 1.00 89.25 350 GLY A CA 1
ATOM 2628 C C . GLY A 1 350 ? 4.921 11.198 -18.691 1.00 89.25 350 GLY A C 1
ATOM 2629 O O . GLY A 1 350 ? 4.056 11.232 -19.564 1.00 89.25 350 GLY A O 1
ATOM 2630 N N . ALA A 1 351 ? 4.915 12.010 -17.645 1.00 85.00 351 ALA A N 1
ATOM 2631 C CA . ALA A 1 351 ? 3.962 13.085 -17.478 1.00 85.00 351 ALA A CA 1
ATOM 2632 C C . ALA A 1 351 ? 4.329 14.300 -18.347 1.00 85.00 351 ALA A C 1
ATOM 2634 O O . ALA A 1 351 ? 5.479 14.492 -18.765 1.00 85.00 351 ALA A O 1
ATOM 2635 N N . ASN A 1 352 ? 3.329 15.150 -18.572 1.00 83.94 352 ASN A N 1
ATOM 2636 C CA . ASN A 1 352 ? 3.458 16.434 -19.255 1.00 83.94 352 ASN A CA 1
ATOM 2637 C C . ASN A 1 352 ? 3.000 17.581 -18.336 1.00 83.94 352 ASN A C 1
ATOM 2639 O O . ASN A 1 352 ? 2.007 18.255 -18.633 1.00 83.94 352 ASN A O 1
ATOM 2643 N N . PRO A 1 353 ? 3.646 17.775 -17.170 1.00 77.81 353 PRO A N 1
ATOM 2644 C CA . PRO A 1 353 ? 3.324 18.916 -16.334 1.00 77.81 353 PRO A CA 1
ATOM 2645 C C . PRO A 1 353 ? 3.722 20.200 -17.082 1.00 77.81 353 PRO A C 1
ATOM 2647 O O . PRO A 1 353 ? 4.770 20.257 -17.726 1.00 77.81 353 PRO A O 1
ATOM 2650 N N . TRP A 1 354 ? 2.888 21.238 -17.004 1.00 71.06 354 TRP A N 1
ATOM 2651 C CA . TRP A 1 354 ? 3.194 22.565 -17.566 1.00 71.06 354 TRP A CA 1
ATOM 2652 C C . TRP A 1 354 ? 3.434 22.612 -19.089 1.00 71.06 354 TRP A C 1
ATOM 2654 O O . TRP A 1 354 ? 4.032 23.564 -19.582 1.00 71.06 354 TRP A O 1
ATOM 2664 N N . GLY A 1 355 ? 2.983 21.606 -19.845 1.00 74.94 355 GLY A N 1
ATOM 2665 C CA . GLY A 1 355 ? 3.104 21.581 -21.309 1.00 74.94 355 GLY A CA 1
ATOM 2666 C C . GLY A 1 355 ? 4.478 21.159 -21.847 1.00 74.94 355 GLY A C 1
ATOM 2667 O O . GLY A 1 355 ? 4.660 21.119 -23.065 1.00 74.94 355 GLY A O 1
ATOM 2668 N N . PHE A 1 356 ? 5.426 20.785 -20.979 1.00 75.56 356 PHE A N 1
ATOM 2669 C CA . PHE A 1 356 ? 6.688 20.165 -21.384 1.00 75.56 356 PHE A CA 1
ATOM 2670 C C . PHE A 1 356 ? 6.679 18.664 -21.063 1.00 75.56 356 PHE A C 1
ATOM 2672 O O . PHE A 1 356 ? 6.850 18.249 -19.919 1.00 75.56 356 PHE A O 1
ATOM 2679 N N . GLY A 1 357 ? 6.492 17.837 -22.096 1.00 81.81 357 GLY A N 1
ATOM 2680 C CA . GLY A 1 357 ? 6.478 16.378 -21.961 1.00 81.81 357 GLY A CA 1
ATOM 2681 C C . GLY A 1 357 ? 7.837 15.785 -21.573 1.00 81.81 357 GLY A C 1
ATOM 2682 O O . GLY A 1 357 ? 8.882 16.416 -21.758 1.00 81.81 357 GLY A O 1
ATOM 2683 N N . GLY A 1 358 ? 7.814 14.542 -21.085 1.00 87.25 358 GLY A N 1
ATOM 2684 C CA . GLY A 1 358 ? 9.020 13.783 -20.740 1.00 87.25 358 GLY A CA 1
ATOM 2685 C C . GLY A 1 358 ? 9.468 13.973 -19.289 1.00 87.25 358 GLY A C 1
ATOM 2686 O O . GLY A 1 358 ? 10.668 14.028 -19.013 1.00 87.25 358 GLY A O 1
ATOM 2687 N N . CYS A 1 359 ? 8.529 14.122 -18.352 1.00 90.62 359 CYS A N 1
ATOM 2688 C CA . CYS A 1 359 ? 8.828 14.216 -16.924 1.00 90.62 359 CYS A CA 1
ATOM 2689 C C . CYS A 1 359 ? 8.460 12.921 -16.191 1.00 90.62 359 CYS A C 1
ATOM 2691 O O . CYS A 1 359 ? 7.353 12.418 -16.347 1.00 90.62 359 CYS A O 1
ATOM 2693 N N . MET A 1 360 ? 9.372 12.404 -15.374 1.00 92.94 360 MET A N 1
ATOM 2694 C CA . MET A 1 360 ? 9.168 11.229 -14.518 1.00 92.94 360 MET A CA 1
ATOM 2695 C C . MET A 1 360 ? 9.989 11.376 -13.220 1.00 92.94 360 MET A C 1
ATOM 2697 O O . MET A 1 360 ? 10.843 12.272 -13.151 1.00 92.94 360 MET A O 1
ATOM 2701 N N . PRO A 1 361 ? 9.791 10.541 -12.180 1.00 94.50 361 PRO A N 1
ATOM 2702 C CA . PRO A 1 361 ? 10.715 10.492 -11.049 1.00 94.50 361 PRO A CA 1
ATOM 2703 C C . PRO A 1 361 ? 12.135 10.094 -11.471 1.00 94.50 361 PRO A C 1
ATOM 2705 O O . PRO A 1 361 ? 12.358 9.451 -12.498 1.00 94.50 361 PRO A O 1
ATOM 2708 N N . SER A 1 362 ? 13.110 10.442 -10.635 1.00 97.31 362 SER A N 1
ATOM 2709 C CA . SER A 1 362 ? 14.417 9.784 -10.659 1.00 97.31 362 SER A CA 1
ATOM 2710 C C . SER A 1 362 ? 14.285 8.415 -9.998 1.00 97.31 362 SER A C 1
ATOM 2712 O O . SER A 1 362 ? 14.070 8.326 -8.790 1.00 97.31 362 SER A O 1
ATOM 2714 N N . VAL A 1 363 ? 14.390 7.359 -10.794 1.00 98.56 363 VAL A N 1
ATOM 2715 C CA . VAL A 1 363 ? 14.246 5.966 -10.375 1.00 98.56 363 VAL A CA 1
ATOM 2716 C C . VAL A 1 363 ? 15.627 5.345 -10.205 1.00 98.56 363 VAL A C 1
ATOM 2718 O O . VAL A 1 363 ? 16.485 5.490 -11.077 1.00 98.56 363 VAL A O 1
ATOM 2721 N N . ARG A 1 364 ? 15.848 4.622 -9.110 1.00 98.75 364 ARG A N 1
ATOM 2722 C CA . ARG A 1 364 ? 17.062 3.835 -8.890 1.00 98.75 364 ARG A CA 1
ATOM 2723 C C . ARG A 1 364 ? 16.715 2.442 -8.388 1.00 98.75 364 ARG A C 1
ATOM 2725 O O . ARG A 1 364 ? 15.936 2.301 -7.452 1.00 98.75 364 ARG A O 1
ATOM 2732 N N . TYR A 1 365 ? 17.347 1.449 -8.992 1.00 98.75 365 TYR A N 1
ATOM 2733 C CA . TYR A 1 365 ? 17.417 0.076 -8.521 1.00 98.75 365 TYR A CA 1
ATOM 2734 C C . TYR A 1 365 ? 18.852 -0.182 -8.084 1.00 98.75 365 TYR A C 1
ATOM 2736 O O . TYR A 1 365 ? 19.781 -0.014 -8.876 1.00 98.75 365 TYR A O 1
ATOM 2744 N N . GLN A 1 366 ? 19.034 -0.537 -6.821 1.00 98.62 366 GLN A N 1
ATOM 2745 C CA . GLN A 1 366 ? 20.335 -0.787 -6.225 1.00 98.62 366 GLN A CA 1
ATOM 2746 C C . GLN A 1 366 ? 20.364 -2.217 -5.697 1.00 98.62 366 GLN A C 1
ATOM 2748 O O . GLN A 1 366 ? 19.499 -2.596 -4.911 1.00 98.62 366 GLN A O 1
ATOM 2753 N N . GLN A 1 367 ? 21.333 -3.012 -6.155 1.00 98.06 367 GLN A N 1
ATOM 2754 C CA . GLN A 1 367 ? 21.557 -4.388 -5.695 1.00 98.06 367 GLN A CA 1
ATOM 2755 C C . GLN A 1 367 ? 20.297 -5.271 -5.749 1.00 98.06 367 GLN A C 1
ATOM 2757 O O . GLN A 1 367 ? 20.081 -6.127 -4.898 1.00 98.06 367 GLN A O 1
ATOM 2762 N N . CYS A 1 368 ? 19.428 -5.044 -6.738 1.00 98.31 368 CYS A N 1
ATOM 2763 C CA . CYS A 1 368 ? 18.168 -5.771 -6.859 1.00 98.31 368 CYS A CA 1
ATOM 2764 C C . CYS A 1 368 ? 18.331 -7.058 -7.677 1.00 98.31 368 CYS A C 1
ATOM 2766 O O . CYS A 1 368 ? 19.159 -7.125 -8.585 1.00 98.31 368 CYS A O 1
ATOM 2768 N N . GLN A 1 369 ? 17.489 -8.055 -7.405 1.00 96.56 369 GLN A N 1
ATOM 2769 C CA . GLN A 1 369 ? 17.285 -9.219 -8.271 1.00 96.56 369 GLN A CA 1
ATOM 2770 C C . GLN A 1 369 ? 15.981 -9.030 -9.046 1.00 96.56 369 GLN A C 1
ATOM 2772 O O . GLN A 1 369 ? 14.905 -9.036 -8.450 1.00 96.56 369 GLN A O 1
ATOM 2777 N N . LEU A 1 370 ? 16.103 -8.818 -10.355 1.00 95.31 370 LEU A N 1
ATOM 2778 C CA . LEU A 1 370 ? 15.041 -8.348 -11.237 1.00 95.31 370 LEU A CA 1
ATOM 2779 C C . LEU A 1 370 ? 14.703 -9.385 -12.313 1.00 95.31 370 LEU A C 1
ATOM 2781 O O . LEU A 1 370 ? 15.581 -10.044 -12.869 1.00 95.31 370 LEU A O 1
ATOM 2785 N N . THR A 1 371 ? 13.427 -9.481 -12.653 1.00 92.44 371 THR A N 1
ATOM 2786 C CA . THR A 1 371 ? 12.850 -10.399 -13.637 1.00 92.44 371 THR A CA 1
ATOM 2787 C C . THR A 1 371 ? 11.914 -9.631 -14.561 1.00 92.44 371 THR A C 1
ATOM 2789 O O . THR A 1 371 ? 11.432 -8.545 -14.242 1.00 92.44 371 THR A O 1
ATOM 2792 N N . GLY A 1 372 ? 11.636 -10.189 -15.738 1.00 92.12 372 GLY A N 1
ATOM 2793 C CA . GLY A 1 372 ? 10.819 -9.497 -16.724 1.00 92.12 372 GLY A CA 1
ATOM 2794 C C . GLY A 1 372 ? 11.552 -8.287 -17.289 1.00 92.12 372 GLY A C 1
ATOM 2795 O O . GLY A 1 372 ? 12.782 -8.256 -17.337 1.00 92.12 372 GLY A O 1
ATOM 2796 N N . PHE A 1 373 ? 10.798 -7.296 -17.747 1.00 94.06 373 PHE A N 1
ATOM 2797 C CA . PHE A 1 373 ? 11.331 -6.041 -18.257 1.00 94.06 373 PHE A CA 1
ATOM 2798 C C . PHE A 1 373 ? 10.665 -4.843 -17.589 1.00 94.06 373 PHE A C 1
ATOM 2800 O O . PHE A 1 373 ? 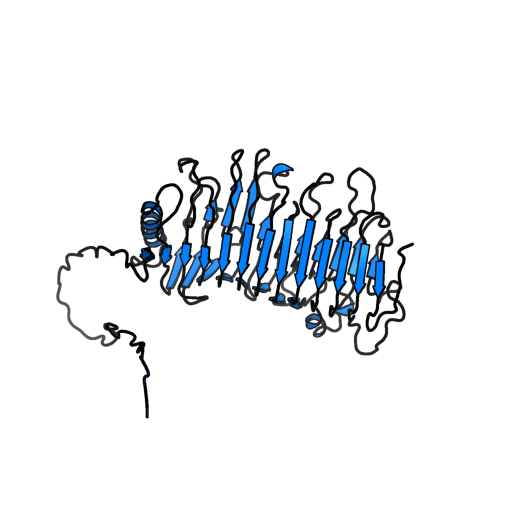9.547 -4.915 -17.074 1.00 94.06 373 PHE A O 1
ATOM 2807 N N . HIS A 1 374 ? 11.368 -3.719 -17.629 1.00 96.62 374 HIS A N 1
ATOM 2808 C CA . HIS A 1 374 ? 10.884 -2.434 -17.164 1.00 96.62 374 HIS A CA 1
ATOM 2809 C C . HIS A 1 374 ? 10.494 -1.588 -18.370 1.00 96.62 374 HIS A C 1
ATOM 2811 O O . HIS A 1 374 ? 11.176 -1.602 -19.398 1.00 96.62 374 HIS A O 1
ATOM 2817 N N . GLN A 1 375 ? 9.398 -0.847 -18.255 1.00 96.69 375 GLN A N 1
ATOM 2818 C CA . GLN A 1 375 ? 8.854 -0.075 -19.363 1.00 96.69 375 GLN A CA 1
ATOM 2819 C C . GLN A 1 375 ? 8.742 1.403 -19.021 1.00 96.69 375 GLN A C 1
ATOM 2821 O O . GLN A 1 375 ? 8.195 1.771 -17.983 1.00 96.69 375 GLN A O 1
ATOM 2826 N N . TYR A 1 376 ? 9.206 2.239 -19.945 1.00 96.31 376 TYR A N 1
ATOM 2827 C CA . TYR A 1 376 ? 8.892 3.656 -19.995 1.00 96.31 376 TYR A CA 1
ATOM 2828 C C . TYR A 1 376 ? 7.884 3.952 -21.116 1.00 96.31 376 TYR A C 1
ATOM 2830 O O . TYR A 1 376 ? 8.037 3.490 -22.244 1.00 96.31 376 TYR A O 1
ATOM 2838 N N . GLU A 1 377 ? 6.861 4.748 -20.834 1.00 94.69 377 GLU A N 1
ATOM 2839 C CA . GLU A 1 377 ? 5.878 5.187 -21.828 1.00 94.69 377 GLU A CA 1
ATOM 2840 C C . GLU A 1 377 ? 5.776 6.706 -21.834 1.00 94.69 377 GLU A C 1
ATOM 2842 O O . GLU A 1 377 ? 5.402 7.298 -20.829 1.00 94.69 377 GLU A O 1
ATOM 2847 N N . GLY A 1 378 ? 6.064 7.356 -22.959 1.00 91.75 378 GLY A N 1
ATOM 2848 C CA . GLY A 1 378 ? 5.937 8.807 -23.073 1.00 91.75 378 GLY A CA 1
ATOM 2849 C C . GLY A 1 378 ? 6.963 9.427 -24.012 1.00 91.75 378 GLY A C 1
ATOM 2850 O O . GLY A 1 378 ? 7.774 8.739 -24.628 1.00 91.75 378 GLY A O 1
ATOM 2851 N N . ALA A 1 379 ? 6.918 10.756 -24.121 1.00 91.75 379 ALA A N 1
ATOM 2852 C CA . ALA A 1 379 ? 7.923 11.524 -24.852 1.00 91.75 379 ALA A CA 1
ATOM 2853 C C . ALA A 1 379 ? 9.328 11.315 -24.260 1.00 91.75 379 ALA A C 1
ATOM 2855 O O . ALA A 1 379 ? 9.460 10.949 -23.099 1.00 91.75 379 ALA A O 1
ATOM 2856 N N . ALA A 1 380 ? 10.381 11.594 -25.033 1.00 91.06 380 ALA A N 1
ATOM 2857 C CA . ALA A 1 380 ? 11.753 11.439 -24.550 1.00 91.06 380 ALA A CA 1
ATOM 2858 C C . ALA A 1 380 ? 11.964 12.201 -23.230 1.00 91.06 380 ALA A C 1
ATOM 2860 O O . ALA A 1 380 ? 11.549 13.358 -23.100 1.00 91.06 380 ALA A O 1
ATOM 2861 N N . VAL A 1 381 ? 12.582 11.542 -22.245 1.00 91.12 381 VAL A N 1
ATOM 2862 C CA . VAL A 1 381 ? 12.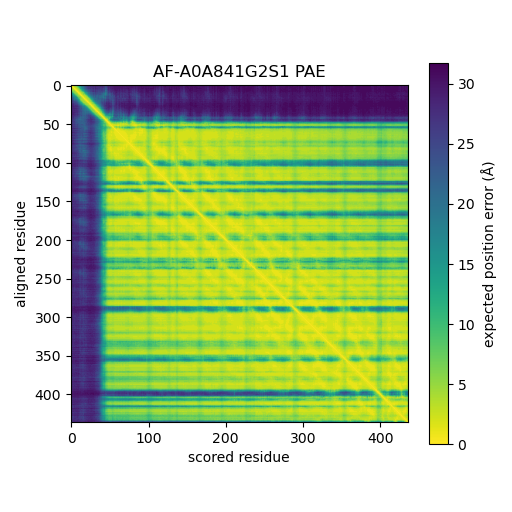679 12.088 -20.886 1.00 91.12 381 VAL A CA 1
ATOM 2863 C C . VAL A 1 381 ? 13.608 13.294 -20.855 1.00 91.12 381 VAL A C 1
ATOM 2865 O O . VAL A 1 381 ? 14.787 13.208 -21.184 1.00 91.12 381 VAL A O 1
ATOM 2868 N N . LYS A 1 382 ? 13.082 14.411 -20.358 1.00 89.94 382 LYS A N 1
ATOM 2869 C CA . LYS A 1 382 ? 13.823 15.648 -20.085 1.00 89.94 382 LYS A CA 1
ATOM 2870 C C . LYS A 1 382 ? 14.164 15.789 -18.602 1.00 89.94 382 LYS A C 1
ATOM 2872 O O . LYS A 1 382 ? 15.176 16.391 -18.251 1.00 89.94 382 LYS A O 1
ATOM 2877 N N . ARG A 1 383 ? 13.333 15.221 -17.717 1.00 90.44 383 ARG A N 1
ATOM 2878 C CA . ARG A 1 383 ? 13.493 15.275 -16.255 1.00 90.44 383 ARG A CA 1
ATOM 2879 C C . ARG A 1 383 ? 13.196 13.918 -15.619 1.00 90.44 383 ARG A C 1
ATOM 2881 O O . ARG A 1 383 ? 12.196 13.294 -15.950 1.00 90.44 383 ARG A O 1
ATOM 2888 N N . GLY A 1 384 ? 14.044 13.506 -14.676 1.00 93.56 384 GLY A N 1
ATOM 2889 C CA . GLY A 1 384 ? 14.056 12.142 -14.133 1.00 93.56 384 GLY A CA 1
ATOM 2890 C C . GLY A 1 384 ? 14.877 11.181 -14.992 1.00 93.56 384 GLY A C 1
ATOM 2891 O O . GLY A 1 384 ? 15.659 11.617 -15.841 1.00 93.56 384 GLY A O 1
ATOM 2892 N N . GLY A 1 385 ? 14.736 9.887 -14.757 1.00 95.56 385 GLY A N 1
ATOM 2893 C CA . GLY A 1 385 ? 15.493 8.840 -15.445 1.00 95.56 385 GLY A CA 1
ATOM 2894 C C . GLY A 1 385 ? 15.573 7.581 -14.594 1.00 95.56 385 GLY A C 1
ATOM 2895 O O . GLY A 1 385 ? 15.045 7.569 -13.485 1.00 95.56 385 GLY A O 1
ATOM 2896 N N . VAL A 1 386 ? 16.222 6.535 -15.100 1.00 97.69 386 VAL A N 1
ATOM 2897 C CA . VAL A 1 386 ? 16.299 5.231 -14.428 1.00 97.69 386 VAL A CA 1
ATOM 2898 C C . VAL A 1 386 ? 17.743 4.759 -14.307 1.00 97.69 386 VAL A C 1
ATOM 2900 O O . VAL A 1 386 ? 18.457 4.667 -15.300 1.00 97.69 386 VAL A O 1
ATOM 2903 N N . VAL A 1 387 ? 18.171 4.426 -13.094 1.00 98.31 387 VAL A N 1
ATOM 2904 C CA . VAL A 1 387 ? 19.493 3.850 -12.826 1.00 98.31 387 VAL A CA 1
ATOM 2905 C C . VAL A 1 387 ? 19.354 2.432 -12.319 1.00 98.31 387 VAL A C 1
ATOM 2907 O O . VAL A 1 387 ? 18.581 2.183 -11.398 1.00 98.31 387 VAL A O 1
ATOM 2910 N N . TYR A 1 388 ? 20.168 1.543 -12.866 1.00 98.25 388 TYR A N 1
ATOM 2911 C CA . TYR A 1 388 ? 20.406 0.203 -12.356 1.00 98.25 388 TYR A CA 1
ATOM 2912 C C . TYR A 1 388 ? 21.854 0.124 -11.892 1.00 98.25 388 TYR A C 1
ATOM 2914 O O . TYR A 1 388 ? 22.766 0.417 -12.665 1.00 98.25 388 TYR A O 1
ATOM 2922 N N . ASP A 1 389 ? 22.054 -0.218 -10.625 1.00 98.00 389 ASP A N 1
ATOM 2923 C CA . ASP A 1 389 ? 23.361 -0.216 -9.972 1.00 98.00 389 ASP A CA 1
ATOM 2924 C C . ASP A 1 389 ? 23.556 -1.535 -9.222 1.00 98.00 389 ASP A C 1
ATOM 2926 O O . ASP A 1 389 ? 22.794 -1.841 -8.300 1.00 98.00 389 ASP A O 1
ATOM 2930 N N . GLY A 1 390 ? 24.508 -2.361 -9.658 1.00 97.00 390 GLY A N 1
ATOM 2931 C CA . GLY A 1 390 ? 24.785 -3.658 -9.031 1.00 97.00 390 GLY A CA 1
ATOM 2932 C C . GLY A 1 390 ? 23.630 -4.665 -9.104 1.00 97.00 390 GLY A C 1
ATOM 2933 O O . GLY A 1 390 ? 23.540 -5.547 -8.256 1.00 97.00 390 GLY A O 1
ATOM 2934 N N . SER A 1 391 ? 22.687 -4.499 -10.040 1.00 96.56 391 SER A N 1
ATOM 2935 C CA . SER A 1 391 ? 21.471 -5.324 -10.107 1.00 96.56 391 SER A CA 1
ATOM 2936 C C . SER A 1 391 ? 21.651 -6.553 -11.003 1.00 96.56 391 SER A C 1
ATOM 2938 O O . SER A 1 391 ? 22.343 -6.512 -12.018 1.00 96.56 391 SER A O 1
ATOM 2940 N N . TYR A 1 392 ? 20.996 -7.649 -10.635 1.00 93.75 392 TYR A N 1
ATOM 2941 C CA . TYR A 1 392 ? 20.925 -8.889 -11.402 1.00 93.75 392 TYR A CA 1
ATOM 2942 C C . TYR A 1 392 ? 19.636 -8.928 -12.223 1.00 93.75 392 TYR A C 1
ATOM 2944 O O . TYR A 1 392 ? 18.564 -8.705 -11.667 1.00 93.75 392 TYR A O 1
ATOM 2952 N N . PHE A 1 393 ? 19.723 -9.270 -13.511 1.00 91.50 393 PHE A N 1
ATOM 2953 C CA . PHE A 1 393 ? 18.550 -9.525 -14.351 1.00 91.50 393 PHE A CA 1
ATOM 2954 C C . PHE A 1 393 ? 18.444 -11.007 -14.734 1.00 91.50 393 PHE A C 1
ATOM 2956 O O . PHE A 1 393 ? 19.334 -11.566 -15.384 1.00 91.50 393 PHE A O 1
ATOM 2963 N N . TYR A 1 394 ? 17.328 -11.642 -14.375 1.00 87.75 394 TYR A N 1
ATOM 2964 C CA . TYR A 1 394 ? 16.996 -13.002 -14.793 1.00 87.75 394 TYR A CA 1
ATOM 2965 C C . TYR A 1 394 ? 16.405 -13.032 -16.203 1.00 87.75 394 TYR A C 1
ATOM 2967 O O . TYR A 1 394 ? 15.455 -12.305 -16.507 1.00 87.75 394 TYR A O 1
ATOM 2975 N N . ARG A 1 395 ? 16.913 -13.933 -17.056 1.00 77.06 395 ARG A N 1
ATOM 2976 C CA . ARG A 1 395 ? 16.433 -14.128 -18.438 1.00 77.06 395 ARG A CA 1
ATOM 2977 C C . ARG A 1 395 ? 16.376 -15.591 -18.904 1.00 77.06 395 ARG A C 1
ATOM 2979 O O . ARG A 1 395 ? 16.256 -15.844 -20.101 1.00 77.06 395 ARG A O 1
ATOM 2986 N N . GLY A 1 396 ? 16.362 -16.545 -17.974 1.00 72.81 396 GLY A N 1
ATOM 2987 C CA . GLY A 1 396 ? 16.391 -17.978 -18.284 1.00 72.81 396 GLY A CA 1
ATOM 2988 C C . GLY A 1 396 ? 17.807 -18.547 -18.394 1.00 72.81 396 GLY A C 1
ATOM 2989 O O . GLY A 1 396 ? 18.786 -17.863 -18.103 1.00 72.81 396 GLY A O 1
ATOM 2990 N N . ASP A 1 397 ? 17.894 -19.810 -18.813 1.00 65.75 397 ASP A N 1
ATOM 2991 C CA . ASP A 1 397 ? 19.096 -20.645 -18.651 1.00 65.75 397 ASP A CA 1
ATOM 2992 C C . ASP A 1 397 ? 20.237 -20.334 -19.646 1.00 65.75 397 ASP A C 1
ATOM 2994 O O . ASP A 1 397 ? 21.384 -20.706 -19.409 1.00 65.75 397 ASP A O 1
ATOM 2998 N N . ASN A 1 398 ? 19.965 -19.601 -20.734 1.00 58.31 398 ASN A N 1
ATOM 2999 C CA . ASN A 1 398 ? 20.948 -19.275 -21.780 1.00 58.31 398 ASN A CA 1
ATOM 3000 C C . ASN A 1 398 ? 21.510 -17.854 -21.613 1.00 58.31 398 ASN A C 1
ATOM 3002 O O . ASN A 1 398 ? 21.254 -16.975 -22.431 1.00 58.31 398 ASN A O 1
ATOM 3006 N N . GLY A 1 399 ? 22.230 -17.652 -20.509 1.00 57.84 399 GLY A N 1
ATOM 3007 C CA . GLY A 1 399 ? 22.710 -16.369 -19.992 1.00 57.84 399 GLY A CA 1
ATOM 3008 C C . GLY A 1 399 ? 23.455 -15.426 -20.953 1.00 57.84 399 GLY A C 1
ATOM 3009 O O . GLY A 1 399 ? 23.946 -15.805 -22.013 1.00 57.84 399 GLY A O 1
ATOM 3010 N N . ASN A 1 400 ? 23.579 -14.187 -20.464 1.00 56.00 400 ASN A N 1
ATOM 3011 C CA . ASN A 1 400 ? 24.023 -12.936 -21.092 1.00 56.00 400 ASN A CA 1
ATOM 3012 C C . ASN A 1 400 ? 23.019 -12.262 -22.036 1.00 56.00 400 ASN A C 1
ATOM 3014 O O . ASN A 1 400 ? 22.853 -12.649 -23.191 1.00 56.00 400 ASN A O 1
ATOM 3018 N N . MET A 1 401 ? 22.438 -11.140 -21.585 1.00 60.34 401 MET A N 1
ATOM 3019 C CA . MET A 1 401 ? 21.979 -10.144 -22.545 1.00 60.34 401 MET A CA 1
ATOM 3020 C C . MET A 1 401 ? 23.199 -9.506 -23.208 1.00 60.34 401 MET A C 1
ATOM 3022 O O . MET A 1 401 ? 24.064 -8.958 -22.528 1.00 60.34 401 MET A O 1
ATOM 3026 N N . ALA A 1 402 ? 23.221 -9.495 -24.539 1.00 59.66 402 ALA A N 1
ATOM 3027 C CA . ALA A 1 402 ? 24.100 -8.590 -25.273 1.00 59.66 402 ALA A CA 1
ATOM 3028 C C . ALA A 1 402 ? 23.618 -7.125 -25.182 1.00 59.66 402 ALA A C 1
ATOM 3030 O O . ALA A 1 402 ? 24.421 -6.215 -25.345 1.00 59.66 402 ALA A O 1
ATOM 3031 N N . ASN A 1 403 ? 22.325 -6.889 -24.901 1.00 73.88 403 ASN A N 1
ATOM 3032 C CA . ASN A 1 403 ? 21.685 -5.586 -25.100 1.00 73.88 403 ASN A CA 1
ATOM 3033 C C . ASN A 1 403 ? 20.834 -5.152 -23.902 1.00 73.88 403 ASN A C 1
ATOM 3035 O O . ASN A 1 403 ? 19.815 -5.782 -23.626 1.00 73.88 403 ASN A O 1
ATOM 3039 N N . ALA A 1 404 ? 21.178 -4.044 -23.237 1.00 82.44 404 ALA A N 1
ATOM 3040 C CA . ALA A 1 404 ? 20.379 -3.513 -22.128 1.00 82.44 404 ALA A CA 1
ATOM 3041 C C . ALA A 1 404 ? 19.017 -2.960 -22.587 1.00 82.44 404 ALA A C 1
ATOM 3043 O O . ALA A 1 404 ? 18.024 -3.036 -21.852 1.00 82.44 404 ALA A O 1
ATOM 3044 N N . THR A 1 405 ? 18.967 -2.441 -23.817 1.00 87.00 405 THR A N 1
ATOM 3045 C CA . THR A 1 405 ? 17.862 -1.607 -24.309 1.00 87.00 405 THR A CA 1
ATOM 3046 C C . THR A 1 405 ? 17.300 -1.979 -25.683 1.00 87.00 405 THR A C 1
ATOM 3048 O O . THR A 1 405 ? 16.267 -1.442 -26.082 1.00 87.00 405 THR A O 1
ATOM 3051 N N . THR A 1 406 ? 17.921 -2.906 -26.418 1.00 81.44 406 THR A N 1
ATOM 3052 C CA . THR A 1 406 ? 17.494 -3.267 -27.780 1.00 81.44 406 THR A CA 1
ATOM 3053 C C . THR A 1 406 ? 16.986 -4.707 -27.881 1.00 81.44 406 THR A C 1
ATOM 3055 O O . THR A 1 406 ? 17.489 -5.624 -27.232 1.00 81.44 406 THR A O 1
ATOM 3058 N N . GLY A 1 407 ? 15.975 -4.912 -28.732 1.00 80.44 407 GLY A N 1
ATOM 3059 C CA . GLY A 1 407 ? 15.377 -6.222 -28.998 1.00 80.44 407 GLY A CA 1
ATOM 3060 C C . GLY A 1 407 ? 14.252 -6.626 -28.038 1.00 80.44 407 GLY A C 1
ATOM 3061 O O . GLY A 1 407 ? 13.930 -5.946 -27.064 1.00 80.44 407 GLY A O 1
ATOM 3062 N N . THR A 1 408 ? 13.629 -7.766 -28.333 1.00 79.50 408 THR A N 1
ATOM 3063 C CA . THR A 1 408 ? 12.467 -8.307 -27.604 1.00 79.50 408 THR A CA 1
ATOM 3064 C C . THR A 1 408 ? 12.787 -8.810 -26.204 1.00 79.50 408 THR A C 1
ATOM 3066 O O . THR A 1 408 ? 11.859 -9.079 -25.445 1.00 79.50 408 THR A O 1
ATOM 3069 N N . ASP A 1 409 ? 14.068 -8.917 -25.853 1.00 81.50 409 ASP A N 1
ATOM 3070 C CA . ASP A 1 409 ? 14.548 -9.393 -24.555 1.00 81.50 409 ASP A CA 1
ATOM 3071 C C . ASP A 1 409 ? 15.163 -8.281 -23.692 1.00 81.50 409 ASP A C 1
ATOM 3073 O O . ASP A 1 409 ? 15.583 -8.556 -22.576 1.00 81.50 409 ASP A O 1
ATOM 3077 N N . ALA A 1 410 ? 15.138 -7.020 -24.143 1.00 89.56 410 ALA A N 1
ATOM 3078 C CA . ALA A 1 410 ? 15.711 -5.892 -23.407 1.00 89.56 410 ALA A CA 1
ATOM 3079 C C . ALA A 1 410 ? 15.152 -5.751 -21.975 1.00 89.56 410 ALA A C 1
ATOM 3081 O O . ALA A 1 410 ? 13.946 -5.948 -21.736 1.00 89.56 410 ALA A O 1
ATOM 3082 N N . ALA A 1 411 ? 16.039 -5.370 -21.045 1.00 92.25 411 ALA A N 1
ATOM 3083 C CA . ALA A 1 411 ? 15.744 -5.093 -19.637 1.00 92.25 411 ALA A CA 1
ATOM 3084 C C . ALA A 1 411 ? 14.933 -3.812 -19.466 1.00 92.25 411 ALA A C 1
ATOM 3086 O O . ALA A 1 411 ? 13.967 -3.803 -18.706 1.00 92.25 411 ALA A O 1
ATOM 3087 N N . LEU A 1 412 ? 15.282 -2.765 -20.211 1.00 95.25 412 LEU A N 1
ATOM 3088 C CA . LEU A 1 412 ? 14.528 -1.521 -20.272 1.00 95.25 412 LEU A CA 1
ATOM 3089 C C . LEU A 1 412 ? 13.967 -1.325 -21.679 1.00 95.25 412 LEU A C 1
ATOM 3091 O O . LEU A 1 412 ? 14.692 -1.433 -22.663 1.00 95.25 412 LEU A O 1
ATOM 3095 N N . ARG A 1 413 ? 12.672 -1.017 -21.764 1.00 95.56 413 ARG A N 1
ATOM 3096 C CA . ARG A 1 413 ? 11.946 -0.788 -23.019 1.00 95.56 413 ARG A CA 1
ATOM 3097 C C . ARG A 1 413 ? 11.232 0.550 -22.994 1.00 95.56 413 ARG A C 1
ATOM 3099 O O . ARG A 1 413 ? 10.888 1.055 -21.924 1.00 95.56 413 ARG A O 1
ATOM 3106 N N . TRP A 1 414 ? 10.948 1.087 -24.174 1.00 94.38 414 TRP A N 1
ATOM 3107 C CA . TRP A 1 414 ? 10.105 2.265 -24.328 1.00 94.38 414 TRP A CA 1
ATOM 3108 C C . TRP A 1 414 ? 9.251 2.206 -25.590 1.00 94.38 414 TRP A C 1
ATOM 3110 O O . TRP A 1 414 ? 9.601 1.528 -26.553 1.00 94.38 414 TRP A O 1
ATOM 3120 N N . THR A 1 415 ? 8.115 2.903 -25.574 1.00 89.88 415 THR A N 1
ATOM 3121 C CA . THR A 1 415 ? 7.134 2.871 -26.674 1.00 89.88 415 THR A CA 1
ATOM 3122 C C . THR A 1 415 ? 7.306 3.987 -27.704 1.00 89.88 415 THR A C 1
ATOM 3124 O O . THR A 1 415 ? 6.975 3.779 -28.867 1.00 89.88 415 THR A O 1
ATOM 3127 N N . SER A 1 416 ? 7.813 5.162 -27.319 1.00 85.12 416 SER A N 1
ATOM 3128 C CA . SER A 1 416 ? 8.010 6.286 -28.248 1.00 85.12 416 SER A CA 1
ATOM 3129 C C . SER A 1 416 ? 9.313 7.041 -27.996 1.00 85.12 416 SER A C 1
ATOM 3131 O O . SER A 1 416 ? 10.202 7.018 -28.843 1.00 85.12 416 SER A O 1
ATOM 3133 N N . GLY A 1 417 ? 9.466 7.677 -26.835 1.00 88.44 417 GLY A N 1
ATOM 3134 C CA . GLY A 1 417 ? 10.694 8.363 -26.443 1.00 88.44 417 GLY A CA 1
ATOM 3135 C C . GLY A 1 417 ? 11.559 7.533 -25.504 1.00 88.44 417 GLY A C 1
ATOM 3136 O O . GLY A 1 417 ? 11.048 6.943 -24.556 1.00 88.44 417 GLY A O 1
ATOM 3137 N N . ALA A 1 418 ? 12.873 7.529 -25.726 1.00 91.38 418 ALA A N 1
ATOM 3138 C CA . ALA A 1 418 ? 13.791 6.896 -24.788 1.00 91.38 418 ALA A CA 1
ATOM 3139 C C . ALA A 1 418 ? 13.781 7.644 -23.437 1.00 91.38 418 ALA A C 1
ATOM 3141 O O . ALA A 1 418 ? 13.818 8.885 -23.416 1.00 91.38 418 ALA A O 1
ATOM 3142 N N . PRO A 1 419 ? 13.753 6.930 -22.297 1.00 93.50 419 PRO A N 1
ATOM 3143 C CA . PRO A 1 419 ? 14.061 7.538 -21.016 1.00 93.50 419 PRO A CA 1
ATOM 3144 C C . PRO A 1 419 ? 15.548 7.886 -20.937 1.00 93.50 419 PRO A C 1
ATOM 3146 O O . PRO A 1 419 ? 16.357 7.376 -21.710 1.00 93.50 419 PRO A O 1
ATOM 3149 N N . ARG A 1 420 ? 15.929 8.712 -19.960 1.00 95.00 420 ARG A N 1
ATOM 3150 C CA . ARG A 1 420 ? 17.331 8.783 -19.537 1.00 95.00 420 ARG A CA 1
ATOM 3151 C C . ARG A 1 420 ? 17.630 7.560 -18.681 1.00 95.00 420 ARG A C 1
ATOM 3153 O O . ARG A 1 420 ? 16.870 7.302 -17.746 1.00 95.00 420 ARG A O 1
ATOM 3160 N N . TYR A 1 421 ? 18.686 6.820 -18.981 1.00 96.69 421 TYR A N 1
ATOM 3161 C CA . TYR A 1 421 ? 19.028 5.602 -18.261 1.00 96.69 421 TYR A CA 1
ATOM 3162 C C . TYR A 1 421 ? 20.527 5.408 -18.075 1.00 96.69 421 TYR A C 1
ATOM 3164 O O . TYR A 1 421 ? 21.344 5.928 -18.837 1.00 96.69 421 TYR A O 1
ATOM 3172 N N . ARG A 1 422 ? 20.861 4.609 -17.060 1.00 97.19 422 ARG A N 1
ATOM 3173 C CA . ARG A 1 422 ? 22.207 4.098 -16.812 1.00 97.19 422 ARG A CA 1
ATOM 3174 C C . ARG A 1 422 ? 22.158 2.704 -16.197 1.00 97.19 422 ARG A C 1
ATOM 3176 O O . ARG A 1 422 ? 21.481 2.505 -15.192 1.00 97.19 422 ARG A O 1
ATOM 3183 N N . PHE A 1 423 ? 22.924 1.786 -16.765 1.00 96.88 423 PHE A N 1
ATOM 3184 C CA . PHE A 1 423 ? 23.274 0.488 -16.201 1.00 96.88 423 PHE A CA 1
ATOM 3185 C C . PHE A 1 423 ? 24.729 0.551 -15.738 1.00 96.88 423 PHE A C 1
ATOM 3187 O O . PHE A 1 423 ? 25.591 1.033 -16.476 1.00 96.88 423 PHE A O 1
ATOM 3194 N N . ARG A 1 424 ? 24.981 0.144 -14.495 1.00 96.31 424 ARG A N 1
ATOM 3195 C CA . ARG A 1 424 ? 26.310 0.106 -13.889 1.00 96.31 424 ARG A CA 1
ATOM 3196 C C . ARG A 1 424 ? 26.475 -1.180 -13.096 1.00 96.31 424 ARG A C 1
ATOM 3198 O O . ARG A 1 424 ? 25.644 -1.467 -12.234 1.00 96.31 424 ARG A O 1
ATOM 3205 N N . GLU A 1 425 ? 27.564 -1.898 -13.351 1.00 94.56 425 GLU A N 1
ATOM 3206 C CA . GLU A 1 425 ? 27.961 -3.094 -12.601 1.00 94.56 425 GLU A CA 1
ATOM 3207 C C . GLU A 1 425 ? 26.813 -4.121 -12.513 1.00 94.56 425 GLU A C 1
ATOM 3209 O O . GLU A 1 425 ? 26.650 -4.826 -11.519 1.00 94.56 425 GLU A O 1
ATOM 3214 N N . CYS A 1 426 ? 25.961 -4.175 -13.542 1.00 93.25 426 CYS A N 1
ATOM 3215 C CA . CYS A 1 426 ? 24.819 -5.081 -13.575 1.00 93.25 426 CYS A CA 1
ATOM 3216 C C . CYS A 1 426 ? 25.252 -6.471 -14.051 1.00 93.25 426 CYS A C 1
ATOM 3218 O O . CYS A 1 426 ? 26.125 -6.617 -14.903 1.00 93.25 426 CYS A O 1
ATOM 3220 N N . TYR A 1 427 ? 24.613 -7.514 -13.526 1.00 90.50 427 TYR A N 1
ATOM 3221 C CA . TYR A 1 427 ? 24.838 -8.880 -13.990 1.00 90.50 427 TYR A CA 1
ATOM 3222 C C . TYR A 1 427 ? 23.833 -9.248 -15.085 1.00 90.50 427 TYR A C 1
ATOM 3224 O O . TYR A 1 427 ? 22.658 -8.882 -15.003 1.00 90.50 427 TYR A O 1
ATOM 3232 N N . ASN A 1 428 ? 24.290 -10.007 -16.087 1.00 87.62 428 ASN A N 1
ATOM 3233 C CA . ASN A 1 428 ? 23.551 -10.374 -17.302 1.00 87.62 428 ASN A CA 1
ATOM 3234 C C . ASN A 1 428 ? 23.132 -9.200 -18.200 1.00 87.62 428 ASN A C 1
ATOM 3236 O O . ASN A 1 428 ? 22.362 -9.424 -19.130 1.00 87.62 428 ASN A O 1
ATOM 3240 N N . VAL A 1 429 ? 23.624 -7.981 -17.965 1.00 87.94 429 VAL A N 1
ATOM 3241 C CA . VAL A 1 429 ? 23.340 -6.791 -18.780 1.00 87.94 429 VAL A CA 1
ATOM 3242 C C . VAL A 1 429 ? 24.617 -5.974 -18.920 1.00 87.94 429 VAL A C 1
ATOM 3244 O O . VAL A 1 429 ? 25.331 -5.794 -17.940 1.00 87.94 429 VAL A O 1
ATOM 3247 N N . VAL A 1 430 ? 24.907 -5.488 -20.126 1.00 87.88 430 VAL A N 1
ATOM 3248 C CA . VAL A 1 430 ? 26.069 -4.624 -20.373 1.00 87.88 430 VAL A CA 1
ATOM 3249 C C . VAL A 1 430 ? 25.901 -3.260 -19.704 1.00 87.88 430 VAL A C 1
ATOM 3251 O O . VAL A 1 430 ? 24.796 -2.717 -19.639 1.00 87.88 430 VAL A O 1
ATOM 3254 N N . ASP A 1 431 ? 27.009 -2.685 -19.242 1.00 91.56 431 ASP A N 1
ATOM 3255 C CA . ASP A 1 431 ? 27.029 -1.294 -18.796 1.00 91.56 431 ASP A CA 1
ATOM 3256 C C . ASP A 1 431 ? 26.730 -0.372 -19.985 1.00 91.56 431 ASP A C 1
ATOM 3258 O O . ASP A 1 431 ? 27.380 -0.427 -21.029 1.00 91.56 431 ASP A O 1
ATOM 3262 N N . GLU A 1 432 ? 25.720 0.481 -19.830 1.00 93.75 432 GLU A N 1
ATOM 3263 C CA . GLU A 1 432 ? 25.190 1.326 -20.899 1.00 93.75 432 GLU A CA 1
ATOM 3264 C C . GLU A 1 432 ? 24.593 2.601 -20.292 1.00 93.75 432 GLU A C 1
ATOM 3266 O O . GLU A 1 432 ? 23.993 2.573 -19.216 1.00 93.75 432 GLU A O 1
ATOM 3271 N N . THR A 1 433 ? 24.734 3.742 -20.966 1.00 95.06 433 THR A N 1
ATOM 3272 C CA . THR A 1 433 ? 24.139 5.012 -20.528 1.00 95.06 433 THR A CA 1
ATOM 3273 C C . THR A 1 433 ? 23.781 5.878 -21.724 1.00 95.06 433 THR A C 1
ATOM 3275 O O . THR A 1 433 ? 24.520 5.921 -22.704 1.00 95.06 433 THR A O 1
ATOM 3278 N N . ASN A 1 434 ? 22.680 6.619 -21.617 1.00 93.75 434 ASN A N 1
ATOM 3279 C CA . ASN A 1 434 ? 22.358 7.715 -22.534 1.00 93.75 434 ASN A CA 1
ATOM 3280 C C . ASN A 1 434 ? 22.257 9.073 -21.812 1.00 93.75 434 ASN A C 1
ATOM 3282 O O . ASN A 1 434 ? 21.723 10.037 -22.365 1.00 93.75 434 ASN A O 1
ATOM 3286 N N . TRP A 1 435 ? 22.760 9.159 -20.574 1.00 84.81 435 TRP A N 1
ATOM 3287 C CA . TRP A 1 435 ? 23.025 10.441 -19.929 1.00 84.81 435 TRP A CA 1
ATOM 3288 C C . TRP A 1 435 ? 24.181 11.145 -20.639 1.00 84.81 435 TRP A C 1
ATOM 3290 O O . TRP A 1 435 ? 25.343 10.842 -20.372 1.00 84.81 435 TRP A O 1
ATOM 3300 N N . ALA A 1 436 ? 23.828 12.049 -21.553 1.00 64.94 436 ALA A N 1
ATOM 3301 C CA . ALA A 1 436 ? 24.715 13.068 -22.101 1.00 64.94 436 ALA A CA 1
ATOM 3302 C C . ALA A 1 436 ? 24.741 14.311 -21.203 1.00 64.94 436 ALA A C 1
ATOM 3304 O O . ALA A 1 436 ? 23.671 14.648 -20.633 1.00 64.94 436 ALA A O 1
#

Radius of gyration: 25.89 Å; Cα contacts (8 Å, |Δi|>4): 1247; chains: 1; bounding box: 72×60×80 Å

InterPro domains:
  IPR006311 Twin-arginine translocation pathway, signal sequence [PS51318] (1-42)
  IPR011050 Pectin lyase fold/virulence factor [SSF51126] (72-378)

Solvent-accessible surface area (backbone atoms only — not comparable to full-atom values): 21414 Å² total; per-residue (Å²): 140,89,85,82,90,81,86,81,84,86,74,83,82,87,81,85,93,80,86,84,90,85,82,94,77,87,85,89,77,94,72,90,72,79,80,71,78,77,81,79,72,68,56,69,61,95,87,43,41,36,32,65,43,79,76,55,54,38,48,68,27,48,51,54,32,49,52,55,25,62,67,49,43,57,91,44,37,34,57,24,29,41,36,40,58,69,44,71,27,57,30,61,61,46,84,35,55,73,35,92,83,41,62,87,55,50,41,26,47,44,34,41,36,35,67,25,61,78,41,8,29,41,36,49,60,47,90,59,76,62,31,37,30,32,29,53,29,34,27,44,26,41,35,35,40,33,18,22,21,42,32,25,84,41,53,65,30,31,48,32,38,36,34,18,78,43,71,96,37,54,40,30,48,35,38,40,33,43,32,30,46,36,34,24,20,20,24,42,36,38,38,33,29,28,84,52,16,33,53,60,38,34,42,37,38,32,40,33,34,35,33,58,64,14,31,23,75,61,14,41,35,32,38,32,69,70,82,61,48,90,40,80,35,30,36,15,73,36,47,34,40,38,32,55,27,33,46,25,28,26,26,30,28,36,36,33,30,40,25,38,21,35,38,40,36,38,41,33,49,32,31,45,52,49,57,80,62,53,48,32,30,50,34,36,27,44,54,74,53,65,80,68,80,34,35,36,36,40,39,38,31,47,33,37,36,27,50,61,39,61,65,26,25,59,31,42,34,26,34,55,40,54,38,36,38,37,34,50,25,33,35,56,64,20,60,86,39,84,68,32,50,74,15,53,29,37,36,38,32,39,21,52,41,90,80,51,58,5,17,22,28,36,34,37,37,33,49,22,38,39,46,21,23,33,38,38,40,33,51,47,42,77,39,50,30,41,36,39,35,50,22,37,53,52,76,68,92,81,72,62,44,87,38,45,61,55,72,98,79,20,46,40,43,58,78,76,20,59,66,29,37,35,40,36,75,34,43,50,34,48,70,46,70,68,76,124

Foldseek 3Di:
DDDDDDDDDDDDDDDDDDDDDDDDDDDDDDDPDPPDDPPDDQDDDPNATEQEQDPDQEAVSLLVSLVVQQVCDDQQEGRYEYEYEFDEHEYQDASAFDDPPAPQEANEQYEYEYQAENRAEYEHEHPDLTASEEAAPPQYEQYYYEGYEYEYADQSYEPYEYEDADAPGERENYEYERYEYEAHYCEHYEYEYAQRGAHAYEYAAEQYEYDQRYYHVEENYEQYCDPRHHYLNSAEAEEYEYYAYEAEHLDYEYYEYLRAYAYAAEAYEHEYSEAPSYEYEDEEAHPSDLPRPHAHHAAHEHYEYAHAYQRYAPYDHADQEHEHEYEQYEHPNNVVDLCQLQHQHAEYEWDQRPNNTAGTYAYEYHLYEEHHAHEYEIAAHPYHAYEYYNYEYDNDDPAADPACEDDSRHRYYYDYHDYFYFYYNYGSHDTDGPPD

Mean predicted aligned error: 9.62 Å